Protein 5HT2 (pdb70)

Nearest PDB structures (foldseek):
  4gz1-assembly3_A  TM=1.004E+00  e=2.138E-58  Mus musculus
  5j3z-assembly2_B  TM=9.962E-01  e=6.701E-54  Mus musculus
  5inm-assembly1_A  TM=9.931E-01  e=9.677E-54  Mus musculus
  4gyz-assembly2_B  TM=9.951E-01  e=3.503E-53  Mus musculus
  5j42-assembly1_A  TM=9.909E-01  e=3.819E-52  Mus musculus

InterPro domains:
  IPR005135 Endonuclease/exonuclease/phosphatase [PF03372] (127-359)
  IPR036691 Endonuclease/exonuclease/phosphatase superfamily [G3DSA:3.60.10.10] (116-370)
  IPR036691 Endonuclease/exonuclease/phosphatase superfamily [SSF56219] (123-367)
  IPR051547 Tyrosyl-DNA phosphodiesterase 2-like [PTHR15822] (32-367)

Sequence (504 aa):
SKGLEDSSSTTISFITWNIDGLDGCCNLPERARRGVCSCCLALYSPDVVFLQEVIPPYCAYLKKRAASYTIITGNNEEEEGYFTAILLKKKGRVKFKSQQEEIIPFPNTKMMRNLLCVVNVSSLGGNEFCLMTSHLESTRREHSAERIRQLKTVLGKMQEAPDSTTVIFAGDTNLRDQEVIKCGGLPDNVFDAWEFLGKPKHCQYTWDTKANNNNLRIPAAYKHRFDRIFFRAEGHLIIPQSLDLVGLEKLDDCGRFPSDHWGLLCTLNNVVLSSTTIISSFITWNIDGLDGCCNLPERARGVCSCCLALYSSPDVVFLQEVIPPYCAYLKKRAASYTIITGNNEEEGYFTAILLKKGRVKFKSQEIIPFPNTKMMMRNLLCVNNVSLGGNEFCLMTSHLESTREHSAERIRQLKTVLGKMQEAPDSTTVIFAGDTNLRDQEVIKKCGGLPDNVFDAWEFLGKPKHCQYTWDTKANNNNLRIPAAYKHRFDRIFFRRAEEGHLIIPQSLDLVGLEKLDCGRFPSDHWGLLCTLNVVVL

Structure (mmCIF, N/CA/C/O backbone):
data_5HT2
#
_entry.id   5HT2
#
_cell.length_a   54.884
_cell.length_b   68.604
_cell.length_c   167.247
_cell.angle_alpha   90.00
_cell.angle_beta   90.00
_cell.angle_gamma   90.00
#
_symmetry.space_group_name_H-M   'P 21 21 21'
#
loop_
_entity.id
_entity.type
_entity.pdbx_description
1 polymer 'Tyrosyl-DNA phosphodiesterase 2'
2 polymer DNA
3 non-polymer 'MAGNESIUM ION'
4 non-polymer '4-(2-HYDROXYETHYL)-1-PIPERAZINE ETHANESULFONIC ACID'
5 non-polymer DI(HYDROXYETHYL)ETHER
6 water water
#
loop_
_atom_site.group_PDB
_atom_site.id
_atom_site.type_symbol
_atom_site.label_atom_id
_atom_site.label_alt_id
_atom_site.label_comp_id
_atom_site.label_asym_id
_atom_site.label_entity_id
_atom_site.label_seq_id
_atom_site.pdbx_PDB_ins_code
_atom_site.Cartn_x
_atom_site.Cartn_y
_atom_site.Cartn_z
_atom_site.occupancy
_atom_site.B_iso_or_equiv
_atom_site.auth_seq_id
_atom_site.auth_comp_id
_atom_site.auth_asym_id
_atom_site.auth_atom_id
_atom_site.pdbx_PDB_model_num
ATOM 1 N N . SER A 1 1 ? -27.067 -1.280 3.047 1.00 40.45 115 SER A N 1
ATOM 2 C CA . SER A 1 1 ? -26.579 -0.369 4.075 1.00 46.85 115 SER A CA 1
ATOM 3 C C . SER A 1 1 ? -27.146 -0.745 5.446 1.00 49.43 115 SER A C 1
ATOM 4 O O . SER A 1 1 ? -28.249 -1.288 5.547 1.00 48.77 115 SER A O 1
ATOM 11 N N . LYS A 1 2 ? -26.381 -0.454 6.496 1.00 51.08 116 LYS A N 1
ATOM 12 C CA . LYS A 1 2 ? -26.774 -0.788 7.864 1.00 52.41 116 LYS A CA 1
ATOM 13 C C . LYS A 1 2 ? -27.632 0.336 8.441 1.00 52.81 116 LYS A C 1
ATOM 14 O O . LYS A 1 2 ? -27.121 1.406 8.774 1.00 57.85 116 LYS A O 1
ATOM 33 N N . GLY A 1 3 ? -28.935 0.090 8.557 1.00 46.14 117 GLY A N 1
ATOM 34 C CA . GLY A 1 3 ? -29.868 1.107 9.011 1.00 43.74 117 GLY A CA 1
ATOM 35 C C . GLY A 1 3 ? -30.302 0.945 10.453 1.00 38.81 117 GLY A C 1
ATOM 36 O O . GLY A 1 3 ? -29.694 0.209 11.230 1.00 39.32 117 GLY A O 1
ATOM 40 N N . LEU A 1 4 ? -31.378 1.640 10.801 1.00 34.37 118 LEU A N 1
ATOM 41 C CA . LEU A 1 4 ? -31.860 1.679 12.172 1.00 30.08 118 LEU A CA 1
ATOM 42 C C . LEU A 1 4 ? -32.192 0.283 12.685 1.00 29.20 118 LEU A C 1
ATOM 43 O O . LEU A 1 4 ? -31.783 -0.093 13.784 1.00 29.98 118 LEU A O 1
ATOM 59 N N . GLU A 1 5 ? -32.918 -0.491 11.886 1.00 31.44 119 GLU A N 1
ATOM 60 C CA . GLU A 1 5 ? -33.386 -1.802 12.334 1.00 33.96 119 GLU A CA 1
ATOM 61 C C . GLU A 1 5 ? -32.242 -2.739 12.760 1.00 39.40 119 GLU A C 1
ATOM 62 O O . GLU A 1 5 ? -32.394 -3.510 13.712 1.00 41.55 119 GLU A O 1
ATOM 74 N N . ASP A 1 6 ? -31.108 -2.662 12.068 1.00 37.69 120 ASP A N 1
ATOM 75 C CA . ASP A 1 6 ? -29.956 -3.533 12.345 1.00 42.21 120 ASP A CA 1
ATOM 76 C C . ASP A 1 6 ? -28.981 -2.959 13.362 1.00 37.85 120 ASP A C 1
ATOM 77 O O . ASP A 1 6 ? -27.865 -3.463 13.513 1.00 37.44 120 ASP A O 1
ATOM 86 N N . SER A 1 7 ? -29.377 -1.898 14.046 1.00 36.64 121 SER A N 1
ATOM 87 C CA . SER A 1 7 ? -28.451 -1.218 14.938 1.00 36.91 121 SER A CA 1
ATOM 88 C C . SER A 1 7 ? -28.062 -2.015 16.185 1.00 36.25 121 SER A C 1
ATOM 89 O O . SER A 1 7 ? -27.111 -1.644 16.863 1.00 38.22 121 SER A O 1
ATOM 97 N N . SER A 1 8 ? -28.770 -3.103 16.489 1.00 35.49 122 SER A N 1
ATOM 98 C CA A SER A 1 8 ? -28.451 -3.898 17.677 0.53 34.86 122 SER A CA 1
ATOM 99 C CA B SER A 1 8 ? -28.460 -3.904 17.672 0.47 35.26 122 SER A CA 1
ATOM 100 C C . SER A 1 8 ? -27.567 -5.084 17.323 1.00 35.49 122 SER A C 1
ATOM 101 O O . SER A 1 8 ? -27.238 -5.898 18.184 1.00 35.38 122 SER A O 1
ATOM 116 N N . THR A 1 9 ? -27.168 -5.158 16.061 1.00 35.20 123 THR A N 1
ATOM 117 C CA A THR A 1 9 ? -26.507 -6.336 15.531 0.43 32.72 123 THR A CA 1
ATOM 118 C CA B THR A 1 9 ? -26.505 -6.341 15.543 0.57 32.53 123 THR A CA 1
ATOM 119 C C . THR A 1 9 ? -25.027 -6.059 15.282 1.00 32.52 123 THR A C 1
ATOM 120 O O . THR A 1 9 ? -24.680 -5.000 14.759 1.00 39.04 123 THR A O 1
ATOM 141 N N . ILE A 1 10 ? -24.163 -6.994 15.687 1.00 28.72 124 ILE A N 1
ATOM 142 C CA . ILE A 1 10 ? -22.758 -6.978 15.263 1.00 23.27 124 ILE A CA 1
ATOM 143 C C . ILE A 1 10 ? -22.626 -8.122 14.265 1.00 20.50 124 ILE A C 1
ATOM 144 O O . ILE A 1 10 ? -23.115 -9.227 14.495 1.00 24.37 124 ILE A O 1
ATOM 160 N N . SER A 1 11 ? -22.021 -7.839 13.123 1.00 16.81 125 SER A N 1
ATOM 161 C CA . SER A 1 11 ? -21.712 -8.886 12.163 1.00 16.30 125 SER A CA 1
ATOM 162 C C . SER A 1 11 ? -20.217 -8.946 11.958 1.00 14.62 125 SER A C 1
ATOM 163 O O . SER A 1 11 ? -19.531 -7.924 11.978 1.00 15.42 125 SER A O 1
ATOM 171 N N . PHE A 1 12 ? -19.713 -10.153 11.784 1.00 13.41 126 PHE A N 1
ATOM 172 C CA . PHE A 1 12 ? -18.293 -10.325 11.546 1.00 12.79 126 PHE A CA 1
ATOM 173 C C . PHE A 1 12 ? -17.987 -11.556 10.728 1.00 13.07 126 PHE A C 1
ATOM 174 O O . PHE A 1 12 ? -18.809 -12.464 10.615 1.00 13.66 126 PHE A O 1
ATOM 191 N N . ILE A 1 13 ? -16.788 -11.547 10.150 1.00 12.76 127 ILE A N 1
ATOM 192 C CA . ILE A 1 13 ? -16.220 -12.710 9.499 1.00 12.37 127 ILE A CA 1
ATOM 193 C C . ILE A 1 13 ? -14.932 -13.068 10.215 1.00 12.75 127 ILE A C 1
ATOM 194 O O . ILE A 1 13 ? -14.176 -12.173 10.580 1.00 13.93 127 ILE A O 1
ATOM 210 N N . THR A 1 14 ? -14.707 -14.360 10.453 1.00 12.49 128 THR A N 1
ATOM 211 C CA . THR A 1 14 ? -13.380 -14.849 10.850 1.00 12.64 128 THR A CA 1
ATOM 212 C C . THR A 1 14 ? -12.863 -15.801 9.777 1.00 12.19 128 THR A C 1
ATOM 213 O O . THR A 1 14 ? -13.610 -16.645 9.276 1.00 12.85 128 THR A O 1
ATOM 224 N N . TRP A 1 15 ? -11.590 -15.667 9.417 1.00 11.50 129 TRP A N 1
ATOM 225 C CA . TRP A 1 15 ? -11.066 -16.409 8.294 1.00 11.93 129 TRP A CA 1
ATOM 226 C C . TRP A 1 15 ? -9.547 -16.485 8.361 1.00 12.12 129 TRP A C 1
ATOM 227 O O . TRP A 1 15 ? -8.869 -15.467 8.436 1.00 10.97 129 TRP A O 1
ATOM 248 N N . ASN A 1 16 ? -9.033 -17.704 8.357 1.00 11.53 130 ASN A N 1
ATOM 249 C CA . ASN A 1 16 ? -7.617 -17.947 8.130 1.00 10.93 130 ASN A CA 1
ATOM 250 C C . ASN A 1 16 ? -7.442 -17.929 6.620 1.00 10.31 130 ASN A C 1
ATOM 251 O O . ASN A 1 16 ? -7.972 -18.807 5.918 1.00 12.41 130 ASN A O 1
ATOM 262 N N . ILE A 1 17 ? -6.737 -16.913 6.123 1.00 11.59 131 ILE A N 1
ATOM 263 C CA . ILE A 1 17 ? -6.700 -16.636 4.692 1.00 11.96 131 ILE A CA 1
ATOM 264 C C . ILE A 1 17 ? -5.427 -17.165 4.016 1.00 12.20 131 ILE A C 1
ATOM 265 O O . ILE A 1 17 ? -5.169 -16.906 2.837 1.00 12.85 131 ILE A O 1
ATOM 281 N N . ASP A 1 18 ? -4.648 -17.947 4.757 1.00 11.55 132 ASP A N 1
ATOM 282 C CA . ASP A 1 18 ? -3.550 -18.714 4.168 1.00 12.57 132 ASP A CA 1
ATOM 283 C C . ASP A 1 18 ? -2.555 -17.847 3.397 1.00 12.44 132 ASP A C 1
ATOM 284 O O . ASP A 1 18 ? -2.164 -18.167 2.268 1.00 13.41 132 ASP A O 1
ATOM 293 N N . GLY A 1 19 ? -2.073 -16.795 4.055 1.00 12.58 133 GLY A N 1
ATOM 294 C CA . GLY A 1 19 ? -1.051 -15.943 3.476 1.00 13.54 133 GLY A CA 1
ATOM 295 C C . GLY A 1 19 ? 0.288 -16.642 3.331 1.00 14.36 133 GLY A C 1
ATOM 296 O O . GLY A 1 19 ? 1.146 -16.162 2.601 1.00 15.98 133 GLY A O 1
ATOM 300 N N . LEU A 1 20 ? 0.452 -17.783 3.998 1.00 14.11 134 LEU A N 1
ATOM 301 C CA . LEU A 1 20 ? 1.671 -18.577 3.858 1.00 15.74 134 LEU A CA 1
ATOM 302 C C . LEU A 1 20 ? 1.749 -19.296 2.519 1.00 15.37 134 LEU A C 1
ATOM 303 O O . LEU A 1 20 ? 2.821 -19.744 2.129 1.00 18.94 134 LEU A O 1
ATOM 319 N N . ASP A 1 21 ? 0.626 -19.395 1.811 1.00 14.68 135 ASP A N 1
ATOM 320 C CA . ASP A 1 21 ? 0.648 -19.857 0.423 1.00 15.19 135 ASP A CA 1
ATOM 321 C C . ASP A 1 21 ? 0.810 -18.649 -0.489 1.00 13.79 135 ASP A C 1
ATOM 322 O O . ASP A 1 21 ? -0.120 -17.880 -0.678 1.00 14.41 135 ASP A O 1
ATOM 331 N N . GLY A 1 22 ? 1.997 -18.461 -1.054 1.00 14.62 136 GLY A N 1
ATOM 332 C CA . GLY A 1 22 ? 2.207 -17.323 -1.925 1.00 14.91 136 GLY A CA 1
ATOM 333 C C . GLY A 1 22 ? 1.596 -17.449 -3.305 1.00 14.43 136 GLY A C 1
ATOM 334 O O . GLY A 1 22 ? 1.472 -16.466 -4.035 1.00 16.77 136 GLY A O 1
ATOM 338 N N . CYS A 1 23 ? 1.217 -18.658 -3.683 1.00 14.18 137 CYS A N 1
ATOM 339 C CA A CYS A 1 23 ? 0.757 -18.867 -5.041 0.74 14.94 137 CYS A CA 1
ATOM 340 C CA B CYS A 1 23 ? 0.690 -18.926 -5.022 0.26 16.81 137 CYS A CA 1
ATOM 341 C C . CYS A 1 23 ? -0.649 -18.285 -5.234 1.00 14.70 137 CYS A C 1
ATOM 342 O O . CYS A 1 23 ? -1.572 -18.575 -4.481 1.00 15.23 137 CYS A O 1
ATOM 357 N N . ASN A 1 24 ? -0.780 -17.464 -6.276 1.00 14.82 138 ASN A N 1
ATOM 358 C CA . ASN A 1 24 ? -2.033 -16.764 -6.582 1.00 14.45 138 ASN A CA 1
ATOM 359 C C . ASN A 1 24 ? -2.488 -15.843 -5.452 1.00 13.15 138 ASN A C 1
ATOM 360 O O . ASN A 1 24 ? -3.680 -15.529 -5.349 1.00 14.62 138 ASN A O 1
ATOM 371 N N . LEU A 1 25 ? -1.578 -15.401 -4.592 1.00 14.46 139 LEU A N 1
ATOM 372 C CA . LEU A 1 25 ? -2.030 -14.687 -3.397 1.00 14.19 139 LEU A CA 1
ATOM 373 C C . LEU A 1 25 ? -2.797 -13.387 -3.692 1.00 14.18 139 LEU A C 1
ATOM 374 O O . LEU A 1 25 ? -3.831 -13.144 -3.046 1.00 14.28 139 LEU A O 1
ATOM 390 N N . PRO A 1 26 ? -2.333 -12.568 -4.663 1.00 13.36 140 PRO A N 1
ATOM 391 C CA . PRO A 1 26 ? -3.103 -11.339 -4.924 1.00 14.24 140 PRO A CA 1
ATOM 392 C C . PRO A 1 26 ? -4.548 -11.594 -5.390 1.00 14.28 140 PRO A C 1
ATOM 393 O O . PRO A 1 26 ? -5.480 -10.930 -4.921 1.00 15.55 140 PRO A O 1
ATOM 404 N N . GLU A 1 27 ? -4.735 -12.569 -6.269 1.00 14.59 141 GLU A N 1
ATOM 405 C CA . GLU A 1 27 ? -6.071 -12.940 -6.725 1.00 14.79 141 GLU A CA 1
ATOM 406 C C . GLU A 1 27 ? -6.910 -13.490 -5.587 1.00 13.78 141 GLU A C 1
ATOM 407 O O . GLU A 1 27 ? -8.091 -13.194 -5.476 1.00 14.31 141 GLU A O 1
ATOM 419 N N . ARG A 1 28 ? -6.286 -14.272 -4.719 1.00 13.41 142 ARG A N 1
ATOM 420 C CA . ARG A 1 28 ? -6.994 -14.835 -3.584 1.00 12.88 142 ARG A CA 1
ATOM 421 C C . ARG A 1 28 ? -7.391 -13.746 -2.581 1.00 12.14 142 ARG A C 1
ATOM 422 O O . ARG A 1 28 ? -8.495 -13.791 -2.020 1.00 13.00 142 ARG A O 1
ATOM 443 N N . ALA A 1 29 ? -6.515 -12.764 -2.363 1.00 13.38 143 ALA A N 1
ATOM 444 C CA . ALA A 1 29 ? -6.849 -11.603 -1.525 1.00 13.71 143 ALA A CA 1
ATOM 445 C C . ALA A 1 29 ? -8.028 -10.822 -2.113 1.00 13.35 143 ALA A C 1
ATOM 446 O O . ALA A 1 29 ? -8.920 -10.383 -1.388 1.00 14.16 143 ALA A O 1
ATOM 453 N N . ARG A 1 30 ? -8.052 -10.658 -3.428 1.00 14.65 144 ARG A N 1
ATOM 454 C CA A ARG A 1 30 ? -9.183 -10.000 -4.072 0.52 15.97 144 ARG A CA 1
ATOM 455 C CA B ARG A 1 30 ? -9.180 -10.006 -4.076 0.48 15.49 144 ARG A CA 1
ATOM 456 C C . ARG A 1 30 ? -10.461 -10.798 -3.826 1.00 17.10 144 ARG A C 1
ATOM 457 O O . ARG A 1 30 ? -11.529 -10.220 -3.622 1.00 16.25 144 ARG A O 1
ATOM 498 N N . GLY A 1 31 ? -10.353 -12.126 -3.827 1.00 15.41 145 GLY A N 1
ATOM 499 C CA . GLY A 1 31 ? -11.503 -12.967 -3.505 1.00 15.14 145 GLY A CA 1
ATOM 500 C C . GLY A 1 31 ? -12.022 -12.752 -2.084 1.00 14.38 145 GLY A C 1
ATOM 501 O O . GLY A 1 31 ? -13.228 -12.667 -1.835 1.00 15.55 145 GLY A O 1
ATOM 505 N N . VAL A 1 32 ? -11.108 -12.685 -1.130 1.00 13.80 146 VAL A N 1
ATOM 506 C CA . VAL A 1 32 ? -11.492 -12.388 0.243 1.00 13.21 146 VAL A CA 1
ATOM 507 C C . VAL A 1 32 ? -12.178 -11.023 0.307 1.00 12.73 146 VAL A C 1
ATOM 508 O O . VAL A 1 32 ? -13.240 -10.863 0.932 1.00 14.60 146 VAL A O 1
ATOM 521 N N . CYS A 1 33 ? -11.572 -10.032 -0.333 1.00 14.36 147 CYS A N 1
ATOM 522 C CA . CYS A 1 33 ? -12.117 -8.684 -0.294 1.00 15.25 147 CYS A CA 1
ATOM 523 C C . CYS A 1 33 ? -13.493 -8.579 -0.958 1.00 14.84 147 CYS A C 1
ATOM 524 O O . CYS A 1 33 ? -14.338 -7.799 -0.506 1.00 16.58 147 CYS A O 1
ATOM 532 N N . SER A 1 34 ? -13.730 -9.366 -2.009 1.00 14.96 148 SER A N 1
ATOM 533 C CA . SER A 1 34 ? -15.050 -9.410 -2.649 1.00 16.25 148 SER A CA 1
ATOM 534 C C . SER A 1 34 ? -16.106 -9.907 -1.667 1.00 15.82 148 SER A C 1
ATOM 535 O O . SER A 1 34 ? -17.233 -9.416 -1.633 1.00 16.79 148 SER A O 1
ATOM 543 N N . CYS A 1 35 ? -15.718 -10.866 -0.843 1.00 15.82 149 CYS A N 1
ATOM 544 C CA A CYS A 1 35 ? -16.614 -11.389 0.163 0.71 15.78 149 CYS A CA 1
ATOM 545 C CA B CYS A 1 35 ? -16.600 -11.398 0.190 0.29 17.35 149 CYS A CA 1
ATOM 546 C C . CYS A 1 35 ? -16.896 -10.323 1.222 1.00 16.65 149 CYS A C 1
ATOM 547 O O . CYS A 1 35 ? -18.047 -10.140 1.633 1.00 16.25 149 CYS A O 1
ATOM 562 N N . LEU A 1 36 ? -15.855 -9.605 1.646 1.00 15.22 150 LEU A N 1
ATOM 563 C CA . LEU A 1 36 ? -16.046 -8.538 2.629 1.00 15.47 150 LEU A CA 1
ATOM 564 C C . LEU A 1 36 ? -16.950 -7.444 2.072 1.00 17.20 150 LEU A C 1
ATOM 565 O O . LEU A 1 36 ? -17.774 -6.876 2.795 1.00 19.22 150 LEU A O 1
ATOM 581 N N . ALA A 1 37 ? -16.807 -7.148 0.785 1.00 16.92 151 ALA A N 1
ATOM 582 C CA . ALA A 1 37 ? -17.635 -6.115 0.163 1.00 18.62 151 ALA A CA 1
ATOM 583 C C . ALA A 1 37 ? -19.096 -6.545 0.094 1.00 18.87 151 ALA A C 1
ATOM 584 O O . ALA A 1 37 ? -20.010 -5.734 0.277 1.00 20.84 151 ALA A O 1
ATOM 591 N N . LEU A 1 38 ? -19.321 -7.824 -0.169 1.00 17.91 152 LEU A N 1
ATOM 592 C CA . LEU A 1 38 ? -20.678 -8.343 -0.275 1.00 18.04 152 LEU A CA 1
ATOM 593 C C . LEU A 1 38 ? -21.451 -8.255 1.039 1.00 16.17 152 LEU A C 1
ATOM 594 O O . LEU A 1 38 ? -22.602 -7.822 1.059 1.00 21.11 152 LEU A O 1
ATOM 610 N N . TYR A 1 39 ? -20.821 -8.670 2.132 1.00 15.82 153 TYR A N 1
ATOM 611 C CA . TYR A 1 39 ? -21.514 -8.745 3.421 1.00 15.61 153 TYR A CA 1
ATOM 612 C C . TYR A 1 39 ? -21.319 -7.520 4.314 1.00 16.09 153 TYR A C 1
ATOM 613 O O . TYR A 1 39 ? -22.084 -7.310 5.250 1.00 17.74 153 TYR A O 1
ATOM 631 N N . SER A 1 40 ? -20.294 -6.727 4.025 1.00 15.95 154 SER A N 1
ATOM 632 C CA . SER A 1 40 ? -20.000 -5.517 4.785 1.00 16.88 154 SER A CA 1
ATOM 633 C C . SER A 1 40 ? -20.030 -5.745 6.300 1.00 14.20 154 SER A C 1
ATOM 634 O O . SER A 1 40 ? -20.722 -5.034 7.033 1.00 17.33 154 SER A O 1
ATOM 642 N N . PRO A 1 41 ? -19.260 -6.731 6.781 1.00 14.21 155 PRO A N 1
ATOM 643 C CA . PRO A 1 41 ? -19.230 -6.973 8.226 1.00 14.85 155 PRO A CA 1
ATOM 644 C C . PRO A 1 41 ? -18.654 -5.790 8.998 1.00 15.14 155 PRO A C 1
ATOM 645 O O . PRO A 1 41 ? -17.821 -5.044 8.480 1.00 16.24 155 PRO A O 1
ATOM 656 N N . ASP A 1 42 ? -19.080 -5.640 10.249 1.00 14.27 156 ASP A N 1
ATOM 657 C CA . ASP A 1 42 ? -18.541 -4.602 11.106 1.00 14.95 156 ASP A CA 1
ATOM 658 C C . ASP A 1 42 ? -17.072 -4.858 11.446 1.00 14.98 156 ASP A C 1
ATOM 659 O O . ASP A 1 42 ? -16.280 -3.924 11.611 1.00 15.55 156 ASP A O 1
ATOM 668 N N . VAL A 1 43 ? -16.746 -6.132 11.622 1.00 14.44 157 VAL A N 1
ATOM 669 C CA . VAL A 1 43 ? -15.422 -6.558 12.058 1.00 14.65 157 VAL A CA 1
ATOM 670 C C . VAL A 1 43 ? -14.993 -7.770 11.239 1.00 14.08 157 VAL A C 1
ATOM 671 O O . VAL A 1 43 ? -15.826 -8.606 10.886 1.00 14.15 157 VAL A O 1
ATOM 684 N N . VAL A 1 44 ? -13.695 -7.869 10.953 1.00 13.18 158 VAL A N 1
ATOM 685 C CA . VAL A 1 44 ? -13.128 -9.058 10.329 1.00 12.70 158 VAL A CA 1
ATOM 686 C C . VAL A 1 44 ? -11.937 -9.517 11.151 1.00 13.06 158 VAL A C 1
ATOM 687 O O . VAL A 1 44 ? -11.047 -8.730 11.455 1.00 14.92 158 VAL A O 1
ATOM 700 N N . PHE A 1 45 ? -11.943 -10.788 11.519 1.00 12.90 159 PHE A N 1
ATOM 701 C CA . PHE A 1 45 ? -10.826 -11.410 12.223 1.00 12.84 159 PHE A CA 1
ATOM 702 C C . PHE A 1 45 ? -10.075 -12.284 11.220 1.00 12.13 159 PHE A C 1
ATOM 703 O O . PHE A 1 45 ? -10.663 -13.205 10.649 1.00 13.38 159 PHE A O 1
ATOM 720 N N . LEU A 1 46 ? -8.794 -12.003 10.986 1.00 11.86 160 LEU A N 1
ATOM 721 C CA . LEU A 1 46 ? -8.006 -12.744 10.006 1.00 11.46 160 LEU A CA 1
ATOM 722 C C . LEU A 1 46 ? -6.820 -13.429 10.659 1.00 12.63 160 LEU A C 1
ATOM 723 O O . LEU A 1 46 ? -6.236 -12.911 11.625 1.00 13.07 160 LEU A O 1
ATOM 739 N N . GLN A 1 47 ? -6.474 -14.597 10.123 1.00 11.04 161 GLN A N 1
ATOM 740 C CA . GLN A 1 47 ? -5.244 -15.282 10.504 1.00 11.30 161 GLN A CA 1
ATOM 741 C C . GLN A 1 47 ? -4.400 -15.589 9.270 1.00 11.36 161 GLN A C 1
ATOM 742 O O . GLN A 1 47 ? -4.909 -15.641 8.155 1.00 12.41 161 GLN A O 1
ATOM 756 N N . GLU A 1 48 ? -3.105 -15.772 9.505 1.00 11.70 162 GLU A N 1
ATOM 757 C CA . GLU A 1 48 ? -2.090 -15.976 8.464 1.00 12.67 162 GLU A CA 1
ATOM 758 C C . GLU A 1 48 ? -1.979 -14.821 7.480 1.00 12.63 162 GLU A C 1
ATOM 759 O O . GLU A 1 48 ? -1.723 -15.019 6.286 1.00 13.51 162 GLU A O 1
ATOM 771 N N . VAL A 1 49 ? -2.136 -13.609 8.010 1.00 12.97 163 VAL A N 1
ATOM 772 C CA . VAL A 1 49 ? -1.851 -12.391 7.272 1.00 13.76 163 VAL A CA 1
ATOM 773 C C . VAL A 1 49 ? -0.326 -12.235 7.195 1.00 13.82 163 VAL A C 1
ATOM 774 O O . VAL A 1 49 ? 0.395 -12.619 8.129 1.00 14.36 163 VAL A O 1
ATOM 787 N N . ILE A 1 50 ? 0.160 -11.739 6.058 1.00 13.54 164 ILE A N 1
ATOM 788 C CA . ILE A 1 50 ? 1.568 -11.389 5.890 1.00 14.44 164 ILE A CA 1
ATOM 789 C C . ILE A 1 50 ? 1.630 -9.942 5.395 1.00 15.16 164 ILE A C 1
ATOM 790 O O . ILE A 1 50 ? 0.621 -9.390 4.953 1.00 15.11 164 ILE A O 1
ATOM 806 N N . PRO A 1 51 ? 2.809 -9.308 5.482 1.00 16.55 165 PRO A N 1
ATOM 807 C CA . PRO A 1 51 ? 2.841 -7.878 5.151 1.00 17.89 165 PRO A CA 1
ATOM 808 C C . PRO A 1 51 ? 2.291 -7.506 3.752 1.00 16.97 165 PRO A C 1
ATOM 809 O O . PRO A 1 51 ? 1.530 -6.539 3.665 1.00 18.32 165 PRO A O 1
ATOM 820 N N . PRO A 1 52 ? 2.638 -8.256 2.690 1.00 18.17 166 PRO A N 1
ATOM 821 C CA . PRO A 1 52 ? 2.054 -7.921 1.384 1.00 18.86 166 PRO A CA 1
ATOM 822 C C . PRO A 1 52 ? 0.528 -7.980 1.386 1.00 17.07 166 PRO A C 1
ATOM 823 O O . PRO A 1 52 ? -0.128 -7.226 0.662 1.00 17.67 166 PRO A O 1
ATOM 834 N N . TYR A 1 53 ? -0.034 -8.871 2.200 1.00 16.38 167 TYR A N 1
ATOM 835 C CA . TYR A 1 53 ? -1.482 -9.039 2.259 1.00 15.26 167 TYR A CA 1
ATOM 836 C C . TYR A 1 53 ? -2.135 -7.798 2.874 1.00 15.09 167 TYR A C 1
ATOM 837 O O . TYR A 1 53 ? -3.246 -7.430 2.506 1.00 15.88 167 TYR A O 1
ATOM 855 N N . CYS A 1 54 ? -1.443 -7.145 3.803 1.00 16.09 168 CYS A N 1
ATOM 856 C CA . CYS A 1 54 ? -1.938 -5.886 4.342 1.00 16.98 168 CYS A CA 1
ATOM 857 C C . CYS A 1 54 ? -2.083 -4.822 3.259 1.00 18.50 168 CYS A C 1
ATOM 858 O O . CYS A 1 54 ? -3.048 -4.055 3.268 1.00 19.39 168 CYS A O 1
ATOM 866 N N . ALA A 1 55 ? -1.116 -4.745 2.348 1.00 19.36 169 ALA A N 1
ATOM 867 C CA . ALA A 1 55 ? -1.247 -3.837 1.215 1.00 22.06 169 ALA A CA 1
ATOM 868 C C . ALA A 1 55 ? -2.466 -4.186 0.344 1.00 20.29 169 ALA A C 1
ATOM 869 O O . ALA A 1 55 ? -3.159 -3.284 -0.135 1.00 20.32 169 ALA A O 1
ATOM 876 N N . TYR A 1 56 ? -2.741 -5.475 0.139 1.00 18.77 170 TYR A N 1
ATOM 877 C CA . TYR A 1 56 ? -3.903 -5.862 -0.669 1.00 17.91 170 TYR A CA 1
ATOM 878 C C . TYR A 1 56 ? -5.192 -5.430 0.020 1.00 17.92 170 TYR A C 1
ATOM 879 O O . TYR A 1 56 ? -6.120 -4.981 -0.640 1.00 18.53 170 TYR A O 1
ATOM 897 N N . LEU A 1 57 ? -5.243 -5.566 1.344 1.00 17.17 171 LEU A N 1
ATOM 898 C CA . LEU A 1 57 ? -6.403 -5.126 2.119 1.00 17.33 171 LEU A CA 1
ATOM 899 C C . LEU A 1 57 ? -6.573 -3.611 2.097 1.00 17.71 171 LEU A C 1
ATOM 900 O O . LEU A 1 57 ? -7.697 -3.110 2.071 1.00 20.55 171 LEU A O 1
ATOM 916 N N . LYS A 1 58 ? -5.469 -2.873 2.110 1.00 17.94 172 LYS A N 1
ATOM 917 C CA . LYS A 1 58 ? -5.559 -1.422 2.073 1.00 21.70 172 LYS A CA 1
ATOM 918 C C . LYS A 1 58 ? -6.116 -0.969 0.735 1.00 23.28 172 LYS A C 1
ATOM 919 O O . LYS A 1 58 ? -6.803 0.046 0.654 1.00 25.64 172 LYS A O 1
ATOM 938 N N . LYS A 1 59 ? -5.815 -1.729 -0.314 1.00 22.09 173 LYS A N 1
ATOM 939 C CA . LYS A 1 59 ? -6.301 -1.404 -1.650 1.00 23.17 173 LYS A CA 1
ATOM 940 C C . LYS A 1 59 ? -7.759 -1.800 -1.873 1.00 22.84 173 LYS A C 1
ATOM 941 O O . LYS A 1 59 ? -8.541 -1.025 -2.433 1.00 24.76 173 LYS A O 1
ATOM 960 N N . ARG A 1 60 ? -8.120 -3.006 -1.443 1.00 19.91 174 ARG A N 1
ATOM 961 C CA . ARG A 1 60 ? -9.405 -3.600 -1.816 1.00 20.55 174 ARG A CA 1
ATOM 962 C C . ARG A 1 60 ? -10.397 -3.701 -0.662 1.00 20.18 174 ARG A C 1
ATOM 963 O O . ARG A 1 60 ? -11.538 -4.132 -0.859 1.00 20.90 174 ARG A O 1
ATOM 984 N N . ALA A 1 61 ? -9.963 -3.312 0.533 1.00 18.66 175 ALA A N 1
ATOM 985 C CA . ALA A 1 61 ? -10.844 -3.250 1.699 1.00 18.62 175 ALA A CA 1
ATOM 986 C C . ALA A 1 61 ? -10.540 -1.969 2.470 1.00 19.48 175 ALA A C 1
ATOM 987 O O . ALA A 1 61 ? -10.357 -1.976 3.688 1.00 17.85 175 ALA A O 1
ATOM 994 N N . ALA A 1 62 ? -10.499 -0.861 1.738 1.00 19.86 176 ALA A N 1
ATOM 995 C CA . ALA A 1 62 ? -10.020 0.402 2.283 1.00 21.58 176 ALA A CA 1
ATOM 996 C C . ALA A 1 62 ? -10.905 0.979 3.380 1.00 22.64 176 ALA A C 1
ATOM 997 O O . ALA A 1 62 ? -10.464 1.859 4.113 1.00 23.84 176 ALA A O 1
ATOM 1004 N N . SER A 1 63 ? -12.145 0.509 3.487 1.00 20.15 177 SER A N 1
ATOM 1005 C CA . SER A 1 63 ? -13.034 1.029 4.517 1.00 21.03 177 SER A CA 1
ATOM 1006 C C . SER A 1 63 ? -12.789 0.409 5.896 1.00 20.16 177 SER A C 1
ATOM 1007 O O . SER A 1 63 ? -13.510 0.734 6.842 1.00 22.08 177 SER A O 1
ATOM 1015 N N . TYR A 1 64 ? -11.800 -0.481 6.002 1.00 17.85 178 TYR A N 1
ATOM 1016 C CA . TYR A 1 64 ? -11.422 -1.106 7.274 1.00 18.45 178 TYR A CA 1
ATOM 1017 C C . TYR A 1 64 ? -10.083 -0.612 7.821 1.00 18.50 178 TYR A C 1
ATOM 1018 O O . TYR A 1 64 ? -9.076 -0.591 7.115 1.00 21.39 178 TYR A O 1
ATOM 1036 N N . THR A 1 65 ? -10.084 -0.235 9.095 1.00 20.07 179 THR A N 1
ATOM 1037 C CA . THR A 1 65 ? -8.856 0.002 9.841 1.00 19.40 179 THR A CA 1
ATOM 1038 C C . THR A 1 65 ? -8.245 -1.349 10.203 1.00 18.22 179 THR A C 1
ATOM 1039 O O . THR A 1 65 ? -8.935 -2.226 10.701 1.00 18.48 179 THR A O 1
ATOM 1050 N N . ILE A 1 66 ? -6.949 -1.508 9.964 1.00 18.08 180 ILE A N 1
ATOM 1051 C CA . ILE A 1 66 ? -6.269 -2.778 10.183 1.00 16.94 180 ILE A CA 1
ATOM 1052 C C . ILE A 1 66 ? -5.421 -2.718 11.447 1.00 17.74 180 ILE A C 1
ATOM 1053 O O . ILE A 1 66 ? -4.549 -1.858 11.572 1.00 20.20 180 ILE A O 1
ATOM 1069 N N . ILE A 1 67 ? -5.680 -3.641 12.367 1.00 17.02 181 ILE A N 1
ATOM 1070 C CA . ILE A 1 67 ? -4.877 -3.792 13.572 1.00 16.88 181 ILE A CA 1
ATOM 1071 C C . ILE A 1 67 ? -4.191 -5.150 13.467 1.00 16.57 181 ILE A C 1
ATOM 1072 O O . ILE A 1 67 ? -4.873 -6.151 13.303 1.00 17.26 181 ILE A O 1
ATOM 1088 N N . THR A 1 68 ? -2.860 -5.200 13.578 1.00 17.98 182 THR A N 1
ATOM 1089 C CA . THR A 1 68 ? -2.134 -6.458 13.376 1.00 16.58 182 THR A CA 1
ATOM 1090 C C . THR A 1 68 ? -1.505 -7.031 14.647 1.00 16.54 182 THR A C 1
ATOM 1091 O O . THR A 1 68 ? -1.210 -6.300 15.601 1.00 19.06 182 THR A O 1
ATOM 1102 N N . GLY A 1 69 ? -1.291 -8.349 14.631 1.00 16.07 183 GLY A N 1
ATOM 1103 C CA . GLY A 1 69 ? -0.692 -9.065 15.750 1.00 16.59 183 GLY A CA 1
ATOM 1104 C C . GLY A 1 69 ? 0.830 -9.139 15.751 1.00 17.66 183 GLY A C 1
ATOM 1105 O O . GLY A 1 69 ? 1.421 -9.581 16.726 1.00 18.14 183 GLY A O 1
ATOM 1109 N N . ASN A 1 70 ? 1.448 -8.719 14.649 1.00 16.90 184 ASN A N 1
ATOM 1110 C CA A ASN A 1 70 ? 2.901 -8.618 14.539 0.72 18.66 184 ASN A CA 1
ATOM 1111 C CA B ASN A 1 70 ? 2.894 -8.673 14.512 0.28 19.13 184 ASN A CA 1
ATOM 1112 C C . ASN A 1 70 ? 3.239 -7.851 13.275 1.00 20.59 184 ASN A C 1
ATOM 1113 O O . ASN A 1 70 ? 2.344 -7.483 12.519 1.00 20.48 184 ASN A O 1
ATOM 1134 N N . GLU A 1 71 ? 4.529 -7.603 13.064 1.00 23.61 185 GLU A N 1
ATOM 1135 C CA A GLU A 1 71 ? 4.987 -6.749 11.977 0.57 26.99 185 GLU A CA 1
ATOM 1136 C CA B GLU A 1 71 ? 5.008 -6.748 11.972 0.43 27.88 185 GLU A CA 1
ATOM 1137 C C . GLU A 1 71 ? 5.615 -7.564 10.841 1.00 28.27 185 GLU A C 1
ATOM 1138 O O . GLU A 1 71 ? 5.626 -7.128 9.685 1.00 32.90 185 GLU A O 1
ATOM 1161 N N . GLU A 1 72 ? 6.126 -8.742 11.176 1.00 25.35 186 GLU A N 1
ATOM 1162 C CA A GLU A 1 72 ? 6.855 -9.585 10.237 0.41 26.40 186 GLU A CA 1
ATOM 1163 C CA B GLU A 1 72 ? 6.799 -9.579 10.194 0.59 26.11 186 GLU A CA 1
ATOM 1164 C C . GLU A 1 72 ? 6.386 -11.027 10.350 1.00 22.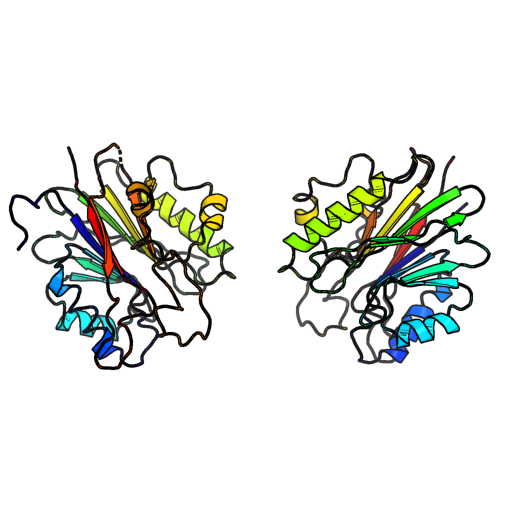83 186 GLU A C 1
ATOM 1165 O O . GLU A 1 72 ? 5.676 -11.384 11.294 1.00 22.51 186 GLU A O 1
ATOM 1188 N N . GLY A 1 73 ? 6.804 -11.848 9.394 1.00 22.97 187 GLY A N 1
ATOM 1189 C CA . GLY A 1 73 ? 6.402 -13.235 9.352 1.00 22.12 187 GLY A CA 1
ATOM 1190 C C . GLY A 1 73 ? 4.939 -13.311 8.965 1.00 17.48 187 GLY A C 1
ATOM 1191 O O . GLY A 1 73 ? 4.502 -12.669 8.003 1.00 20.29 187 GLY A O 1
ATOM 1195 N N . TYR A 1 74 ? 4.179 -14.096 9.715 1.00 15.87 188 TYR A N 1
ATOM 1196 C CA . TYR A 1 74 ? 2.742 -14.177 9.525 1.00 14.63 188 TYR A CA 1
ATOM 1197 C C . TYR A 1 74 ? 2.068 -13.951 10.862 1.00 14.68 188 TYR A C 1
ATOM 1198 O O . TYR A 1 74 ? 2.640 -14.236 11.919 1.00 17.54 188 TYR A O 1
ATOM 1216 N N . PHE A 1 75 ? 0.844 -13.438 10.814 1.00 13.61 189 PHE A N 1
ATOM 1217 C CA . PHE A 1 75 ? 0.216 -12.929 12.017 1.00 13.75 189 PHE A CA 1
ATOM 1218 C C . PHE A 1 75 ? -1.282 -12.747 11.819 1.00 13.08 189 PHE A C 1
ATOM 1219 O O . PHE A 1 75 ? -1.808 -12.871 10.712 1.00 13.54 189 PHE A O 1
ATOM 1236 N N . THR A 1 76 ? -1.973 -12.469 12.910 1.00 13.06 190 THR A N 1
ATOM 1237 C CA . THR A 1 76 ? -3.393 -12.204 12.845 1.00 12.52 190 THR A CA 1
ATOM 1238 C C . THR A 1 76 ? -3.655 -10.716 12.616 1.00 13.08 190 THR A C 1
ATOM 1239 O O . THR A 1 76 ? -2.750 -9.876 12.704 1.00 13.90 190 THR A O 1
ATOM 1250 N N . ALA A 1 77 ? -4.905 -10.401 12.302 1.00 12.85 191 ALA A N 1
ATOM 1251 C CA . ALA A 1 77 ? -5.340 -9.020 12.195 1.00 13.54 191 ALA A CA 1
ATOM 1252 C C . ALA A 1 77 ? -6.803 -8.928 12.582 1.00 13.74 191 ALA A C 1
ATOM 1253 O O . ALA A 1 77 ? -7.544 -9.893 12.424 1.00 14.34 191 ALA A O 1
ATOM 1260 N N . ILE A 1 78 ? -7.194 -7.765 13.096 1.00 14.37 192 ILE A N 1
ATOM 1261 C CA . ILE A 1 78 ? -8.595 -7.424 13.282 1.00 13.55 192 ILE A CA 1
ATOM 1262 C C . ILE A 1 78 ? -8.852 -6.163 12.472 1.00 14.46 192 ILE A C 1
ATOM 1263 O O . ILE A 1 78 ? -8.119 -5.174 12.601 1.00 16.48 192 ILE A O 1
ATOM 1279 N N . LEU A 1 79 ? -9.873 -6.224 11.620 1.00 13.79 193 LEU A N 1
ATOM 1280 C CA . LEU A 1 79 ? -10.261 -5.128 10.745 1.00 14.52 193 LEU A CA 1
ATOM 1281 C C . LEU A 1 79 ? -11.545 -4.531 11.276 1.00 13.78 193 LEU A C 1
ATOM 1282 O O . LEU A 1 79 ? -12.478 -5.272 11.599 1.00 14.52 193 LEU A O 1
ATOM 1298 N N . LEU A 1 80 ? -11.588 -3.202 11.355 1.00 14.80 194 LEU A N 1
ATOM 1299 C CA . LEU A 1 80 ? -12.720 -2.474 11.948 1.00 14.85 194 LEU A CA 1
ATOM 1300 C C . LEU A 1 80 ? -13.337 -1.542 10.915 1.00 16.09 194 LEU A C 1
ATOM 1301 O O . LEU A 1 80 ? -12.631 -0.710 10.329 1.00 18.92 194 LEU A O 1
ATOM 1317 N N . LYS A 1 81 ? -14.647 -1.657 10.700 1.00 16.50 195 LYS A N 1
ATOM 1318 C CA . LYS A 1 81 ? -15.317 -0.826 9.715 1.00 17.67 195 LYS A CA 1
ATOM 1319 C C . LYS A 1 81 ? -15.324 0.639 10.130 1.00 19.26 195 LYS A C 1
ATOM 1320 O O . LYS A 1 81 ? -15.914 1.004 11.144 1.00 19.84 195 LYS A O 1
ATOM 1339 N N . LYS A 1 82 ? -14.686 1.474 9.319 1.00 21.07 196 LYS A N 1
ATOM 1340 C CA A LYS A 1 82 ? -14.650 2.908 9.559 0.49 24.55 196 LYS A CA 1
ATOM 1341 C CA B LYS A 1 82 ? -14.652 2.906 9.570 0.51 24.02 196 LYS A CA 1
ATOM 1342 C C . LYS A 1 82 ? -16.065 3.480 9.574 1.00 25.91 196 LYS A C 1
ATOM 1343 O O . LYS A 1 82 ? -16.897 3.138 8.726 1.00 27.13 196 LYS A O 1
ATOM 1380 N N . GLY A 1 83 ? -16.339 4.342 10.543 1.00 28.54 197 GLY A N 1
ATOM 1381 C CA . GLY A 1 83 ? -17.637 4.978 10.634 1.00 30.88 197 GLY A CA 1
ATOM 1382 C C . GLY A 1 83 ? -18.632 4.200 11.471 1.00 31.36 197 GLY A C 1
ATOM 1383 O O . GLY A 1 83 ? -19.684 4.733 11.824 1.00 36.46 197 GLY A O 1
ATOM 1387 N N . ARG A 1 84 ? -18.315 2.945 11.781 1.00 27.09 198 ARG A N 1
ATOM 1388 C CA . ARG A 1 84 ? -19.176 2.129 12.635 1.00 27.93 198 ARG A CA 1
ATOM 1389 C C . ARG A 1 84 ? -18.508 1.792 13.950 1.00 27.55 198 ARG A C 1
ATOM 1390 O O . ARG A 1 84 ? -19.145 1.795 14.994 1.00 29.94 198 ARG A O 1
ATOM 1411 N N . VAL A 1 85 ? -17.223 1.477 13.880 1.00 25.28 199 VAL A N 1
ATOM 1412 C CA . VAL A 1 85 ? -16.496 0.980 15.025 1.00 26.50 199 VAL A CA 1
ATOM 1413 C C . VAL A 1 85 ? -15.540 2.064 15.490 1.00 28.51 199 VAL A C 1
ATOM 1414 O O . VAL A 1 85 ? -14.807 2.635 14.684 1.00 34.72 199 VAL A O 1
ATOM 1427 N N . LYS A 1 86 ? -15.573 2.358 16.786 1.00 28.41 200 LYS A N 1
ATOM 1428 C CA . LYS A 1 86 ? -14.612 3.275 17.390 1.00 31.73 200 LYS A CA 1
ATOM 1429 C C . LYS A 1 86 ? -13.520 2.473 18.082 1.00 29.71 200 LYS A C 1
ATOM 1430 O O . LYS A 1 86 ? -13.794 1.715 19.005 1.00 29.36 200 LYS A O 1
ATOM 1449 N N . PHE A 1 87 ? -12.289 2.644 17.615 1.00 32.34 201 PHE A N 1
ATOM 1450 C CA . PHE A 1 87 ? -11.129 1.948 18.157 1.00 29.83 201 PHE A CA 1
ATOM 1451 C C . PHE A 1 87 ? -10.652 2.612 19.447 1.00 27.55 201 PHE A C 1
ATOM 1452 O O . PHE A 1 87 ? -10.384 3.810 19.460 1.00 31.00 201 PHE A O 1
ATOM 1469 N N . LYS A 1 88 ? -10.536 1.831 20.521 1.00 26.09 202 LYS A N 1
ATOM 1470 C CA . LYS A 1 88 ? -10.167 2.377 21.828 1.00 26.52 202 LYS A CA 1
ATOM 1471 C C . LYS A 1 88 ? -8.771 1.953 22.275 1.00 26.07 202 LYS A C 1
ATOM 1472 O O . LYS A 1 88 ? -8.036 2.757 22.831 1.00 27.24 202 LYS A O 1
ATOM 1491 N N . SER A 1 89 ? -8.411 0.694 22.055 1.00 22.41 203 SER A N 1
ATOM 1492 C CA . SER A 1 89 ? -7.053 0.240 22.340 1.00 21.42 203 SER A CA 1
ATOM 1493 C C . SER A 1 89 ? -6.793 -1.131 21.734 1.00 21.72 203 SER A C 1
ATOM 1494 O O . SER A 1 89 ? -7.719 -1.861 21.381 1.00 20.77 203 SER A O 1
ATOM 1502 N N . GLN A 1 90 ? -5.516 -1.466 21.620 1.00 21.61 204 GLN A N 1
ATOM 1503 C CA A GLN A 1 90 ? -5.032 -2.760 21.135 0.46 21.56 204 GLN A CA 1
ATOM 1504 C CA B GLN A 1 90 ? -5.156 -2.811 21.230 0.54 20.74 204 GLN A CA 1
ATOM 1505 C C . GLN A 1 90 ? -4.204 -3.399 22.242 1.00 21.05 204 GLN A C 1
ATOM 1506 O O . GLN A 1 90 ? -3.314 -2.729 22.763 1.00 24.32 204 GLN A O 1
ATOM 1533 N N . GLU A 1 91 ? -4.452 -4.666 22.560 1.00 20.83 205 GLU A N 1
ATOM 1534 C CA A GLU A 1 91 ? -3.655 -5.433 23.519 0.77 19.58 205 GLU A CA 1
ATOM 1535 C CA B GLU A 1 91 ? -3.548 -5.373 23.445 0.23 22.07 205 GLU A CA 1
ATOM 1536 C C . GLU A 1 91 ? -3.112 -6.698 22.847 1.00 19.55 205 GLU A C 1
ATOM 1537 O O . GLU A 1 91 ? -3.853 -7.378 22.130 1.00 22.87 205 GLU A O 1
ATOM 1560 N N . ILE A 1 92 ? -1.850 -7.019 23.092 1.00 16.88 206 ILE A N 1
ATOM 1561 C CA . ILE A 1 92 ? -1.286 -8.264 22.615 1.00 16.58 206 ILE A CA 1
ATOM 1562 C C . ILE A 1 92 ? -0.734 -9.023 23.802 1.00 16.33 206 ILE A C 1
ATOM 1563 O O . ILE A 1 92 ? 0.061 -8.501 24.597 1.00 19.23 206 ILE A O 1
ATOM 1579 N N . ILE A 1 93 ? -1.200 -10.258 23.927 1.00 18.19 207 ILE A N 1
ATOM 1580 C CA . ILE A 1 93 ? -0.765 -11.147 24.986 1.00 17.99 207 ILE A CA 1
ATOM 1581 C C . ILE A 1 93 ? 0.092 -12.234 24.357 1.00 17.33 207 ILE A C 1
ATOM 1582 O O . ILE A 1 93 ? -0.337 -12.900 23.428 1.00 17.21 207 ILE A O 1
ATOM 1598 N N . PRO A 1 94 ? 1.313 -12.417 24.858 1.00 20.44 208 PRO A N 1
ATOM 1599 C CA . PRO A 1 94 ? 2.185 -13.432 24.273 1.00 19.59 208 PRO A CA 1
ATOM 1600 C C . PRO A 1 94 ? 1.798 -14.846 24.678 1.00 18.82 208 PRO A C 1
ATOM 1601 O O . PRO A 1 94 ? 1.163 -15.051 25.721 1.00 21.29 208 PRO A O 1
ATOM 1612 N N . PHE A 1 95 ? 2.210 -15.802 23.856 1.00 19.66 209 PHE A N 1
ATOM 1613 C CA . PHE A 1 95 ? 2.165 -17.213 24.200 1.00 19.81 209 PHE A CA 1
ATOM 1614 C C . PHE A 1 95 ? 3.627 -17.619 24.357 1.00 22.14 209 PHE A C 1
ATOM 1615 O O . PHE A 1 95 ? 4.279 -17.946 23.377 1.00 21.79 209 PHE A O 1
ATOM 1632 N N . PRO A 1 96 ? 4.158 -17.574 25.585 1.00 24.29 210 PRO A N 1
ATOM 1633 C CA . PRO A 1 96 ? 5.613 -17.695 25.744 1.00 26.66 210 PRO A CA 1
ATOM 1634 C C . PRO A 1 96 ? 6.252 -18.962 25.181 1.00 26.10 210 PRO A C 1
ATOM 1635 O O . PRO A 1 96 ? 7.450 -18.936 24.886 1.00 28.96 210 PRO A O 1
ATOM 1646 N N . ASN A 1 97 ? 5.490 -20.043 25.047 1.00 23.51 211 ASN A N 1
ATOM 1647 C CA . ASN A 1 97 ? 6.059 -21.299 24.574 1.00 23.45 211 ASN A CA 1
ATOM 1648 C C . ASN A 1 97 ? 5.698 -21.658 23.141 1.00 22.84 211 ASN A C 1
ATOM 1649 O O . ASN A 1 97 ? 5.960 -22.781 22.698 1.00 26.37 211 ASN A O 1
ATOM 1660 N N . THR A 1 98 ? 5.120 -20.714 22.406 1.00 21.54 212 THR A N 1
ATOM 1661 C CA . THR A 1 98 ? 4.804 -20.983 21.009 1.00 20.24 212 THR A CA 1
ATOM 1662 C C . THR A 1 98 ? 6.094 -21.225 20.228 1.00 20.78 212 THR A C 1
ATOM 1663 O O . THR A 1 98 ? 7.137 -20.620 20.510 1.00 22.54 212 THR A O 1
ATOM 1674 N N . LYS A 1 99 ? 6.010 -22.132 19.262 1.00 20.91 213 LYS A N 1
ATOM 1675 C CA . LYS A 1 99 ? 7.086 -22.363 18.313 1.00 20.60 213 LYS A CA 1
ATOM 1676 C C . LYS A 1 99 ? 6.718 -21.827 16.934 1.00 20.18 213 LYS A C 1
ATOM 1677 O O . LYS A 1 99 ? 7.445 -22.055 15.968 1.00 22.29 213 LYS A O 1
ATOM 1696 N N . MET A 1 100 ? 5.586 -21.124 16.851 1.00 18.54 214 MET A N 1
ATOM 1697 C CA . MET A 1 100 ? 5.027 -20.692 15.577 1.00 18.74 214 MET A CA 1
ATOM 1698 C C . MET A 1 100 ? 4.588 -19.222 15.615 1.00 18.21 214 MET A C 1
ATOM 1699 O O . MET A 1 100 ? 3.740 -18.797 14.824 1.00 17.12 214 MET A O 1
ATOM 1713 N N . MET A 1 101 ? 5.202 -18.455 16.517 1.00 16.93 215 MET A N 1
ATOM 1714 C CA . MET A 1 101 ? 4.970 -17.014 16.667 1.00 17.39 215 MET A CA 1
ATOM 1715 C C . MET A 1 101 ? 3.511 -16.637 16.942 1.00 16.07 215 MET A C 1
ATOM 1716 O O . MET A 1 101 ? 3.078 -15.526 16.656 1.00 17.83 215 MET A O 1
ATOM 1730 N N . ARG A 1 102 ? 2.779 -17.550 17.553 1.00 15.92 216 ARG A N 1
ATOM 1731 C CA . ARG A 1 102 ? 1.366 -17.316 17.837 1.00 15.40 216 ARG A CA 1
ATOM 1732 C C . ARG A 1 102 ? 1.195 -16.429 19.070 1.00 16.03 216 ARG A C 1
ATOM 1733 O O . ARG A 1 102 ? 2.074 -16.370 19.938 1.00 16.41 216 ARG A O 1
ATOM 1754 N N . ASN A 1 103 ? 0.068 -15.721 19.131 1.00 15.42 217 ASN A N 1
ATOM 1755 C CA . ASN A 1 103 ? -0.230 -14.841 20.255 1.00 15.84 217 ASN A CA 1
ATOM 1756 C C . ASN A 1 103 ? -1.724 -14.546 20.303 1.00 15.24 217 ASN A C 1
ATOM 1757 O O . ASN A 1 103 ? -2.497 -15.106 19.517 1.00 16.01 217 ASN A O 1
ATOM 1768 N N . LEU A 1 104 ? -2.124 -13.695 21.241 1.00 16.35 218 LEU A N 1
ATOM 1769 C CA . LEU A 1 104 ? -3.521 -13.324 21.404 1.00 15.63 218 LEU A CA 1
ATOM 1770 C C . LEU A 1 104 ? -3.653 -11.826 21.202 1.00 15.01 218 LEU A C 1
ATOM 1771 O O . LEU A 1 104 ? -3.071 -11.046 21.952 1.00 16.57 218 LEU A O 1
ATOM 1787 N N . LEU A 1 105 ? -4.435 -11.447 20.189 1.00 15.20 219 LEU A N 1
ATOM 1788 C CA . LEU A 1 105 ? -4.627 -10.052 19.816 1.00 16.30 219 LEU A CA 1
ATOM 1789 C C . LEU A 1 105 ? -6.016 -9.643 20.250 1.00 15.23 219 LEU A C 1
ATOM 1790 O O . LEU A 1 105 ? -6.988 -10.314 19.920 1.00 15.63 219 LEU A O 1
ATOM 1806 N N . CYS A 1 106 ? -6.105 -8.555 21.004 1.00 16.58 220 CYS A N 1
ATOM 1807 C CA . CYS A 1 106 ? -7.386 -8.063 21.507 1.00 18.78 220 CYS A CA 1
ATOM 1808 C C . CYS A 1 106 ? -7.519 -6.610 21.112 1.00 19.61 220 CYS A C 1
ATOM 1809 O O . CYS A 1 106 ? -6.561 -5.852 21.218 1.00 20.83 220 CYS A O 1
ATOM 1817 N N . VAL A 1 107 ? -8.702 -6.225 20.655 1.00 19.06 221 VAL A N 1
ATOM 1818 C CA A VAL A 1 107 ? -8.974 -4.844 20.316 0.54 20.64 221 VAL A CA 1
ATOM 1819 C CA B VAL A 1 107 ? -8.971 -4.824 20.351 0.46 21.10 221 VAL A CA 1
ATOM 1820 C C . VAL A 1 107 ? -10.229 -4.410 21.062 1.00 21.52 221 VAL A C 1
ATOM 1821 O O . VAL A 1 107 ? -11.264 -5.057 20.951 1.00 23.14 221 VAL A O 1
ATOM 1846 N N . ASN A 1 108 ? -10.103 -3.342 21.838 1.00 19.58 222 ASN A N 1
ATOM 1847 C CA . ASN A 1 108 ? -11.224 -2.777 22.561 1.00 21.11 222 ASN A CA 1
ATOM 1848 C C . ASN A 1 108 ? -11.851 -1.676 21.735 1.00 22.10 222 ASN A C 1
ATOM 1849 O O . ASN A 1 108 ? -11.156 -0.783 21.254 1.00 22.23 222 ASN A O 1
ATOM 1860 N N . VAL A 1 109 ? -13.165 -1.768 21.546 1.00 20.73 223 VAL A N 1
ATOM 1861 C CA . VAL A 1 109 ? -13.880 -0.863 20.678 1.00 22.30 223 VAL A CA 1
ATOM 1862 C C . VAL A 1 109 ? -15.249 -0.519 21.242 1.00 24.70 223 VAL A C 1
ATOM 1863 O O . VAL A 1 109 ? -15.722 -1.158 22.175 1.00 26.74 223 VAL A O 1
ATOM 1876 N N . SER A 1 110 ? -15.867 0.502 20.655 1.00 28.26 224 SER A N 1
ATOM 1877 C CA A SER A 1 110 ? -17.287 0.737 20.854 0.51 30.03 224 SER A CA 1
ATOM 1878 C CA B SER A 1 110 ? -17.284 0.793 20.846 0.49 28.32 224 SER A CA 1
ATOM 1879 C C . SER A 1 110 ? -17.984 0.577 19.509 1.00 28.12 224 SER A C 1
ATOM 1880 O O . SER A 1 110 ? -17.462 0.977 18.461 1.00 28.68 224 SER A O 1
ATOM 1895 N N . LEU A 1 111 ? -19.151 -0.046 19.537 1.00 29.41 225 LEU A N 1
ATOM 1896 C CA . LEU A 1 111 ? -19.913 -0.295 18.325 1.00 29.31 225 LEU A CA 1
ATOM 1897 C C . LEU A 1 111 ? -21.376 -0.372 18.692 1.00 32.15 225 LEU A C 1
ATOM 1898 O O . LEU A 1 111 ? -21.756 -1.117 19.595 1.00 31.65 225 LEU A O 1
ATOM 1914 N N . GLY A 1 112 ? -22.195 0.404 17.995 1.00 36.48 226 GLY A N 1
ATOM 1915 C CA . GLY A 1 112 ? -23.630 0.363 18.194 1.00 42.86 226 GLY A CA 1
ATOM 1916 C C . GLY A 1 112 ? -24.092 0.701 19.603 1.00 48.71 226 GLY A C 1
ATOM 1917 O O . GLY A 1 112 ? -25.153 0.243 20.044 1.00 48.95 226 GLY A O 1
ATOM 1921 N N . GLY A 1 113 ? -23.313 1.515 20.306 1.00 46.77 227 GLY A N 1
ATOM 1922 C CA . GLY A 1 113 ? -23.653 1.909 21.661 1.00 46.78 227 GLY A CA 1
ATOM 1923 C C . GLY A 1 113 ? -23.286 0.865 22.702 1.00 44.89 227 GLY A C 1
ATOM 1924 O O . GLY A 1 113 ? -23.852 0.849 23.804 1.00 47.44 227 GLY A O 1
ATOM 1928 N N . ASN A 1 114 ? -22.338 -0.006 22.363 1.00 41.33 228 ASN A N 1
ATOM 1929 C CA . ASN A 1 114 ? -21.848 -1.009 23.302 1.00 39.99 228 ASN A CA 1
ATOM 1930 C C . ASN A 1 114 ? -20.337 -1.140 23.233 1.00 36.80 228 ASN A C 1
ATOM 1931 O O . ASN A 1 114 ? -19.752 -0.970 22.169 1.00 34.71 228 ASN A O 1
ATOM 1942 N N . GLU A 1 115 ? -19.724 -1.441 24.376 1.00 36.82 229 GLU A N 1
ATOM 1943 C CA . GLU A 1 115 ? -18.288 -1.703 24.463 1.00 34.67 229 GLU A CA 1
ATOM 1944 C C . GLU A 1 115 ? -17.994 -3.175 24.252 1.00 30.34 229 GLU A C 1
ATOM 1945 O O . GLU A 1 115 ? -18.642 -4.030 24.855 1.00 31.98 229 GLU A O 1
ATOM 1957 N N . PHE A 1 116 ? -16.992 -3.459 23.420 1.00 26.39 230 PHE A N 1
ATOM 1958 C CA . PHE A 1 116 ? -16.606 -4.823 23.080 1.00 23.95 230 PHE A CA 1
ATOM 1959 C C . PHE A 1 116 ? -15.114 -5.013 23.265 1.00 23.43 230 PHE A C 1
ATOM 1960 O O . PHE A 1 116 ? -14.329 -4.092 23.027 1.00 25.36 230 PHE A O 1
ATOM 1977 N N . CYS A 1 117 ? -14.730 -6.219 23.669 1.00 21.44 231 CYS A N 1
ATOM 1978 C CA . CYS A 1 117 ? -13.351 -6.673 23.571 1.00 20.57 231 CYS A CA 1
ATOM 1979 C C . CYS A 1 117 ? -13.358 -7.783 22.530 1.00 18.48 231 CYS A C 1
ATOM 1980 O O . CYS A 1 117 ? -13.945 -8.845 22.757 1.00 20.64 231 CYS A O 1
ATOM 1988 N N . LEU A 1 118 ? -12.746 -7.509 21.381 1.00 17.82 232 LEU A N 1
ATOM 1989 C CA . LEU A 1 118 ? -12.733 -8.424 20.247 1.00 17.65 232 LEU A CA 1
ATOM 1990 C C . LEU A 1 118 ? -11.371 -9.088 20.209 1.00 15.41 232 LEU A C 1
ATOM 1991 O O . LEU A 1 118 ? -10.355 -8.395 20.237 1.00 17.40 232 LEU A O 1
ATOM 2007 N N . MET A 1 119 ? -11.350 -10.417 20.169 1.00 15.05 233 MET A N 1
ATOM 2008 C CA . MET A 1 119 ? -10.109 -11.175 20.316 1.00 14.99 233 MET A CA 1
ATOM 2009 C C . MET A 1 119 ? -9.933 -12.169 19.188 1.00 15.35 233 MET A C 1
ATOM 2010 O O . MET A 1 119 ? -10.899 -12.777 18.736 1.00 15.59 233 MET A O 1
ATOM 2024 N N . THR A 1 120 ? -8.693 -12.357 18.748 1.00 14.83 234 THR A N 1
ATOM 2025 C CA . THR A 1 120 ? -8.405 -13.424 17.808 1.00 14.07 234 THR A CA 1
ATOM 2026 C C . THR A 1 120 ? -7.033 -14.017 18.076 1.00 14.35 234 THR A C 1
ATOM 2027 O O . THR A 1 120 ? -6.153 -13.385 18.681 1.00 15.36 234 THR A O 1
ATOM 2038 N N . SER A 1 121 ? -6.878 -15.246 17.604 1.00 14.25 235 SER A N 1
ATOM 2039 C CA . SER A 1 121 ? -5.631 -15.969 17.671 1.00 14.90 235 SER A CA 1
ATOM 2040 C C . SER A 1 121 ? -5.660 -17.057 16.608 1.00 15.10 235 SER A C 1
ATOM 2041 O O . SER A 1 121 ? -6.717 -17.422 16.083 1.00 15.11 235 SER A O 1
ATOM 2049 N N . HIS A 1 122 ? -4.468 -17.557 16.321 1.00 14.94 236 HIS A N 1
ATOM 2050 C CA . HIS A 1 122 ? -4.243 -18.702 15.482 1.00 13.80 236 HIS A CA 1
ATOM 2051 C C . HIS A 1 122 ? -3.503 -19.688 16.380 1.00 13.89 236 HIS A C 1
ATOM 2052 O O . HIS A 1 122 ? -2.283 -19.612 16.531 1.00 14.84 236 HIS A O 1
ATOM 2066 N N . LEU A 1 123 ? -4.236 -20.562 17.063 1.00 13.96 237 LEU A N 1
ATOM 2067 C CA . LEU A 1 123 ? -3.586 -21.426 18.049 1.00 14.92 237 LEU A CA 1
ATOM 2068 C C . LEU A 1 123 ? -2.645 -22.418 17.366 1.00 15.13 237 LEU A C 1
ATOM 2069 O O . LEU A 1 123 ? -2.834 -22.783 16.200 1.00 15.25 237 LEU A O 1
ATOM 2085 N N . GLU A 1 124 ? -1.647 -22.852 18.127 1.00 16.08 238 GLU A N 1
ATOM 2086 C CA . GLU A 1 124 ? -0.614 -23.761 17.657 1.00 15.57 238 GLU A CA 1
ATOM 2087 C C . GLU A 1 124 ? -1.195 -24.874 16.779 1.00 17.02 238 GLU A C 1
ATOM 2088 O O . GLU A 1 124 ? -2.158 -25.539 17.157 1.00 18.37 238 GLU A O 1
ATOM 2100 N N . SER A 1 125 ? -0.588 -25.067 15.613 1.00 17.27 239 SER A N 1
ATOM 2101 C CA . SER A 1 125 ? -1.087 -26.006 14.609 1.00 17.66 239 SER A CA 1
ATOM 2102 C C . SER A 1 125 ? -0.581 -27.443 14.755 1.00 18.44 239 SER A C 1
ATOM 2103 O O . SER A 1 125 ? 0.504 -27.685 15.272 1.00 19.77 239 SER A O 1
ATOM 2111 N N . THR A 1 126 ? -1.393 -28.361 14.235 1.00 20.07 240 THR A N 1
ATOM 2112 C CA . THR A 1 126 ? -1.119 -29.799 14.072 1.00 21.44 240 THR A CA 1
ATOM 2113 C C . THR A 1 126 ? -1.397 -30.624 15.328 1.00 21.28 240 THR A C 1
ATOM 2114 O O . THR A 1 126 ? -1.326 -30.132 16.451 1.00 22.05 240 THR A O 1
ATOM 2125 N N . ARG A 1 127 ? -1.738 -31.888 15.110 1.00 23.60 241 ARG A N 1
ATOM 2126 C CA A ARG A 1 127 ? -2.080 -32.787 16.202 0.46 26.60 241 ARG A CA 1
ATOM 2127 C CA B ARG A 1 127 ? -2.070 -32.801 16.199 0.54 26.33 241 ARG A CA 1
ATOM 2128 C C . ARG A 1 127 ? -0.926 -32.896 17.192 1.00 26.12 241 ARG A C 1
ATOM 2129 O O . ARG A 1 127 ? -1.138 -32.984 18.400 1.00 30.52 241 ARG A O 1
ATOM 2170 N N . GLU A 1 128 ? 0.291 -32.870 16.667 1.00 26.17 242 GLU A N 1
ATOM 2171 C CA . GLU A 1 128 ? 1.495 -33.054 17.462 1.00 29.94 242 GLU A CA 1
ATOM 2172 C C . GLU A 1 128 ? 1.671 -31.979 18.547 1.00 27.56 242 GLU A C 1
ATOM 2173 O O . GLU A 1 128 ? 2.322 -32.228 19.571 1.00 32.95 242 GLU A O 1
ATOM 2185 N N . HIS A 1 129 ? 1.103 -30.793 18.322 1.00 27.09 243 HIS A N 1
ATOM 2186 C CA . HIS A 1 129 ? 1.267 -29.671 19.252 1.00 24.38 243 HIS A CA 1
ATOM 2187 C C . HIS A 1 129 ? 0.038 -29.444 20.124 1.00 22.89 243 HIS A C 1
ATOM 2188 O O . HIS A 1 129 ? -0.217 -28.334 20.591 1.00 22.66 243 HIS A O 1
ATOM 2202 N N . SER A 1 130 ? -0.693 -30.525 20.363 1.00 23.84 244 SER A N 1
ATOM 2203 C CA . SER A 1 130 ? -1.895 -30.498 21.183 1.00 24.50 244 SER A CA 1
ATOM 2204 C C . SER A 1 130 ? -1.675 -29.877 22.568 1.00 23.93 244 SER A C 1
ATOM 2205 O O . SER A 1 130 ? -2.457 -29.034 23.001 1.00 23.61 244 SER A O 1
ATOM 2213 N N . ALA A 1 131 ? -0.619 -30.282 23.266 1.00 24.36 245 ALA A N 1
ATOM 2214 C CA . ALA A 1 131 ? -0.391 -29.777 24.618 1.00 25.98 245 ALA A CA 1
ATOM 2215 C C . ALA A 1 131 ? -0.232 -28.255 24.630 1.00 24.38 245 ALA A C 1
ATOM 2216 O O . ALA A 1 131 ? -0.824 -27.571 25.465 1.00 24.47 245 ALA A O 1
ATOM 2223 N N . GLU A 1 132 ? 0.554 -27.720 23.705 1.00 23.26 246 GLU A N 1
ATOM 2224 C CA . GLU A 1 132 ? 0.746 -26.274 23.640 1.00 21.64 246 GLU A CA 1
ATOM 2225 C C . GLU A 1 132 ? -0.546 -25.563 23.215 1.00 21.54 246 GLU A C 1
ATOM 2226 O O . GLU A 1 132 ? -0.874 -24.495 23.734 1.00 21.78 246 GLU A O 1
ATOM 2238 N N . ARG A 1 133 ? -1.282 -26.157 22.279 1.00 20.01 247 ARG A N 1
ATOM 2239 C CA . ARG A 1 133 ? -2.564 -25.597 21.851 1.00 19.35 247 ARG A CA 1
ATOM 2240 C C . ARG A 1 133 ? -3.529 -25.488 23.033 1.00 19.83 247 ARG A C 1
ATOM 2241 O O . ARG A 1 133 ? -4.234 -24.490 23.184 1.00 20.39 247 ARG A O 1
ATOM 2262 N N . ILE A 1 134 ? -3.559 -26.516 23.873 1.00 21.28 248 ILE A N 1
ATOM 2263 C CA . ILE A 1 134 ? -4.433 -26.506 25.035 1.00 22.42 248 ILE A CA 1
ATOM 2264 C C . ILE A 1 134 ? -4.008 -25.414 26.026 1.00 22.68 248 ILE A C 1
ATOM 2265 O O . ILE A 1 134 ? -4.853 -24.716 26.590 1.00 24.06 248 ILE A O 1
ATOM 2281 N N . ARG A 1 135 ? -2.706 -25.255 26.230 1.00 23.00 249 ARG A N 1
ATOM 2282 C CA . ARG A 1 135 ? -2.217 -24.183 27.088 1.00 23.53 249 ARG A CA 1
ATOM 2283 C C . ARG A 1 135 ? -2.651 -22.823 26.552 1.00 21.16 249 ARG A C 1
ATOM 2284 O O . ARG A 1 135 ? -3.072 -21.952 27.315 1.00 22.29 249 ARG A O 1
ATOM 2305 N N . GLN A 1 136 ? -2.586 -22.652 25.236 1.00 19.12 250 GLN A N 1
ATOM 2306 C CA . GLN A 1 136 ? -2.967 -21.381 24.640 1.00 19.17 250 GLN A CA 1
ATOM 2307 C C . GLN A 1 136 ? -4.462 -21.140 24.773 1.00 18.58 250 GLN A C 1
ATOM 2308 O O . GLN A 1 136 ? -4.880 -20.017 25.037 1.00 19.19 250 GLN A O 1
ATOM 2322 N N . LEU A 1 137 ? -5.265 -22.183 24.580 1.00 18.83 251 LEU A N 1
ATOM 2323 C CA . LEU A 1 137 ? -6.709 -22.058 24.784 1.00 19.66 251 LEU A CA 1
ATOM 2324 C C . LEU A 1 137 ? -7.027 -21.570 26.198 1.00 19.65 251 LEU A C 1
ATOM 2325 O O . LEU A 1 137 ? -7.904 -20.722 26.394 1.00 19.93 251 LEU A O 1
ATOM 2341 N N . LYS A 1 138 ? -6.325 -22.119 27.183 1.00 22.91 252 LYS A N 1
ATOM 2342 C CA . LYS A 1 138 ? -6.513 -21.700 28.568 1.00 23.38 252 LYS A CA 1
ATOM 2343 C C . LYS A 1 138 ? -6.195 -20.213 28.749 1.00 23.92 252 LYS A C 1
ATOM 2344 O O . LYS A 1 138 ? -6.909 -19.498 29.458 1.00 25.10 252 LYS A O 1
ATOM 2363 N N . THR A 1 139 ? -5.138 -19.749 28.090 1.00 22.96 253 THR A N 1
ATOM 2364 C CA . THR A 1 139 ? -4.783 -18.334 28.107 1.00 22.35 253 THR A CA 1
ATOM 2365 C C . THR A 1 139 ? -5.901 -17.484 27.515 1.00 22.51 253 THR A C 1
ATOM 2366 O O . THR A 1 139 ? -6.280 -16.459 28.085 1.00 23.71 253 THR A O 1
ATOM 2377 N N . VAL A 1 140 ? -6.433 -17.913 26.376 1.00 19.73 254 VAL A N 1
ATOM 2378 C CA . VAL A 1 140 ? -7.551 -17.217 25.759 1.00 19.05 254 VAL A CA 1
ATOM 2379 C C . VAL A 1 140 ? -8.771 -17.152 26.679 1.00 20.09 254 VAL A C 1
ATOM 2380 O O . VAL A 1 140 ? -9.340 -16.083 26.894 1.00 20.70 254 VAL A O 1
ATOM 2393 N N . LEU A 1 141 ? -9.165 -18.296 27.226 1.00 20.37 255 LEU A N 1
ATOM 2394 C CA . LEU A 1 141 ? -10.364 -18.360 28.049 1.00 20.87 255 LEU A CA 1
ATOM 2395 C C . LEU A 1 141 ? -10.181 -17.523 29.312 1.00 21.74 255 LEU A C 1
ATOM 2396 O O . LEU A 1 141 ? -11.098 -16.822 29.739 1.00 24.16 255 LEU A O 1
ATOM 2412 N N . GLY A 1 142 ? -8.987 -17.584 29.894 1.00 24.49 256 GLY A N 1
ATOM 2413 C CA . GLY A 1 142 ? -8.666 -16.759 31.043 1.00 25.16 256 GLY A CA 1
ATOM 2414 C C . GLY A 1 142 ? -8.828 -15.283 30.734 1.00 25.72 256 GLY A C 1
ATOM 2415 O O . GLY A 1 142 ? -9.394 -14.535 31.526 1.00 26.93 256 GLY A O 1
ATOM 2419 N N . LYS A 1 143 ? -8.347 -14.860 29.570 1.00 23.48 257 LYS A N 1
ATOM 2420 C CA . LYS A 1 143 ? -8.440 -13.459 29.188 1.00 22.39 257 LYS A CA 1
ATOM 2421 C C . LYS A 1 143 ? -9.902 -13.046 28.979 1.00 21.28 257 LYS A C 1
ATOM 2422 O O . LYS A 1 143 ? -10.292 -11.936 29.335 1.00 23.94 257 LYS A O 1
ATOM 2441 N N . MET A 1 144 ? -10.711 -13.930 28.399 1.00 21.89 258 MET A N 1
ATOM 2442 C CA . MET A 1 144 ? -12.134 -13.639 28.219 1.00 22.95 258 MET A CA 1
ATOM 2443 C C . MET A 1 144 ? -12.816 -13.378 29.560 1.00 23.33 258 MET A C 1
ATOM 2444 O O . MET A 1 144 ? -13.663 -12.497 29.676 1.00 24.66 258 MET A O 1
ATOM 2458 N N . GLN A 1 145 ? -12.420 -14.132 30.576 1.00 24.75 259 GLN A N 1
ATOM 2459 C CA . GLN A 1 145 ? -13.029 -14.014 31.894 1.00 25.82 259 GLN A CA 1
ATOM 2460 C C . GLN A 1 145 ? -12.593 -12.742 32.626 1.00 27.07 259 GLN A C 1
ATOM 2461 O O . GLN A 1 145 ? -13.339 -12.212 33.462 1.00 32.22 259 GLN A O 1
ATOM 2475 N N . GLU A 1 146 ? -11.384 -12.270 32.322 1.00 28.07 260 GLU A N 1
ATOM 2476 C CA . GLU A 1 146 ? -10.793 -11.114 32.998 1.00 29.08 260 GLU A CA 1
ATOM 2477 C C . GLU A 1 146 ? -11.406 -9.780 32.590 1.00 31.97 260 GLU A C 1
ATOM 2478 O O . GLU A 1 146 ? -11.264 -8.794 33.310 1.00 33.15 260 GLU A O 1
ATOM 2490 N N . ALA A 1 147 ? -12.065 -9.738 31.436 1.00 32.83 261 ALA A N 1
ATOM 2491 C CA . ALA A 1 147 ? -12.572 -8.475 30.918 1.00 36.57 261 ALA A CA 1
ATOM 2492 C C . ALA A 1 147 ? -13.600 -7.897 31.887 1.00 39.21 261 ALA A C 1
ATOM 2493 O O . ALA A 1 147 ? -14.292 -8.652 32.572 1.00 38.40 261 ALA A O 1
ATOM 2500 N N . PRO A 1 148 ? -13.691 -6.557 31.964 1.00 42.61 262 PRO A N 1
ATOM 2501 C CA . PRO A 1 148 ? -14.705 -5.902 32.799 1.00 46.69 262 PRO A CA 1
ATOM 2502 C C . PRO A 1 148 ? -16.105 -6.439 32.517 1.00 47.43 262 PRO A C 1
ATOM 2503 O O . PRO A 1 148 ? -16.414 -6.756 31.368 1.00 44.22 262 PRO A O 1
ATOM 2514 N N . ASP A 1 149 ? -16.940 -6.529 33.547 1.00 50.40 263 ASP A N 1
ATOM 2515 C CA . ASP A 1 149 ? -18.223 -7.219 33.426 1.00 56.83 263 ASP A CA 1
ATOM 2516 C C . ASP A 1 149 ? -19.186 -6.512 32.471 1.00 55.53 263 ASP A C 1
ATOM 2517 O O . ASP A 1 149 ? -20.110 -7.128 31.942 1.00 55.69 263 ASP A O 1
ATOM 2526 N N . SER A 1 150 ? -18.943 -5.227 32.238 1.00 53.73 264 SER A N 1
ATOM 2527 C CA . SER A 1 150 ? -19.802 -4.405 31.393 1.00 55.83 264 SER A CA 1
ATOM 2528 C C . SER A 1 150 ? -19.500 -4.599 29.911 1.00 50.57 264 SER A C 1
ATOM 2529 O O . SER A 1 150 ? -20.316 -4.280 29.043 1.00 51.55 264 SER A O 1
ATOM 2537 N N . THR A 1 151 ? -18.315 -5.117 29.627 1.00 42.74 265 THR A N 1
ATOM 2538 C CA . THR A 1 151 ? -17.856 -5.267 28.257 1.00 38.47 265 THR A CA 1
ATOM 2539 C C . THR A 1 151 ? -18.323 -6.587 27.691 1.00 34.30 265 THR A C 1
ATOM 2540 O O . THR A 1 151 ? -18.405 -7.580 28.404 1.00 35.81 265 THR A O 1
ATOM 2551 N N . THR A 1 152 ? -18.631 -6.585 26.398 1.00 30.28 266 THR A N 1
ATOM 2552 C CA . THR A 1 152 ? -19.010 -7.797 25.698 1.00 26.95 266 THR A CA 1
ATOM 2553 C C . THR A 1 152 ? -17.778 -8.381 25.023 1.00 24.41 266 THR A C 1
ATOM 2554 O O . THR A 1 152 ? -17.118 -7.700 24.253 1.00 23.97 266 THR A O 1
ATOM 2565 N N . VAL A 1 153 ? -17.476 -9.639 25.318 1.00 22.62 267 VAL A N 1
ATOM 2566 C CA . VAL A 1 153 ? -16.258 -10.270 24.828 1.00 22.02 267 VAL A CA 1
ATOM 2567 C C . VAL A 1 153 ? -16.602 -11.286 23.744 1.00 20.04 267 VAL A C 1
ATOM 2568 O O . VAL A 1 153 ? -17.432 -12.165 23.953 1.00 21.16 267 VAL A O 1
ATOM 2581 N N . ILE A 1 154 ? -15.952 -11.152 22.590 1.00 17.09 268 ILE A N 1
ATOM 2582 C CA . ILE A 1 154 ? -16.090 -12.099 21.493 1.00 17.03 268 ILE A CA 1
ATOM 2583 C C . ILE A 1 154 ? -14.694 -12.489 21.028 1.00 17.64 268 ILE A C 1
ATOM 2584 O O . ILE A 1 154 ? -13.887 -11.624 20.686 1.00 17.74 268 ILE A O 1
ATOM 2600 N N . PHE A 1 155 ? -14.429 -13.791 21.026 1.00 16.50 269 PHE A N 1
ATOM 2601 C CA . PHE A 1 155 ? -13.247 -14.360 20.398 1.00 15.85 269 PHE A CA 1
ATOM 2602 C C . PHE A 1 155 ? -13.665 -15.050 19.109 1.00 14.42 269 PHE A C 1
ATOM 2603 O O . PHE A 1 155 ? -14.638 -15.794 19.092 1.00 15.81 269 PHE A O 1
ATOM 2620 N N . ALA A 1 156 ? -12.906 -14.851 18.040 1.00 13.79 270 ALA A N 1
ATOM 2621 C CA . ALA A 1 156 ? -13.153 -15.578 16.808 1.00 13.59 270 ALA A CA 1
ATOM 2622 C C . ALA A 1 156 ? -11.796 -15.810 16.187 1.00 14.18 270 ALA A C 1
ATOM 2623 O O . ALA A 1 156 ? -11.003 -14.883 16.037 1.00 15.10 270 ALA A O 1
ATOM 2630 N N . GLY A 1 157 ? -11.495 -17.059 15.887 1.00 13.25 271 GLY A N 1
ATOM 2631 C CA . GLY A 1 157 ? -10.202 -17.363 15.324 1.00 13.88 271 GLY A CA 1
ATOM 2632 C C . GLY A 1 157 ? -10.034 -18.799 14.897 1.00 13.36 271 GLY A C 1
ATOM 2633 O O . GLY A 1 157 ? -10.979 -19.603 14.920 1.00 14.68 271 GLY A O 1
ATOM 2637 N N . ASP A 1 158 ? -8.810 -19.113 14.482 1.00 14.26 272 ASP A N 1
ATOM 2638 C CA . ASP A 1 158 ? -8.463 -20.458 14.079 1.00 13.86 272 ASP A CA 1
ATOM 2639 C C . ASP A 1 158 ? -7.847 -21.159 15.268 1.00 13.50 272 ASP A C 1
ATOM 2640 O O . ASP A 1 158 ? -6.688 -20.924 15.615 1.00 15.39 272 ASP A O 1
ATOM 2649 N N . THR A 1 159 ? -8.643 -22.007 15.900 1.00 15.65 273 THR A N 1
ATOM 2650 C CA . THR A 1 159 ? -8.253 -22.647 17.140 1.00 15.03 273 THR A CA 1
ATOM 2651 C C . THR A 1 159 ? -7.479 -23.948 16.926 1.00 15.44 273 THR A C 1
ATOM 2652 O O . THR A 1 159 ? -6.843 -24.434 17.841 1.00 16.43 273 THR A O 1
ATOM 2663 N N . ASN A 1 160 ? -7.585 -24.540 15.740 1.00 16.10 274 ASN A N 1
ATOM 2664 C CA . ASN A 1 160 ? -6.969 -25.843 15.479 1.00 15.75 274 ASN A CA 1
ATOM 2665 C C . ASN A 1 160 ? -7.426 -26.937 16.443 1.00 15.06 274 ASN A C 1
ATOM 2666 O O . ASN A 1 160 ? -6.800 -27.981 16.547 1.00 17.82 274 ASN A O 1
ATOM 2677 N N . LEU A 1 161 ? -8.564 -26.730 17.090 1.00 16.66 275 LEU A N 1
ATOM 2678 C CA . LEU A 1 161 ? -9.014 -27.661 18.115 1.00 17.94 275 LEU A CA 1
ATOM 2679 C C . LEU A 1 161 ? -9.657 -28.919 17.557 1.00 18.94 275 LEU A C 1
ATOM 2680 O O . LEU A 1 161 ? -10.316 -28.896 16.515 1.00 20.17 275 LEU A O 1
ATOM 2696 N N . ARG A 1 162 ? -9.443 -30.004 18.287 1.00 22.86 276 ARG A N 1
ATOM 2697 C CA . ARG A 1 162 ? -10.189 -31.236 18.152 1.00 24.99 276 ARG A CA 1
ATOM 2698 C C . ARG A 1 162 ? -11.121 -31.256 19.345 1.00 31.42 276 ARG A C 1
ATOM 2699 O O . ARG A 1 162 ? -10.765 -30.739 20.400 1.00 30.35 276 ARG A O 1
ATOM 2720 N N . ASP A 1 163 ? -12.299 -31.850 19.201 1.00 32.63 277 ASP A N 1
ATOM 2721 C CA . ASP A 1 163 ? -13.277 -31.839 20.287 1.00 34.83 277 ASP A CA 1
ATOM 2722 C C . ASP A 1 163 ? -12.732 -32.438 21.586 1.00 37.66 277 ASP A C 1
ATOM 2723 O O . ASP A 1 163 ? -13.047 -31.955 22.679 1.00 37.98 277 ASP A O 1
ATOM 2732 N N . GLN A 1 164 ? -11.913 -33.477 21.481 1.00 35.11 278 GLN A N 1
ATOM 2733 C CA . GLN A 1 164 ? -11.372 -34.112 22.677 1.00 37.43 278 GLN A CA 1
ATOM 2734 C C . GLN A 1 164 ? -10.497 -33.150 23.492 1.00 35.78 278 GLN A C 1
ATOM 2735 O O . GLN A 1 164 ? -10.395 -33.275 24.710 1.00 38.79 278 GLN A O 1
ATOM 2749 N N . GLU A 1 165 ? -9.882 -32.185 22.818 1.00 32.73 279 GLU A N 1
ATOM 2750 C CA . GLU A 1 165 ? -8.973 -31.241 23.470 1.00 30.92 279 GLU A CA 1
ATOM 2751 C C . GLU A 1 165 ? -9.675 -30.211 24.351 1.00 31.40 279 GLU A C 1
ATOM 2752 O O . GLU A 1 165 ? -9.145 -29.803 25.385 1.00 35.03 279 GLU A O 1
ATOM 2764 N N . VAL A 1 166 ? -10.859 -29.778 23.942 1.00 31.06 280 VAL A N 1
ATOM 2765 C CA . VAL A 1 166 ? -11.637 -28.865 24.764 1.00 32.12 280 VAL A CA 1
ATOM 2766 C C . VAL A 1 166 ? -12.073 -29.562 26.060 1.00 35.97 280 VAL A C 1
ATOM 2767 O O . VAL A 1 166 ? -12.099 -28.941 27.116 1.00 36.72 280 VAL A O 1
ATOM 2780 N N . ILE A 1 167 ? -12.402 -30.849 25.967 1.00 40.23 281 ILE A N 1
ATOM 2781 C CA . ILE A 1 167 ? -12.756 -31.655 27.135 1.00 43.26 281 ILE A CA 1
ATOM 2782 C C . ILE A 1 167 ? -11.567 -31.769 28.082 1.00 45.92 281 ILE A C 1
ATOM 2783 O O . ILE A 1 167 ? -11.724 -31.680 29.301 1.00 48.33 281 ILE A O 1
ATOM 2799 N N . LYS A 1 168 ? -10.380 -31.986 27.523 1.00 45.18 282 LYS A N 1
ATOM 2800 C CA . LYS A 1 168 ? -9.168 -32.101 28.331 1.00 46.65 282 LYS A CA 1
ATOM 2801 C C . LYS A 1 168 ? -8.911 -30.799 29.061 1.00 44.32 282 LYS A C 1
ATOM 2802 O O . LYS A 1 168 ? -8.269 -30.765 30.105 1.00 48.92 282 LYS A O 1
ATOM 2821 N N . CYS A 1 169 ? -9.421 -29.726 28.481 1.00 46.73 283 CYS A N 1
ATOM 2822 C CA . CYS A 1 169 ? -9.339 -28.405 29.062 1.00 46.80 283 CYS A CA 1
ATOM 2823 C C . CYS A 1 169 ? -10.350 -28.274 30.195 1.00 49.65 283 CYS A C 1
ATOM 2824 O O . CYS A 1 169 ? -10.295 -27.327 30.976 1.00 51.15 283 CYS A O 1
ATOM 2832 N N . GLY A 1 170 ? -11.282 -29.222 30.269 1.00 46.91 284 GLY A N 1
ATOM 2833 C CA . GLY A 1 170 ? -12.390 -29.141 31.205 1.00 47.65 284 GLY A CA 1
ATOM 2834 C C . GLY A 1 170 ? -13.655 -28.542 30.617 1.00 46.63 284 GLY A C 1
ATOM 2835 O O . GLY A 1 170 ? -14.643 -28.362 31.328 1.00 49.58 284 GLY A O 1
ATOM 2839 N N . GLY A 1 171 ? -13.628 -28.221 29.329 1.00 43.25 285 GLY A N 1
ATOM 2840 C CA . GLY A 1 171 ? -14.774 -27.619 28.666 1.00 38.66 285 GLY A CA 1
ATOM 2841 C C . GLY A 1 171 ? -14.765 -26.105 28.771 1.00 34.57 285 GLY A C 1
ATOM 2842 O O . GLY A 1 171 ? -13.988 -25.538 29.526 1.00 38.47 285 GLY A O 1
ATOM 2846 N N . LEU A 1 172 ? -15.609 -25.436 27.995 1.00 32.36 286 LEU A N 1
ATOM 2847 C CA . LEU A 1 172 ? -15.718 -23.987 28.100 1.00 30.02 286 LEU A CA 1
ATOM 2848 C C . LEU A 1 172 ? -16.240 -23.593 29.485 1.00 31.31 286 LEU A C 1
ATOM 2849 O O . LEU A 1 172 ? -17.081 -24.297 30.046 1.00 31.79 286 LEU A O 1
ATOM 2865 N N . PRO A 1 173 ? -15.740 -22.471 30.043 1.00 30.10 287 PRO A N 1
ATOM 2866 C CA . PRO A 1 173 ? -16.236 -21.977 31.337 1.00 33.16 287 PRO A CA 1
ATOM 2867 C C . PRO A 1 173 ? -17.725 -21.685 31.296 1.00 33.34 287 PRO A C 1
ATOM 2868 O O . PRO A 1 173 ? -18.297 -21.540 30.221 1.00 33.48 287 PRO A O 1
ATOM 2879 N N . ASP A 1 174 ? -18.339 -21.561 32.466 1.00 35.86 288 ASP A N 1
ATOM 2880 C CA . ASP A 1 174 ? -19.795 -21.469 32.550 1.00 41.06 288 ASP A CA 1
ATOM 2881 C C . ASP A 1 174 ? -20.443 -20.311 31.801 1.00 43.88 288 ASP A C 1
ATOM 2882 O O . ASP A 1 174 ? -21.552 -20.460 31.291 1.00 50.11 288 ASP A O 1
ATOM 2891 N N . ASN A 1 175 ? -19.773 -19.167 31.739 1.00 38.21 289 ASN A N 1
ATOM 2892 C CA . ASN A 1 175 ? -20.334 -17.998 31.067 1.00 36.90 289 ASN A CA 1
ATOM 2893 C C . ASN A 1 175 ? -19.748 -17.782 29.670 1.00 29.37 289 ASN A C 1
ATOM 2894 O O . ASN A 1 175 ? -19.861 -16.687 29.124 1.00 31.66 289 ASN A O 1
ATOM 2905 N N . VAL A 1 176 ? -19.126 -18.814 29.100 1.00 25.04 290 VAL A N 1
ATOM 2906 C CA . VAL A 1 176 ? -18.520 -18.719 27.768 1.00 25.02 290 VAL A CA 1
ATOM 2907 C C . VAL A 1 176 ? -19.153 -19.779 26.879 1.00 21.89 290 VAL A C 1
ATOM 2908 O O . VAL A 1 176 ? -19.257 -20.949 27.267 1.00 26.42 290 VAL A O 1
ATOM 2921 N N . PHE A 1 177 ? -19.591 -19.353 25.696 1.00 19.92 291 PHE A N 1
ATOM 2922 C CA . PHE A 1 177 ? -20.337 -20.203 24.789 1.00 19.97 291 PHE A CA 1
ATOM 2923 C C . PHE A 1 177 ? -19.696 -20.203 23.420 1.00 19.96 291 PHE A C 1
ATOM 2924 O O . PHE A 1 177 ? -19.050 -19.233 23.029 1.00 19.08 291 PHE A O 1
ATOM 2941 N N . ASP A 1 178 ? -19.897 -21.300 22.697 1.00 18.87 292 ASP A N 1
ATOM 2942 C CA . ASP A 1 178 ? -19.437 -21.444 21.325 1.00 17.98 292 ASP A CA 1
ATOM 2943 C C . ASP A 1 178 ? -20.649 -21.140 20.436 1.00 16.34 292 ASP A C 1
ATOM 2944 O O . ASP A 1 178 ? -21.717 -21.713 20.645 1.00 17.70 292 ASP A O 1
ATOM 2953 N N . ALA A 1 179 ? -20.509 -20.223 19.477 1.00 15.15 293 ALA A N 1
ATOM 2954 C CA . ALA A 1 179 ? -21.668 -19.766 18.694 1.00 16.12 293 ALA A CA 1
ATOM 2955 C C . ALA A 1 179 ? -22.325 -20.890 17.896 1.00 14.90 293 ALA A C 1
ATOM 2956 O O . ALA A 1 179 ? -23.543 -20.933 17.758 1.00 16.66 293 ALA A O 1
ATOM 2963 N N . TRP A 1 180 ? -21.509 -21.772 17.333 1.00 14.48 294 TRP A N 1
ATOM 2964 C CA . TRP A 1 180 ? -2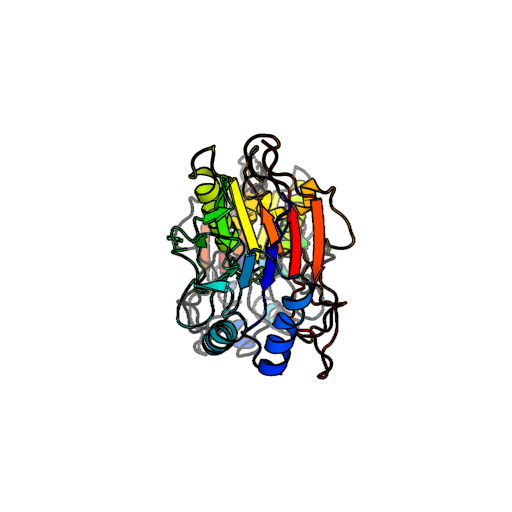2.007 -22.923 16.591 1.00 15.17 294 TRP A CA 1
ATOM 2965 C C . TRP A 1 180 ? -22.804 -23.866 17.485 1.00 16.81 294 TRP A C 1
ATOM 2966 O O . TRP A 1 180 ? -23.875 -24.342 17.101 1.00 17.36 294 TRP A O 1
ATOM 2987 N N . GLU A 1 181 ? -22.297 -24.117 18.687 1.00 16.18 295 GLU A N 1
ATOM 2988 C CA . GLU A 1 181 ? -23.026 -24.944 19.638 1.00 17.86 295 GLU A CA 1
ATOM 2989 C C . GLU A 1 181 ? -24.335 -24.270 20.033 1.00 18.87 295 GLU A C 1
ATOM 2990 O O . GLU A 1 181 ? -25.377 -24.925 20.138 1.00 19.48 295 GLU A O 1
ATOM 3002 N N . PHE A 1 182 ? -24.275 -22.958 20.245 1.00 17.52 296 PHE A N 1
ATOM 3003 C CA . PHE A 1 182 ? -25.441 -22.196 20.684 1.00 18.08 296 PHE A CA 1
ATOM 3004 C C . PHE A 1 182 ? -26.582 -22.318 19.681 1.00 17.55 296 PHE A C 1
ATOM 3005 O O . PHE A 1 182 ? -27.751 -22.414 20.059 1.00 20.01 296 PHE A O 1
ATOM 3022 N N . LEU A 1 183 ? -26.218 -22.290 18.402 1.00 17.41 297 LEU A N 1
ATOM 3023 C CA . LEU A 1 183 ? -27.176 -22.376 17.309 1.00 17.01 297 LEU A CA 1
ATOM 3024 C C . LEU A 1 183 ? -27.631 -23.813 17.009 1.00 18.65 297 LEU A C 1
ATOM 3025 O O . LEU A 1 183 ? -28.331 -24.050 16.026 1.00 21.47 297 LEU A O 1
ATOM 3041 N N . GLY A 1 184 ? -27.251 -24.767 17.860 1.00 19.42 298 GLY A N 1
ATOM 3042 C CA . GLY A 1 184 ? -27.734 -26.134 17.723 1.00 20.09 298 GLY A CA 1
ATOM 3043 C C . GLY A 1 184 ? -26.899 -27.021 16.814 1.00 19.03 298 GLY A C 1
ATOM 3044 O O . GLY A 1 184 ? -27.402 -27.992 16.253 1.00 21.66 298 GLY A O 1
ATOM 3048 N N . LYS A 1 185 ? -25.614 -26.699 16.693 1.00 18.34 299 LYS A N 1
ATOM 3049 C CA . LYS A 1 185 ? -24.678 -27.498 15.898 1.00 17.99 299 LYS A CA 1
ATOM 3050 C C . LYS A 1 185 ? -25.140 -27.743 14.457 1.00 18.35 299 LYS A C 1
ATOM 3051 O O . LYS A 1 185 ? -25.179 -28.892 13.998 1.00 19.68 299 LYS A O 1
ATOM 3070 N N . PRO A 1 186 ? -25.485 -26.669 13.734 1.00 17.40 300 PRO A N 1
ATOM 3071 C CA . PRO A 1 186 ? -25.952 -26.849 12.350 1.00 17.30 300 PRO A CA 1
ATOM 3072 C C . PRO A 1 186 ? -24.917 -27.495 11.427 1.00 17.20 300 PRO A C 1
ATOM 3073 O O . PRO A 1 186 ? -23.744 -27.120 11.422 1.00 18.05 300 PRO A O 1
ATOM 3084 N N . LYS A 1 187 ? -25.368 -28.446 10.622 1.00 18.92 301 LYS A N 1
ATOM 3085 C CA . LYS A 1 187 ? -24.465 -29.215 9.775 1.00 18.99 301 LYS A CA 1
ATOM 3086 C C . LYS A 1 187 ? -23.846 -28.385 8.653 1.00 17.09 301 LYS A C 1
ATOM 3087 O O . LYS A 1 187 ? -22.732 -28.672 8.229 1.00 18.65 301 LYS A O 1
ATOM 3106 N N . HIS A 1 188 ? -24.555 -27.367 8.166 1.00 16.46 302 HIS A N 1
ATOM 3107 C CA . HIS A 1 188 ? -24.094 -26.649 6.981 1.00 16.56 302 HIS A CA 1
ATOM 3108 C C . HIS A 1 188 ? -22.779 -25.901 7.192 1.00 16.56 302 HIS A C 1
ATOM 3109 O O . HIS A 1 188 ? -22.049 -25.653 6.228 1.00 20.70 302 HIS A O 1
ATOM 3123 N N . CYS A 1 189 ? -22.462 -25.554 8.435 1.00 15.92 303 CYS A N 1
ATOM 3124 C CA . CYS A 1 189 ? -21.251 -24.801 8.700 1.00 17.53 303 CYS A CA 1
ATOM 3125 C C . CYS A 1 189 ? -20.388 -25.481 9.741 1.00 18.25 303 CYS A C 1
ATOM 3126 O O . CYS A 1 189 ? -19.520 -24.859 10.350 1.00 21.50 303 CYS A O 1
ATOM 3134 N N . GLN A 1 190 ? -20.578 -26.778 9.905 1.00 17.77 304 GLN A N 1
ATOM 3135 C CA . GLN A 1 190 ? -19.814 -27.508 10.898 1.00 20.09 304 GLN A CA 1
ATOM 3136 C C . GLN A 1 190 ? -18.313 -27.551 10.617 1.00 21.66 304 GLN A C 1
ATOM 3137 O O . GLN A 1 190 ? -17.504 -27.268 11.497 1.00 27.80 304 GLN A O 1
ATOM 3151 N N . TYR A 1 191 ? -17.929 -27.907 9.401 1.00 16.01 305 TYR A N 1
ATOM 3152 C CA . TYR A 1 191 ? -16.517 -28.054 9.078 1.00 14.87 305 TYR A CA 1
ATOM 3153 C C . TYR A 1 191 ? -16.005 -26.818 8.349 1.00 14.92 305 TYR A C 1
ATOM 3154 O O . TYR A 1 191 ? -16.607 -26.377 7.374 1.00 17.50 305 TYR A O 1
ATOM 3172 N N . THR A 1 192 ? -14.899 -26.267 8.837 1.00 13.81 306 THR A N 1
ATOM 3173 C CA . THR A 1 192 ? -14.322 -25.045 8.290 1.00 13.28 306 THR A CA 1
ATOM 3174 C C . THR A 1 192 ? -13.012 -25.323 7.547 1.00 13.74 306 THR A C 1
ATOM 3175 O O . THR A 1 192 ? -12.402 -24.411 6.986 1.00 14.77 306 THR A O 1
ATOM 3186 N N . TRP A 1 193 ? -12.579 -26.580 7.563 1.00 13.54 307 TRP A N 1
ATOM 3187 C CA . TRP A 1 193 ? -11.358 -27.013 6.876 1.00 13.85 307 TRP A CA 1
ATOM 3188 C C . TRP A 1 193 ? -11.649 -28.433 6.391 1.00 15.25 307 TRP A C 1
ATOM 3189 O O . TRP A 1 193 ? -11.877 -29.322 7.197 1.00 15.98 307 TRP A O 1
ATOM 3210 N N . ASP A 1 194 ? -11.673 -28.633 5.072 1.00 14.80 308 ASP A N 1
ATOM 3211 C CA . ASP A 1 194 ? -12.213 -29.862 4.486 1.00 15.74 308 ASP A CA 1
ATOM 3212 C C . ASP A 1 194 ? -11.467 -30.183 3.199 1.00 16.12 308 ASP A C 1
ATOM 3213 O O . ASP A 1 194 ? -11.713 -29.561 2.174 1.00 17.46 308 ASP A O 1
ATOM 3222 N N . THR A 1 195 ? -10.572 -31.163 3.255 1.00 15.44 309 THR A N 1
ATOM 3223 C CA . THR A 1 195 ? -9.709 -31.478 2.118 1.00 17.32 309 THR A CA 1
ATOM 3224 C C . THR A 1 195 ? -10.417 -32.270 1.016 1.00 18.41 309 THR A C 1
ATOM 3225 O O . THR A 1 195 ? -9.851 -32.477 -0.049 1.00 22.10 309 THR A O 1
ATOM 3236 N N . LYS A 1 196 ? -11.643 -32.724 1.266 1.00 18.92 310 LYS A N 1
ATOM 3237 C CA . LYS A 1 196 ? -12.428 -33.316 0.185 1.00 20.39 310 LYS A CA 1
ATOM 3238 C C . LYS A 1 196 ? -12.993 -32.221 -0.720 1.00 20.25 310 LYS A C 1
ATOM 3239 O O . LYS A 1 196 ? -12.977 -32.334 -1.950 1.00 25.07 310 LYS A O 1
ATOM 3258 N N . ALA A 1 197 ? -13.483 -31.158 -0.093 1.00 17.27 311 ALA A N 1
ATOM 3259 C CA . ALA A 1 197 ? -14.142 -30.065 -0.786 1.00 18.58 311 ALA A CA 1
ATOM 3260 C C . ALA A 1 197 ? -13.193 -28.947 -1.213 1.00 18.24 311 ALA A C 1
ATOM 3261 O O . ALA A 1 197 ? -13.520 -28.168 -2.115 1.00 21.33 311 ALA A O 1
ATOM 3268 N N . ASN A 1 198 ? -12.033 -28.879 -0.564 1.00 17.85 312 ASN A N 1
ATOM 3269 C CA . ASN A 1 198 ? -11.054 -27.827 -0.797 1.00 15.32 312 ASN A CA 1
ATOM 3270 C C . ASN A 1 198 ? -9.722 -28.474 -1.153 1.00 17.63 312 ASN A C 1
ATOM 3271 O O . ASN A 1 198 ? -9.199 -29.277 -0.378 1.00 18.94 312 ASN A O 1
ATOM 3282 N N . ASN A 1 199 ? -9.176 -28.124 -2.313 1.00 19.01 313 ASN A N 1
ATOM 3283 C CA A ASN A 1 199 ? -7.931 -28.740 -2.772 0.46 21.22 313 ASN A CA 1
ATOM 3284 C CA B ASN A 1 199 ? -7.942 -28.730 -2.804 0.54 19.15 313 ASN A CA 1
ATOM 3285 C C . ASN A 1 199 ? -6.730 -27.791 -2.782 1.00 17.71 313 ASN A C 1
ATOM 3286 O O . ASN A 1 199 ? -5.712 -28.079 -3.407 1.00 19.32 313 ASN A O 1
ATOM 3307 N N . ASN A 1 200 ? -6.818 -26.669 -2.069 1.00 16.22 314 ASN A N 1
ATOM 3308 C CA . ASN A 1 200 ? -5.701 -25.715 -2.091 1.00 15.40 314 ASN A CA 1
ATOM 3309 C C . ASN A 1 200 ? -4.372 -26.307 -1.621 1.00 17.18 314 ASN A C 1
ATOM 3310 O O . ASN A 1 200 ? -3.319 -25.964 -2.164 1.00 19.80 314 ASN A O 1
ATOM 3321 N N . LEU A 1 201 ? -4.421 -27.174 -0.612 1.00 16.96 315 LEU A N 1
ATOM 3322 C CA . LEU A 1 201 ? -3.212 -27.805 -0.072 1.00 17.35 315 LEU A CA 1
ATOM 3323 C C . LEU A 1 201 ? -2.773 -29.044 -0.848 1.00 21.48 315 LEU A C 1
ATOM 3324 O O . LEU A 1 201 ? -1.703 -29.597 -0.581 1.00 22.16 315 LEU A O 1
ATOM 3340 N N . ARG A 1 202 ? -3.602 -29.483 -1.789 1.00 20.29 316 ARG A N 1
ATOM 3341 C CA . ARG A 1 202 ? -3.306 -30.653 -2.607 1.00 24.58 316 ARG A CA 1
ATOM 3342 C C . ARG A 1 202 ? -3.106 -31.925 -1.786 1.00 22.17 316 ARG A C 1
ATOM 3343 O O . ARG A 1 202 ? -2.321 -32.792 -2.153 1.00 25.01 316 ARG A O 1
ATOM 3364 N N . ILE A 1 203 ? -3.829 -32.030 -0.677 1.00 22.40 317 ILE A N 1
ATOM 3365 C CA . ILE A 1 203 ? -3.815 -33.241 0.134 1.00 21.96 317 ILE A CA 1
ATOM 3366 C C . ILE A 1 203 ? -4.714 -34.295 -0.526 1.00 21.75 317 ILE A C 1
ATOM 3367 O O . ILE A 1 203 ? -5.909 -34.055 -0.712 1.00 22.55 317 ILE A O 1
ATOM 3383 N N . PRO A 1 204 ? -4.146 -35.461 -0.889 1.00 24.08 318 PRO A N 1
ATOM 3384 C CA . PRO A 1 204 ? -4.902 -36.491 -1.612 1.00 26.71 318 PRO A CA 1
ATOM 3385 C C . PRO A 1 204 ? -5.636 -37.438 -0.670 1.00 27.24 318 PRO A C 1
ATOM 3386 O O . PRO A 1 204 ? -5.472 -38.657 -0.725 1.00 31.80 318 PRO A O 1
ATOM 3397 N N . ALA A 1 205 ? -6.452 -36.855 0.193 1.00 23.70 319 ALA A N 1
ATOM 3398 C CA . ALA A 1 205 ? -7.1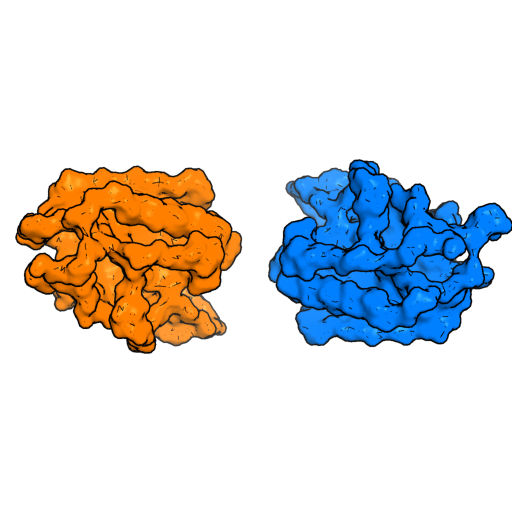85 -37.598 1.199 1.00 24.64 319 ALA A CA 1
ATOM 3399 C C . ALA A 1 205 ? -8.312 -36.700 1.665 1.00 24.65 319 ALA A C 1
ATOM 3400 O O . ALA A 1 205 ? -8.302 -35.500 1.395 1.00 27.27 319 ALA A O 1
ATOM 3407 N N . ALA A 1 206 ? -9.281 -37.285 2.357 1.00 23.73 320 ALA A N 1
ATOM 3408 C CA . ALA A 1 206 ? -10.469 -36.564 2.798 1.00 21.67 320 ALA A CA 1
ATOM 3409 C C . ALA A 1 206 ? -10.521 -36.475 4.319 1.00 22.06 320 ALA A C 1
ATOM 3410 O O . ALA A 1 206 ? -10.876 -37.443 5.002 1.00 26.35 320 ALA A O 1
ATOM 3417 N N . TYR A 1 207 ? -10.175 -35.302 4.836 1.00 20.25 321 TYR A N 1
ATOM 3418 C CA . TYR A 1 207 ? -10.251 -35.019 6.262 1.00 19.30 321 TYR A CA 1
ATOM 3419 C C . TYR A 1 207 ? -10.964 -33.704 6.458 1.00 18.44 321 TYR A C 1
ATOM 3420 O O . TYR A 1 207 ? -10.818 -32.789 5.650 1.00 20.06 321 TYR A O 1
ATOM 3438 N N . LYS A 1 208 ? -11.737 -33.604 7.533 1.00 18.83 322 LYS A N 1
ATOM 3439 C CA . LYS A 1 208 ? -12.456 -32.374 7.805 1.00 17.55 322 LYS A CA 1
ATOM 3440 C C . LYS A 1 208 ? -12.536 -32.095 9.294 1.00 16.21 322 LYS A C 1
ATOM 3441 O O . LYS A 1 208 ? -12.680 -33.012 10.106 1.00 20.13 322 LYS A O 1
ATOM 3460 N N . HIS A 1 209 ? -12.431 -30.812 9.623 1.00 16.25 323 HIS A N 1
ATOM 3461 C CA . HIS A 1 209 ? -12.345 -30.351 11.005 1.00 16.46 323 HIS A CA 1
ATOM 3462 C C . HIS A 1 209 ? -13.042 -29.019 11.202 1.00 14.68 323 HIS A C 1
ATOM 3463 O O . HIS A 1 209 ? -13.114 -28.200 10.290 1.00 16.03 323 HIS A O 1
ATOM 3477 N N . ARG A 1 210 ? -13.541 -28.817 12.413 1.00 15.89 324 ARG A N 1
ATOM 3478 C CA . ARG A 1 210 ? -14.060 -27.530 12.855 1.00 13.70 324 ARG A CA 1
ATOM 3479 C C . ARG A 1 210 ? -12.944 -26.783 13.589 1.00 13.30 324 ARG A C 1
ATOM 3480 O O . ARG A 1 210 ? -12.938 -26.658 14.814 1.00 17.24 324 ARG A O 1
ATOM 3501 N N . PHE A 1 211 ? -11.987 -26.286 12.827 1.00 14.02 325 PHE A N 1
ATOM 3502 C CA . PHE A 1 211 ? -10.847 -25.594 13.418 1.00 14.35 325 PHE A CA 1
ATOM 3503 C C . PHE A 1 211 ? -11.175 -24.155 13.787 1.00 14.49 325 PHE A C 1
ATOM 3504 O O . PHE A 1 211 ? -10.659 -23.621 14.756 1.00 16.04 325 PHE A O 1
ATOM 3521 N N . ASP A 1 212 ? -12.026 -23.520 12.998 1.00 13.66 326 ASP A N 1
ATOM 3522 C CA . ASP A 1 212 ? -12.329 -22.121 13.195 1.00 13.56 326 ASP A CA 1
ATOM 3523 C C . ASP A 1 212 ? -13.570 -22.002 14.068 1.00 14.14 326 ASP A C 1
ATOM 3524 O O . ASP A 1 212 ? -14.592 -22.607 13.759 1.00 14.80 326 ASP A O 1
ATOM 3533 N N . ARG A 1 213 ? -13.458 -21.259 15.169 1.00 14.25 327 ARG A N 1
ATOM 3534 C CA . ARG A 1 213 ? -14.511 -21.230 16.190 1.00 14.26 327 ARG A CA 1
ATOM 3535 C C . ARG A 1 213 ? -14.697 -19.828 16.751 1.00 14.03 327 ARG A C 1
ATOM 3536 O O . ARG A 1 213 ? -13.779 -18.989 16.691 1.00 14.69 327 ARG A O 1
ATOM 3557 N N . ILE A 1 214 ? -15.902 -19.598 17.276 1.00 14.38 328 ILE A N 1
ATOM 3558 C CA . ILE A 1 214 ? -16.314 -18.335 17.842 1.00 14.47 328 ILE A CA 1
ATOM 3559 C C . ILE A 1 214 ? -16.791 -18.599 19.269 1.00 14.89 328 ILE A C 1
ATOM 3560 O O . ILE A 1 214 ? -17.704 -19.402 19.476 1.00 15.46 328 ILE A O 1
ATOM 3576 N N . PHE A 1 215 ? -16.166 -17.923 20.234 1.00 15.41 329 PHE A N 1
ATOM 3577 C CA . PHE A 1 215 ? -16.556 -17.992 21.637 1.00 16.28 329 PHE A CA 1
ATOM 3578 C C . PHE A 1 215 ? -17.022 -16.613 22.076 1.00 16.69 329 PHE A C 1
ATOM 3579 O O . PHE A 1 215 ? -16.463 -15.593 21.662 1.00 18.31 329 PHE A O 1
ATOM 3596 N N . PHE A 1 216 ? -18.028 -16.565 22.934 1.00 18.01 330 PHE A N 1
ATOM 3597 C CA . PHE A 1 216 ? -18.451 -15.291 23.471 1.00 19.71 330 PHE A CA 1
ATOM 3598 C C . PHE A 1 216 ? -18.806 -15.423 24.937 1.00 18.94 330 PHE A C 1
ATOM 3599 O O . PHE A 1 216 ? -19.214 -16.491 25.413 1.00 20.71 330 PHE A O 1
ATOM 3616 N N . ARG A 1 217 ? -18.615 -14.328 25.659 1.00 21.95 331 ARG A N 1
ATOM 3617 C CA . ARG A 1 217 ? -18.959 -14.277 27.070 1.00 23.67 331 ARG A CA 1
ATOM 3618 C C . ARG A 1 217 ? -20.252 -13.515 27.256 1.00 33.58 331 ARG A C 1
ATOM 3619 O O . ARG A 1 217 ? -20.410 -12.410 26.744 1.00 40.42 331 ARG A O 1
ATOM 3640 N N . ALA A 1 218 ? -21.179 -14.130 27.977 1.00 35.30 332 ALA A N 1
ATOM 3641 C CA . ALA A 1 218 ? -22.505 -13.563 28.172 1.00 42.33 332 ALA A CA 1
ATOM 3642 C C . ALA A 1 218 ? -23.063 -13.996 29.517 1.00 47.06 332 ALA A C 1
ATOM 3643 O O . ALA A 1 218 ? -23.269 -15.188 29.747 1.00 48.85 332 ALA A O 1
ATOM 3650 N N . GLU A 1 220 ? -25.561 -12.373 31.040 1.00 64.90 334 GLU A N 1
ATOM 3651 C CA . GLU A 1 220 ? -26.513 -13.425 30.703 1.00 66.64 334 GLU A CA 1
ATOM 3652 C C . GLU A 1 220 ? -27.624 -12.919 29.784 1.00 63.67 334 GLU A C 1
ATOM 3653 O O . GLU A 1 220 ? -28.269 -11.902 30.057 1.00 61.84 334 GLU A O 1
ATOM 3664 N N . GLY A 1 221 ? -27.837 -13.643 28.692 1.00 58.72 335 GLY A N 1
ATOM 3665 C CA . GLY A 1 221 ? -28.871 -13.309 27.731 1.00 52.59 335 GLY A CA 1
ATOM 3666 C C . GLY A 1 221 ? -28.559 -12.068 26.918 1.00 46.98 335 GLY A C 1
ATOM 3667 O O . GLY A 1 221 ? -29.304 -11.722 26.003 1.00 45.53 335 GLY A O 1
ATOM 3671 N N . HIS A 1 222 ? -27.454 -11.400 27.235 1.00 39.96 336 HIS A N 1
ATOM 3672 C CA . HIS A 1 222 ? -27.169 -10.111 26.629 1.00 35.64 336 HIS A CA 1
ATOM 3673 C C . HIS A 1 222 ? -26.594 -10.218 25.220 1.00 32.47 336 HIS A C 1
ATOM 3674 O O . HIS A 1 222 ? -26.626 -9.238 24.485 1.00 35.22 336 HIS A O 1
ATOM 3688 N N . LEU A 1 223 ? -26.042 -11.379 24.859 1.00 30.26 337 LEU A N 1
ATOM 3689 C CA . LEU A 1 223 ? -25.496 -11.591 23.507 1.00 27.85 337 LEU A CA 1
ATOM 3690 C C . LEU A 1 223 ? -26.103 -12.860 22.910 1.00 27.00 337 LEU A C 1
ATOM 3691 O O . LEU A 1 223 ? -25.906 -13.951 23.443 1.00 28.30 337 LEU A O 1
ATOM 3707 N N . ILE A 1 224 ? -26.845 -12.710 21.810 1.00 21.70 338 ILE A N 1
ATOM 3708 C CA A ILE A 1 224 ? -27.573 -13.823 21.213 0.74 21.52 338 ILE A CA 1
ATOM 3709 C CA B ILE A 1 224 ? -27.557 -13.833 21.213 0.26 21.48 338 ILE A CA 1
ATOM 3710 C C . ILE A 1 224 ? -27.182 -14.028 19.744 1.00 19.82 338 ILE A C 1
ATOM 3711 O O . ILE A 1 224 ? -27.532 -13.217 18.881 1.00 19.18 338 ILE A O 1
ATOM 3742 N N . PRO A 1 225 ? -26.461 -15.118 19.451 1.00 19.47 339 PRO A N 1
ATOM 3743 C CA . PRO A 1 225 ? -26.173 -15.412 18.049 1.00 18.63 339 PRO A CA 1
ATOM 3744 C C . PRO A 1 225 ? -27.438 -15.541 17.224 1.00 17.34 339 PRO A C 1
ATOM 3745 O O . PRO A 1 225 ? -28.410 -16.146 17.681 1.00 19.81 339 PRO A O 1
ATOM 3756 N N . GLN A 1 226 ? -27.416 -14.935 16.037 1.00 17.08 340 GLN A N 1
ATOM 3757 C CA . GLN A 1 226 ? -28.552 -14.961 15.127 1.00 17.06 340 GLN A CA 1
ATOM 3758 C C . GLN A 1 226 ? -28.321 -15.905 13.955 1.00 17.35 340 GLN A C 1
ATOM 3759 O O . GLN A 1 226 ? -29.243 -16.567 13.513 1.00 19.88 340 GLN A O 1
ATOM 3773 N N . SER A 1 227 ? -27.091 -15.965 13.451 1.00 16.04 341 SER A N 1
ATOM 3774 C CA . SER A 1 227 ? -26.798 -16.780 12.283 1.00 15.88 341 SER A CA 1
ATOM 3775 C C . SER A 1 227 ? -25.323 -17.086 12.206 1.00 14.18 341 SER A C 1
ATOM 3776 O O . SER A 1 227 ? -24.493 -16.348 12.742 1.00 15.14 341 SER A O 1
ATOM 3784 N N . LEU A 1 228 ? -25.022 -18.197 11.552 1.00 14.26 342 LEU A N 1
ATOM 3785 C CA . LEU A 1 228 ? -23.659 -18.594 11.259 1.00 13.99 342 LEU A CA 1
ATOM 3786 C C . LEU A 1 228 ? -23.665 -19.294 9.904 1.00 12.97 342 LEU A C 1
ATOM 3787 O O . LEU A 1 228 ? -24.460 -20.206 9.679 1.00 15.25 342 LEU A O 1
ATOM 3803 N N . ASP A 1 229 ? -22.765 -18.874 9.014 1.00 12.63 343 ASP A N 1
ATOM 3804 C CA . ASP A 1 229 ? -22.706 -19.383 7.641 1.00 12.91 343 ASP A CA 1
ATOM 3805 C C . ASP A 1 229 ? -21.255 -19.423 7.182 1.00 12.73 343 ASP A C 1
ATOM 3806 O O . ASP A 1 229 ? -20.439 -18.642 7.651 1.00 14.72 343 ASP A O 1
ATOM 3815 N N . LEU A 1 230 ? -20.938 -20.346 6.283 1.00 13.48 344 LEU A N 1
ATOM 3816 C CA . LEU A 1 230 ? -19.616 -20.373 5.670 1.00 13.85 344 LEU A CA 1
ATOM 3817 C C . LEU A 1 230 ? -19.523 -19.382 4.520 1.00 13.88 344 LEU A C 1
ATOM 3818 O O . LEU A 1 230 ? -20.513 -19.124 3.838 1.00 15.70 344 LEU A O 1
ATOM 3834 N N . VAL A 1 231 ? -18.311 -18.863 4.315 1.00 13.10 345 VAL A N 1
ATOM 3835 C CA . VAL A 1 231 ? -17.972 -18.075 3.137 1.00 13.31 345 VAL A CA 1
ATOM 3836 C C . VAL A 1 231 ? -16.680 -18.594 2.508 1.00 13.44 345 VAL A C 1
ATOM 3837 O O . VAL A 1 231 ? -15.938 -19.352 3.133 1.00 13.18 345 VAL A O 1
ATOM 3850 N N . GLY A 1 232 ? -16.447 -18.201 1.259 1.00 15.08 346 GLY A N 1
ATOM 3851 C CA . GLY A 1 232 ? -15.231 -18.557 0.548 1.00 15.51 346 GLY A CA 1
ATOM 3852 C C . GLY A 1 232 ? -15.268 -19.899 -0.152 1.00 15.56 346 GLY A C 1
ATOM 3853 O O . GLY A 1 232 ? -14.217 -20.489 -0.417 1.00 16.80 346 GLY A O 1
ATOM 3857 N N . LEU A 1 233 ? -16.468 -20.366 -0.488 1.00 15.51 347 LEU A N 1
ATOM 3858 C CA . LEU A 1 233 ? -16.651 -21.692 -1.079 1.00 16.23 347 LEU A CA 1
ATOM 3859 C C . LEU A 1 233 ? -16.644 -21.699 -2.596 1.00 19.64 347 LEU A C 1
ATOM 3860 O O . LEU A 1 233 ? -16.865 -22.744 -3.188 1.00 24.35 347 LEU A O 1
ATOM 3876 N N . GLU A 1 234 ? -16.378 -20.549 -3.210 1.00 20.72 348 GLU A N 1
ATOM 3877 C CA . GLU A 1 234 ? -16.356 -20.438 -4.668 1.00 23.94 348 GLU A CA 1
ATOM 3878 C C . GLU A 1 234 ? -14.909 -20.453 -5.160 1.00 21.33 348 GLU A C 1
ATOM 3879 O O . GLU A 1 234 ? -14.061 -19.720 -4.633 1.00 18.94 348 GLU A O 1
ATOM 3891 N N . LYS A 1 235 ? -14.623 -21.276 -6.166 1.00 22.20 349 LYS A N 1
ATOM 3892 C CA . LYS A 1 235 ? -13.320 -21.226 -6.805 1.00 20.41 349 LYS A CA 1
ATOM 3893 C C . LYS A 1 235 ? -13.184 -19.914 -7.561 1.00 19.72 349 LYS A C 1
ATOM 3894 O O . LYS A 1 235 ? -14.140 -19.420 -8.147 1.00 22.58 349 LYS A O 1
ATOM 3913 N N . LEU A 1 236 ? -11.972 -19.375 -7.555 1.00 18.28 350 LEU A N 1
ATOM 3914 C CA . LEU A 1 236 ? -11.646 -18.142 -8.261 1.00 18.01 350 LEU A CA 1
ATOM 3915 C C . LEU A 1 236 ? -11.196 -18.442 -9.703 1.00 18.33 350 LEU A C 1
ATOM 3916 O O . LEU A 1 236 ? -11.166 -19.599 -10.135 1.00 19.76 350 LEU A O 1
ATOM 3932 N N . ASP A 1 237 ? -10.853 -17.398 -10.449 1.00 19.62 351 ASP A N 1
ATOM 3933 C CA A ASP A 1 237 ? -10.444 -17.554 -11.845 0.51 21.50 351 ASP A CA 1
ATOM 3934 C CA B ASP A 1 237 ? -10.446 -17.553 -11.845 0.49 21.04 351 ASP A CA 1
ATOM 3935 C C . ASP A 1 237 ? -9.292 -18.541 -12.008 1.00 20.82 351 ASP A C 1
ATOM 3936 O O . ASP A 1 237 ? -9.245 -19.297 -12.985 1.00 24.16 351 ASP A O 1
ATOM 3953 N N . CYS A 1 238 ? -8.369 -18.539 -11.051 1.00 19.66 352 CYS A N 1
ATOM 3954 C CA . CYS A 1 238 ? -7.222 -19.437 -11.099 1.00 20.78 352 CYS A CA 1
ATOM 3955 C C . CYS A 1 238 ? -7.561 -20.896 -10.799 1.00 20.76 352 CYS A C 1
ATOM 3956 O O . CYS A 1 238 ? -6.692 -21.763 -10.899 1.00 24.90 352 CYS A O 1
ATOM 3964 N N . GLY A 1 239 ? -8.805 -21.173 -10.416 1.00 19.60 353 GLY A N 1
ATOM 3965 C CA . GLY A 1 239 ? -9.222 -22.538 -10.151 1.00 20.56 353 GLY A CA 1
ATOM 3966 C C . GLY A 1 239 ? -8.965 -23.019 -8.737 1.00 21.32 353 GLY A C 1
ATOM 3967 O O . GLY A 1 239 ? -9.108 -24.211 -8.449 1.00 23.57 353 GLY A O 1
ATOM 3971 N N . ARG A 1 240 ? -8.588 -22.093 -7.862 1.00 17.17 354 ARG A N 1
ATOM 3972 C CA . ARG A 1 240 ? -8.341 -22.390 -6.463 1.00 16.90 354 ARG A CA 1
ATOM 3973 C C . ARG A 1 240 ? -9.261 -21.523 -5.613 1.00 15.29 354 ARG A C 1
ATOM 3974 O O . ARG A 1 240 ? -9.841 -20.551 -6.100 1.00 16.72 354 ARG A O 1
ATOM 3995 N N . PHE A 1 241 ? -9.374 -21.881 -4.343 1.00 15.32 355 PHE A N 1
ATOM 3996 C CA . PHE A 1 241 ? -10.174 -21.126 -3.393 1.00 13.56 355 PHE A CA 1
ATOM 3997 C C . PHE A 1 241 ? -9.369 -19.979 -2.786 1.00 13.27 355 PHE A C 1
ATOM 3998 O O . PHE A 1 241 ? -8.139 -19.972 -2.856 1.00 13.90 355 PHE A O 1
ATOM 4015 N N . PRO A 1 242 ? -10.054 -19.012 -2.156 1.00 12.96 356 PRO A N 1
ATOM 4016 C CA . PRO A 1 242 ? -9.307 -17.952 -1.465 1.00 12.23 356 PRO A CA 1
ATOM 4017 C C . PRO A 1 242 ? -8.317 -18.473 -0.427 1.00 12.41 356 PRO A C 1
ATOM 4018 O O . PRO A 1 242 ? -7.259 -17.864 -0.231 1.00 13.00 356 PRO A O 1
ATOM 4029 N N . SER A 1 243 ? -8.660 -19.592 0.208 1.00 12.37 357 SER A N 1
ATOM 4030 C CA . SER A 1 243 ? -7.854 -20.172 1.265 1.00 11.79 357 SER A CA 1
ATOM 4031 C C . SER A 1 243 ? -8.099 -21.673 1.352 1.00 12.35 357 SER A C 1
ATOM 4032 O O . SER A 1 243 ? -9.069 -22.159 0.777 1.00 13.20 357 SER A O 1
ATOM 4040 N N . ASP A 1 244 ? -7.248 -22.394 2.089 1.00 11.89 358 ASP A N 1
ATOM 4041 C CA . ASP A 1 244 ? -7.526 -23.784 2.454 1.00 12.39 358 ASP A CA 1
ATOM 4042 C C . ASP A 1 244 ? -8.640 -23.898 3.505 1.00 12.57 358 ASP A C 1
ATOM 4043 O O . ASP A 1 244 ? -9.219 -24.970 3.683 1.00 13.81 358 ASP A O 1
ATOM 4052 N N . HIS A 1 245 ? -8.932 -22.802 4.201 1.00 11.80 359 HIS A N 1
ATOM 4053 C CA . HIS A 1 245 ? -10.062 -22.756 5.131 1.00 12.04 359 HIS A CA 1
ATOM 4054 C C . HIS A 1 245 ? -11.249 -22.069 4.495 1.00 12.25 359 HIS A C 1
ATOM 4055 O O . HIS A 1 245 ? -11.092 -21.170 3.666 1.00 12.63 359 HIS A O 1
ATOM 4070 N N . TRP A 1 246 ? -12.436 -22.456 4.946 1.00 12.46 360 TRP A N 1
ATOM 4071 C CA . TRP A 1 246 ? -13.615 -21.639 4.760 1.00 12.27 360 TRP A CA 1
ATOM 4072 C C . TRP A 1 246 ? -13.650 -20.566 5.847 1.00 12.95 360 TRP A C 1
ATOM 4073 O O . TRP A 1 246 ? -13.144 -20.782 6.946 1.00 15.06 360 TRP A O 1
ATOM 4094 N N . GLY A 1 247 ? -14.233 -19.414 5.528 1.00 12.93 361 GLY A N 1
ATOM 4095 C CA . GLY A 1 247 ? -14.512 -18.387 6.511 1.00 12.32 361 GLY A CA 1
ATOM 4096 C C . GLY A 1 247 ? -15.855 -18.599 7.181 1.00 12.90 361 GLY A C 1
ATOM 4097 O O . GLY A 1 247 ? -16.714 -19.330 6.669 1.00 13.17 361 GLY A O 1
ATOM 4101 N N . LEU A 1 248 ? -16.031 -17.961 8.334 1.00 12.49 362 LEU A N 1
ATOM 4102 C CA . LEU A 1 248 ? -17.311 -17.954 9.034 1.00 12.65 362 LEU A CA 1
ATOM 4103 C C . LEU A 1 248 ? -17.867 -16.546 9.094 1.00 13.21 362 LEU A C 1
ATOM 4104 O O . LEU A 1 248 ? -17.180 -15.627 9.533 1.00 14.44 362 LEU A O 1
ATOM 4120 N N . LEU A 1 249 ? -19.125 -16.409 8.688 1.00 13.60 363 LEU A N 1
ATOM 4121 C CA . LEU A 1 249 ? -19.889 -15.175 8.791 1.00 12.96 363 LEU A CA 1
ATOM 4122 C C . LEU A 1 249 ? -20.898 -15.353 9.905 1.00 12.16 363 LEU A C 1
ATOM 4123 O O . LEU A 1 249 ? -21.709 -16.264 9.857 1.00 13.21 363 LEU A O 1
ATOM 4139 N N . CYS A 1 250 ? -20.847 -14.482 10.904 1.00 12.81 364 CYS A N 1
ATOM 4140 C CA . CYS A 1 250 ? -21.710 -14.588 12.072 1.00 13.86 364 CYS A CA 1
ATOM 4141 C C . CYS A 1 250 ? -22.387 -13.256 12.345 1.00 12.94 364 CYS A C 1
ATOM 4142 O O . CYS A 1 250 ? -21.752 -12.203 12.251 1.00 14.67 364 CYS A O 1
ATOM 4150 N N . THR A 1 251 ? -23.662 -13.297 12.717 1.00 14.42 365 THR A N 1
ATOM 4151 C CA . THR A 1 251 ? -24.333 -12.115 13.219 1.00 16.10 365 THR A CA 1
ATOM 4152 C C . THR A 1 251 ? -24.837 -12.410 14.621 1.00 16.42 365 THR A C 1
ATOM 4153 O O . THR A 1 251 ? -25.299 -13.520 14.892 1.00 16.45 365 THR A O 1
ATOM 4164 N N . LEU A 1 252 ? -24.719 -11.424 15.506 1.00 19.79 366 LEU A N 1
ATOM 4165 C CA . LEU A 1 252 ? -25.130 -11.558 16.908 1.00 20.69 366 LEU A CA 1
ATOM 4166 C C . LEU A 1 252 ? -25.933 -10.324 17.275 1.00 19.19 366 LEU A C 1
ATOM 4167 O O . LEU A 1 252 ? -25.618 -9.226 16.847 1.00 22.10 366 LEU A O 1
ATOM 4183 N N . ASN A 1 253 ? -26.928 -10.497 18.130 1.00 19.53 367 ASN A N 1
ATOM 4184 C CA A ASN A 1 253 ? -27.651 -9.345 18.675 0.73 20.54 367 ASN A CA 1
ATOM 4185 C CA B ASN A 1 253 ? -27.708 -9.405 18.659 0.27 20.93 367 ASN A CA 1
ATOM 4186 C C . ASN A 1 253 ? -27.277 -9.081 20.099 1.00 21.39 367 ASN A C 1
ATOM 4187 O O . ASN A 1 253 ? -27.111 -9.993 20.907 1.00 21.59 367 ASN A O 1
ATOM 4208 N N . VAL A 1 254 ? -27.119 -7.798 20.394 1.00 23.15 368 VAL A N 1
ATOM 4209 C CA . VAL A 1 254 ? -26.816 -7.340 21.736 1.00 24.18 368 VAL A CA 1
ATOM 4210 C C . VAL A 1 254 ? 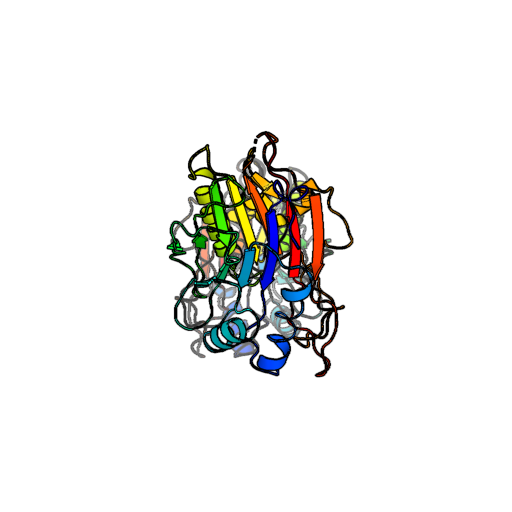-28.125 -6.896 22.364 1.00 20.76 368 VAL A C 1
ATOM 4211 O O . VAL A 1 254 ? -28.773 -5.973 21.881 1.00 26.03 368 VAL A O 1
ATOM 4224 N N . VAL A 1 255 ? -28.516 -7.562 23.436 1.00 20.77 369 VAL A N 1
ATOM 4225 C CA . VAL A 1 255 ? -29.867 -7.422 23.966 1.00 21.04 369 VAL A CA 1
ATOM 4226 C C . VAL A 1 255 ? -29.858 -6.828 25.373 1.00 22.73 369 VAL A C 1
ATOM 4227 O O . VAL A 1 255 ? -28.980 -7.132 26.187 1.00 25.02 369 VAL A O 1
ATOM 4240 N N . LEU A 1 256 ? -30.863 -6.004 25.662 1.00 23.20 370 LEU A N 1
ATOM 4241 C CA . LEU A 1 256 ? -31.010 -5.375 26.980 1.00 26.33 370 LEU A CA 1
ATOM 4242 C C . LEU A 1 256 ? -31.149 -6.378 28.105 1.00 32.53 370 LEU A C 1
ATOM 4243 O O . LEU A 1 256 ? -30.673 -6.126 29.212 1.00 39.57 370 LEU A O 1
ATOM 4260 N N A SER B 1 8 ? 13.481 -73.602 47.436 0.36 34.16 122 SER B N 1
ATOM 4261 N N B SER B 1 8 ? 12.586 -74.182 47.200 0.64 56.20 122 SER B N 1
ATOM 4262 C CA A SER B 1 8 ? 14.388 -73.704 46.303 0.36 32.68 122 SER B CA 1
ATOM 4263 C CA B SER B 1 8 ? 12.098 -74.140 45.828 0.64 53.78 122 SER B CA 1
ATOM 4264 C C A SER B 1 8 ? 14.413 -72.387 45.545 0.36 29.38 122 SER B C 1
ATOM 4265 C C B SER B 1 8 ? 12.201 -72.726 45.274 0.64 51.44 122 SER B C 1
ATOM 4266 O O A SER B 1 8 ? 13.393 -71.707 45.435 0.36 30.30 122 SER B O 1
ATOM 4267 O O B SER B 1 8 ? 11.474 -71.817 45.683 0.64 50.20 122 SER B O 1
ATOM 4280 N N A THR B 1 9 ? 15.584 -72.033 45.026 0.36 27.17 123 THR B N 1
ATOM 4281 N N B THR B 1 9 ? 13.123 -72.556 44.337 0.64 48.24 123 THR B N 1
ATOM 4282 C CA A THR B 1 9 ? 15.753 -70.791 44.289 0.36 27.46 123 THR B CA 1
ATOM 4283 C CA B THR B 1 9 ? 13.438 -71.252 43.790 0.64 45.07 123 THR B CA 1
ATOM 4284 C C A THR B 1 9 ? 15.572 -71.067 42.807 0.36 26.13 123 THR B C 1
ATOM 4285 C C B THR B 1 9 ? 13.244 -71.320 42.287 0.64 39.47 123 THR B C 1
ATOM 4286 O O A THR B 1 9 ? 16.013 -72.099 42.301 0.36 27.18 123 THR B O 1
ATOM 4287 O O B THR B 1 9 ? 13.235 -72.404 41.701 0.64 40.66 123 THR B O 1
ATOM 4308 N N A ILE B 1 10 ? 14.908 -70.143 42.123 0.36 21.65 124 ILE B N 1
ATOM 4309 N N B ILE B 1 10 ? 13.071 -70.161 41.668 0.64 31.36 124 ILE B N 1
ATOM 4310 C CA A ILE B 1 10 ? 14.733 -70.231 40.687 0.36 21.09 124 ILE B CA 1
ATOM 4311 C CA B ILE B 1 10 ? 13.011 -70.078 40.220 0.64 28.93 124 ILE B CA 1
ATOM 4312 C C A ILE B 1 10 ? 15.226 -68.933 40.084 0.36 20.39 124 ILE B C 1
ATOM 4313 C C B ILE B 1 10 ? 13.814 -68.862 39.799 0.64 26.92 124 ILE B C 1
ATOM 4314 O O A ILE B 1 10 ? 15.287 -67.911 40.768 0.36 22.96 124 ILE B O 1
ATOM 4315 O O B ILE B 1 10 ? 13.756 -67.818 40.447 0.64 27.91 124 ILE B O 1
ATOM 4346 N N A SER B 1 11 ? 15.591 -68.980 38.810 0.36 20.42 125 SER B N 1
ATOM 4347 N N B SER B 1 11 ? 14.586 -69.013 38.730 0.64 25.70 125 SER B N 1
ATOM 4348 C CA A SER B 1 11 ? 16.043 -67.795 38.105 0.36 19.41 125 SER B CA 1
ATOM 4349 C CA B SER B 1 11 ? 15.403 -67.925 38.218 0.64 24.65 125 SER B CA 1
ATOM 4350 C C A SER B 1 11 ? 15.404 -67.719 36.733 0.36 20.73 125 SER B C 1
ATOM 4351 C C B SER B 1 11 ? 15.113 -67.735 36.743 0.64 23.24 125 SER B C 1
ATOM 4352 O O A SER B 1 11 ? 15.112 -68.741 36.109 0.36 22.29 125 SER B O 1
ATOM 4353 O O B SER B 1 11 ? 14.840 -68.699 36.026 0.64 24.76 125 SER B O 1
ATOM 4368 N N . PHE B 1 12 ? 15.174 -66.495 36.278 1.00 21.30 126 PHE B N 1
ATOM 4369 C CA . PHE B 1 12 ? 14.869 -66.242 34.887 1.00 18.19 126 PHE B CA 1
ATOM 4370 C C . PHE B 1 12 ? 15.503 -64.966 34.373 1.00 17.31 126 PHE B C 1
ATOM 4371 O O . PHE B 1 12 ? 15.933 -64.108 35.142 1.00 18.89 126 PHE B O 1
ATOM 4389 N N . ILE B 1 13 ? 15.606 -64.898 33.052 1.00 18.50 127 ILE B N 1
ATOM 4390 C CA . ILE B 1 13 ? 15.985 -63.677 32.362 1.00 17.67 127 ILE B CA 1
ATOM 4391 C C . ILE B 1 13 ? 14.862 -63.290 31.418 1.00 16.42 127 ILE B C 1
ATOM 4392 O O . ILE B 1 13 ? 14.293 -64.163 30.776 1.00 17.45 127 ILE B O 1
ATOM 4408 N N . THR B 1 14 ? 14.519 -62.001 31.371 1.00 17.04 128 THR B N 1
ATOM 4409 C CA . THR B 1 14 ? 13.654 -61.483 30.305 1.00 16.25 128 THR B CA 1
ATOM 4410 C C . THR B 1 14 ? 14.454 -60.459 29.518 1.00 15.96 128 THR B C 1
ATOM 4411 O O . THR B 1 14 ? 15.167 -59.639 30.097 1.00 17.40 128 THR B O 1
ATOM 4422 N N . TRP B 1 15 ? 14.354 -60.519 28.193 1.00 15.80 129 TRP B N 1
ATOM 4423 C CA . TRP B 1 15 ? 15.226 -59.718 27.348 1.00 16.22 129 TRP B CA 1
ATOM 4424 C C . TRP B 1 15 ? 14.651 -59.549 25.954 1.00 16.73 129 TRP B C 1
ATOM 4425 O O . TRP B 1 15 ? 14.370 -60.533 25.269 1.00 15.80 129 TRP B O 1
ATOM 4446 N N . ASN B 1 16 ? 14.493 -58.295 25.543 1.00 15.62 130 ASN B N 1
ATOM 4447 C CA . ASN B 1 16 ? 14.175 -57.967 24.161 1.00 14.50 130 ASN B CA 1
ATOM 4448 C C . ASN B 1 16 ? 15.527 -57.918 23.469 1.00 16.70 130 ASN B C 1
ATOM 4449 O O . ASN B 1 16 ? 16.361 -57.059 23.784 1.00 16.42 130 ASN B O 1
ATOM 4460 N N . ILE B 1 17 ? 15.754 -58.849 22.549 1.00 16.14 131 ILE B N 1
ATOM 4461 C CA . ILE B 1 17 ? 17.091 -59.043 22.000 1.00 17.02 131 ILE B CA 1
ATOM 4462 C C . ILE B 1 17 ? 17.292 -58.395 20.622 1.00 18.33 131 ILE B C 1
ATOM 4463 O O . ILE B 1 17 ? 18.332 -58.562 19.986 1.00 18.80 131 ILE B O 1
ATOM 4479 N N . ASP B 1 18 ? 16.307 -57.606 20.197 1.00 17.88 132 ASP B N 1
ATOM 4480 C CA . ASP B 1 18 ? 16.443 -56.755 19.015 1.00 18.24 132 ASP B CA 1
ATOM 4481 C C . ASP B 1 18 ? 16.846 -57.541 17.756 1.00 18.21 132 ASP B C 1
ATOM 4482 O O . ASP B 1 18 ? 17.806 -57.194 17.041 1.00 19.46 132 ASP B O 1
ATOM 4491 N N . GLY B 1 19 ? 16.087 -58.595 17.471 1.00 19.31 133 GLY B N 1
ATOM 4492 C CA . GLY B 1 19 ? 16.299 -59.367 16.260 1.00 20.13 133 GLY B CA 1
ATOM 4493 C C . GLY B 1 19 ? 15.953 -58.587 15.006 1.00 22.01 133 GLY B C 1
ATOM 4494 O O . GLY B 1 19 ? 16.309 -58.998 13.905 1.00 24.31 133 GLY B O 1
ATOM 4498 N N . LEU B 1 20 ? 15.262 -57.462 15.171 1.00 21.59 134 LEU B N 1
ATOM 4499 C CA . LEU B 1 20 ? 14.930 -56.596 14.046 1.00 23.59 134 LEU B CA 1
ATOM 4500 C C . LEU B 1 20 ? 16.106 -55.751 13.572 1.00 24.26 134 LEU B C 1
ATOM 4501 O O . LEU B 1 20 ? 16.044 -55.155 12.500 1.00 28.15 134 LEU B O 1
ATOM 4517 N N . ASP B 1 21 ? 17.168 -55.695 14.372 1.00 22.94 135 ASP B N 1
ATOM 4518 C CA . ASP B 1 21 ? 18.404 -55.042 13.955 1.00 24.45 135 ASP B CA 1
ATOM 4519 C C . ASP B 1 21 ? 19.288 -56.080 13.281 1.00 25.68 135 ASP B C 1
ATOM 4520 O O . ASP B 1 21 ? 19.851 -56.946 13.943 1.00 25.74 135 ASP B O 1
ATOM 4529 N N . GLY B 1 22 ? 19.412 -55.997 11.962 1.00 27.44 136 GLY B N 1
ATOM 4530 C CA . GLY B 1 22 ? 20.215 -56.959 11.235 1.00 28.79 136 GLY B CA 1
ATOM 4531 C C . GLY B 1 22 ? 21.709 -56.743 11.399 1.00 31.48 136 GLY B C 1
ATOM 4532 O O . GLY B 1 22 ? 22.506 -57.648 11.127 1.00 31.91 136 GLY B O 1
ATOM 4536 N N . CYS B 1 23 ? 22.098 -55.555 11.851 1.00 29.67 137 CYS B N 1
ATOM 4537 C CA A CYS B 1 23 ? 23.515 -55.217 11.964 0.68 32.21 137 CYS B CA 1
ATOM 4538 C CA B CYS B 1 23 ? 23.504 -55.199 11.963 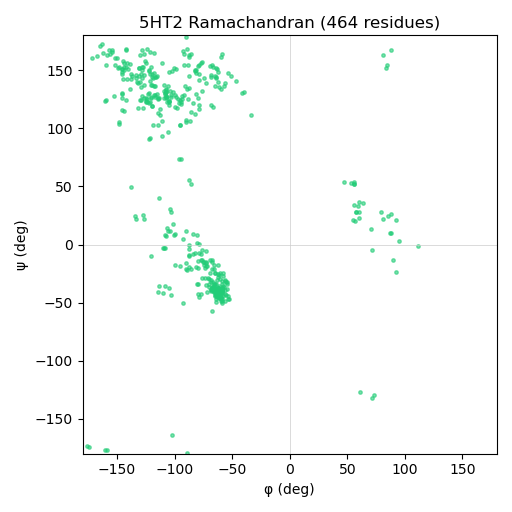0.32 32.13 137 CYS B CA 1
ATOM 4539 C C . CYS B 1 23 ? 24.170 -55.984 13.099 1.00 30.67 137 CYS B C 1
ATOM 4540 O O . CYS B 1 23 ? 23.716 -55.939 14.247 1.00 28.62 137 CYS B O 1
ATOM 4555 N N . ASN B 1 24 ? 25.241 -56.697 12.759 1.00 30.15 138 ASN B N 1
ATOM 4556 C CA . ASN B 1 24 ? 25.981 -57.538 13.696 1.00 28.72 138 ASN B CA 1
ATOM 4557 C C . ASN B 1 24 ? 25.106 -58.594 14.363 1.00 26.81 138 ASN B C 1
ATOM 4558 O O . ASN B 1 24 ? 25.392 -59.027 15.480 1.00 26.41 138 ASN B O 1
ATOM 4569 N N . LEU B 1 25 ? 24.049 -59.034 13.689 1.00 25.38 139 LEU B N 1
ATOM 4570 C CA . LEU B 1 25 ? 23.066 -59.873 14.374 1.00 25.59 139 LEU B CA 1
ATOM 4571 C C . LEU B 1 25 ? 23.637 -61.229 14.813 1.00 23.46 139 LEU B C 1
ATOM 4572 O O . LEU B 1 25 ? 23.394 -61.662 15.932 1.00 24.67 139 LEU B O 1
ATOM 4588 N N . PRO B 1 26 ? 24.413 -61.899 13.947 1.00 27.59 140 PRO B N 1
ATOM 4589 C CA . PRO B 1 26 ? 24.979 -63.173 14.407 1.00 27.20 140 PRO B CA 1
ATOM 4590 C C . PRO B 1 26 ? 25.884 -63.016 15.622 1.00 27.90 140 PRO B C 1
ATOM 4591 O O . PRO B 1 26 ? 25.761 -63.785 16.566 1.00 27.16 140 PRO B O 1
ATOM 4602 N N . GLU B 1 27 ? 26.778 -62.036 15.600 1.00 27.84 141 GLU B N 1
ATOM 4603 C CA . GLU B 1 27 ? 27.630 -61.781 16.751 1.00 27.92 141 GLU B CA 1
ATOM 4604 C C . GLU B 1 27 ? 26.802 -61.434 17.991 1.00 26.45 141 GLU B C 1
ATOM 4605 O O . GLU B 1 27 ? 27.104 -61.884 19.094 1.00 26.74 141 GLU B O 1
ATOM 4617 N N . ARG B 1 28 ? 25.744 -60.653 17.808 1.00 24.95 142 ARG B N 1
ATOM 4618 C CA . ARG B 1 28 ? 24.921 -60.225 18.933 1.00 24.61 142 ARG B CA 1
ATOM 4619 C C . ARG B 1 28 ? 24.113 -61.388 19.518 1.00 23.10 142 ARG B C 1
ATOM 4620 O O . ARG B 1 28 ? 23.927 -61.478 20.736 1.00 22.49 142 ARG B O 1
ATOM 4641 N N . ALA B 1 29 ? 23.646 -62.290 18.659 1.00 22.48 143 ALA B N 1
ATOM 4642 C CA . ALA B 1 29 ? 22.934 -63.478 19.118 1.00 21.82 143 ALA B CA 1
ATOM 4643 C C . ALA B 1 29 ? 23.862 -64.347 19.958 1.00 22.08 143 ALA B C 1
ATOM 4644 O O . ALA B 1 29 ? 23.479 -64.873 21.009 1.00 22.41 143 ALA B O 1
ATOM 4651 N N . ARG B 1 30 ? 25.096 -64.484 19.495 1.00 22.45 144 ARG B N 1
ATOM 4652 C CA . ARG B 1 30 ? 26.078 -65.265 20.222 1.00 23.49 144 ARG B CA 1
ATOM 4653 C C . ARG B 1 30 ? 26.385 -64.581 21.549 1.00 24.57 144 ARG B C 1
ATOM 4654 O O . ARG B 1 30 ? 26.616 -65.249 22.559 1.00 26.64 144 ARG B O 1
ATOM 4675 N N . GLY B 1 31 ? 26.359 -63.250 21.540 1.00 23.85 145 GLY B N 1
ATOM 4676 C CA . GLY B 1 31 ? 26.559 -62.458 22.744 1.00 23.36 145 GLY B CA 1
ATOM 4677 C C . GLY B 1 31 ? 25.459 -62.658 23.773 1.00 22.77 145 GLY B C 1
ATOM 4678 O O . GLY B 1 31 ? 25.733 -62.796 24.968 1.00 24.92 145 GLY B O 1
ATOM 4682 N N . VAL B 1 32 ? 24.212 -62.665 23.315 1.00 22.59 146 VAL B N 1
ATOM 4683 C CA . VAL B 1 32 ? 23.084 -62.976 24.184 1.00 21.31 146 VAL B CA 1
ATOM 4684 C C . VAL B 1 32 ? 23.294 -64.340 24.834 1.00 21.29 146 VAL B C 1
ATOM 4685 O O . VAL B 1 32 ? 23.151 -64.491 26.044 1.00 21.53 146 VAL B O 1
ATOM 4698 N N . CYS B 1 33 ? 23.647 -65.341 24.039 1.00 20.98 147 CYS B N 1
ATOM 4699 C CA . CYS B 1 33 ? 23.755 -66.685 24.587 1.00 23.00 147 CYS B CA 1
ATOM 4700 C C . CYS B 1 33 ? 24.955 -66.871 25.511 1.00 23.94 147 CYS B C 1
ATOM 4701 O O . CYS B 1 33 ? 24.897 -67.689 26.429 1.00 23.67 147 CYS B O 1
ATOM 4709 N N . SER B 1 34 ? 26.026 -66.107 25.290 1.00 24.51 148 SER B N 1
ATOM 4710 C CA . SER B 1 34 ? 27.160 -66.125 26.211 1.00 25.89 148 SER B CA 1
ATOM 4711 C C . SER B 1 34 ? 26.719 -65.623 27.576 1.00 25.41 148 SER B C 1
ATOM 4712 O O . SER B 1 34 ? 27.150 -66.130 28.609 1.00 29.01 148 SER B O 1
ATOM 4720 N N . CYS B 1 35 ? 25.850 -64.619 27.568 1.00 26.89 149 CYS B N 1
ATOM 4721 C CA A CYS B 1 35 ? 25.276 -64.087 28.785 0.41 28.08 149 CYS B CA 1
ATOM 4722 C CA B CYS B 1 35 ? 25.277 -64.095 28.810 0.59 25.42 149 CYS B CA 1
ATOM 4723 C C . CYS B 1 35 ? 24.355 -65.122 29.450 1.00 26.29 149 CYS B C 1
ATOM 4724 O O . CYS B 1 35 ? 24.421 -65.349 30.653 1.00 28.52 149 CYS B O 1
ATOM 4739 N N . LEU B 1 36 ? 23.488 -65.753 28.659 1.00 23.42 150 LEU B N 1
ATOM 4740 C CA . LEU B 1 36 ? 22.623 -66.803 29.206 1.00 23.43 150 LEU B CA 1
ATOM 4741 C C . LEU B 1 36 ? 23.433 -67.946 29.824 1.00 25.34 150 LEU B C 1
ATOM 4742 O O . LEU B 1 36 ? 23.049 -68.503 30.858 1.00 27.38 150 LEU B O 1
ATOM 4758 N N . ALA B 1 37 ? 24.553 -68.288 29.198 1.00 24.30 151 ALA B N 1
ATOM 4759 C CA . ALA B 1 37 ? 25.392 -69.375 29.691 1.00 26.28 151 ALA B CA 1
ATOM 4760 C C . ALA B 1 37 ? 25.984 -69.056 31.061 1.00 29.87 151 ALA B C 1
ATOM 4761 O O . ALA B 1 37 ? 26.178 -69.946 31.888 1.00 34.11 151 ALA B O 1
ATOM 4768 N N . LEU B 1 38 ? 26.276 -67.784 31.297 1.00 27.06 152 LEU B N 1
ATOM 4769 C CA . LEU B 1 38 ? 26.885 -67.378 32.550 1.00 28.92 152 LEU B CA 1
ATOM 4770 C C . LEU B 1 38 ? 25.928 -67.568 33.728 1.00 28.77 152 LEU B C 1
ATOM 4771 O O . LEU B 1 38 ? 26.349 -67.975 34.812 1.00 30.58 152 LEU B O 1
ATOM 4787 N N . TYR B 1 39 ? 24.646 -67.285 33.505 1.00 26.97 153 TYR B N 1
ATOM 4788 C CA . TYR B 1 39 ? 23.646 -67.312 34.577 1.00 26.20 153 TYR B CA 1
ATOM 4789 C C . TYR B 1 39 ? 22.811 -68.589 34.628 1.00 26.73 153 TYR B C 1
ATOM 4790 O O . TYR B 1 39 ? 22.184 -68.877 35.644 1.00 29.73 153 TYR B O 1
ATOM 4808 N N . SER B 1 40 ? 22.817 -69.333 33.526 1.00 26.43 154 SER B N 1
ATOM 4809 C CA A SER B 1 40 ? 22.095 -70.601 33.419 0.55 26.83 154 SER B CA 1
ATOM 4810 C CA B SER B 1 40 ? 22.094 -70.600 33.418 0.45 26.71 154 SER B CA 1
ATOM 4811 C C . SER B 1 40 ? 20.708 -70.561 34.057 1.00 25.13 154 SER B C 1
ATOM 4812 O O . SER B 1 40 ? 20.402 -71.353 34.955 1.00 26.84 154 SER B O 1
ATOM 4827 N N . PRO B 1 41 ? 19.858 -69.645 33.589 1.00 22.00 155 PRO B N 1
ATOM 4828 C CA . PRO B 1 41 ? 18.531 -69.497 34.185 1.00 21.93 155 PRO B CA 1
ATOM 4829 C C . PRO B 1 41 ? 17.591 -70.668 33.912 1.00 20.02 155 PRO B C 1
ATOM 4830 O O . PRO B 1 41 ? 17.723 -71.380 32.914 1.00 21.58 155 PRO B O 1
ATOM 4841 N N . ASP B 1 42 ? 16.636 -70.864 34.811 1.00 20.16 156 ASP B N 1
ATOM 4842 C CA . ASP B 1 42 ? 15.608 -71.881 34.621 1.00 20.69 156 ASP B CA 1
ATOM 4843 C C . ASP B 1 42 ? 14.713 -71.547 33.446 1.00 18.51 156 ASP B C 1
ATOM 4844 O O . ASP B 1 42 ? 14.252 -72.442 32.744 1.00 18.96 156 ASP B O 1
ATOM 4853 N N . VAL B 1 43 ? 14.439 -70.259 33.270 1.00 17.46 157 VAL B N 1
ATOM 4854 C CA . VAL B 1 43 ? 13.534 -69.793 32.227 1.00 17.56 157 VAL B CA 1
ATOM 4855 C C . VAL B 1 43 ? 14.113 -68.550 31.561 1.00 17.41 157 VAL B C 1
ATOM 4856 O O . VAL B 1 43 ? 14.725 -67.712 32.216 1.00 17.95 157 VAL B O 1
ATOM 4869 N N . VAL B 1 44 ? 13.927 -68.447 30.252 1.00 16.76 158 VAL B N 1
ATOM 4870 C CA . VAL B 1 44 ? 14.278 -67.239 29.518 1.00 16.32 158 VAL B CA 1
ATOM 4871 C C . VAL B 1 44 ? 13.066 -66.778 28.722 1.00 15.03 158 VAL B C 1
ATOM 4872 O O . VAL B 1 44 ? 12.464 -67.568 27.999 1.00 16.50 158 VAL B O 1
ATOM 4885 N N . PHE B 1 45 ? 12.689 -65.515 28.916 1.00 15.33 159 PHE B N 1
ATOM 4886 C CA . PHE B 1 45 ? 11.626 -64.878 28.144 1.00 16.29 159 PHE B CA 1
ATOM 4887 C C . PHE B 1 45 ? 12.302 -63.935 27.156 1.00 15.68 159 PHE B C 1
ATOM 4888 O O . PHE B 1 45 ? 13.047 -63.049 27.572 1.00 17.39 159 PHE B O 1
ATOM 4905 N N . LEU B 1 46 ? 12.045 -64.116 25.862 1.00 15.35 160 LEU B N 1
ATOM 4906 C CA . LEU B 1 46 ? 12.672 -63.289 24.835 1.00 14.89 160 LEU B CA 1
ATOM 4907 C C . LEU B 1 46 ? 11.630 -62.565 23.999 1.00 15.73 160 LEU B C 1
ATOM 4908 O O . LEU B 1 46 ? 10.537 -63.094 23.751 1.00 15.92 160 LEU B O 1
ATOM 4924 N N . GLN B 1 47 ? 11.979 -61.359 23.564 1.00 14.93 161 GLN B N 1
ATOM 4925 C CA . GLN B 1 47 ? 11.170 -60.628 22.597 1.00 14.64 161 GLN B CA 1
ATOM 4926 C C . GLN B 1 47 ? 12.021 -60.222 21.383 1.00 15.00 161 GLN B C 1
ATOM 4927 O O . GLN B 1 47 ? 13.245 -60.115 21.474 1.00 15.90 161 GLN B O 1
ATOM 4941 N N . GLU B 1 48 ? 11.342 -60.017 20.256 1.00 15.72 162 GLU B N 1
ATOM 4942 C CA . GLU B 1 48 ? 11.952 -59.680 18.961 1.00 17.68 162 GLU B CA 1
ATOM 4943 C C . GLU B 1 48 ? 12.859 -60.769 18.422 1.00 16.46 162 GLU B C 1
ATOM 4944 O O . GLU B 1 48 ? 13.873 -60.497 17.776 1.00 19.02 162 GLU B O 1
ATOM 4956 N N . VAL B 1 49 ? 12.471 -62.011 18.675 1.00 16.27 163 VAL B N 1
ATOM 4957 C CA . VAL B 1 49 ? 13.061 -63.146 17.991 1.00 16.16 163 VAL B CA 1
ATOM 4958 C C . VAL B 1 49 ? 12.558 -63.180 16.539 1.00 17.43 163 VAL B C 1
ATOM 4959 O O . VAL B 1 49 ? 11.394 -62.895 16.270 1.00 18.98 163 VAL B O 1
ATOM 4972 N N . ILE B 1 50 ? 13.450 -63.491 15.605 1.00 18.39 164 ILE B N 1
ATOM 4973 C CA . ILE B 1 50 ? 13.064 -63.700 14.207 1.00 19.89 164 ILE B CA 1
ATOM 4974 C C . ILE B 1 50 ? 13.397 -65.147 13.820 1.00 18.81 164 ILE B C 1
ATOM 4975 O O . ILE B 1 50 ? 14.156 -65.810 14.520 1.00 20.83 164 ILE B O 1
ATOM 4991 N N . PRO B 1 51 ? 12.851 -65.644 12.696 1.00 20.27 165 PRO B N 1
ATOM 4992 C CA . PRO B 1 51 ? 13.041 -67.074 12.404 1.00 20.60 165 PRO B CA 1
ATOM 4993 C C . PRO B 1 51 ? 14.493 -67.616 12.420 1.00 21.89 165 PRO B C 1
ATOM 4994 O O . PRO B 1 51 ? 14.721 -68.656 13.028 1.00 21.76 165 PRO B O 1
ATOM 5005 N N . PRO B 1 52 ? 15.456 -66.935 11.784 1.00 22.10 166 PRO B N 1
ATOM 5006 C CA . PRO B 1 52 ? 16.808 -67.507 11.848 1.00 23.65 166 PRO B CA 1
ATOM 5007 C C . PRO B 1 52 ? 17.429 -67.432 13.245 1.00 20.46 166 PRO B C 1
ATOM 5008 O O . PRO B 1 52 ? 18.299 -68.233 13.571 1.00 21.61 166 PRO B O 1
ATOM 5019 N N . TYR B 1 53 ? 16.972 -66.489 14.061 1.00 21.02 167 TYR B N 1
ATOM 5020 C CA . TYR B 1 53 ? 17.432 -66.381 15.445 1.00 19.66 167 TYR B CA 1
ATOM 5021 C C . TYR B 1 53 ? 16.846 -67.544 16.231 1.00 19.78 167 TYR B C 1
ATOM 5022 O O . TYR B 1 53 ? 17.518 -68.163 17.057 1.00 19.83 167 TYR B O 1
ATOM 5040 N N . CYS B 1 54 ? 15.580 -67.854 15.965 1.00 19.55 168 CYS B N 1
ATOM 5041 C CA . CYS B 1 54 ? 14.948 -68.998 16.600 1.00 21.62 168 CYS B CA 1
ATOM 5042 C C . CYS B 1 54 ? 15.677 -70.290 16.205 1.00 20.41 168 CYS B C 1
ATOM 5043 O O . CYS B 1 54 ? 15.907 -71.164 17.038 1.00 20.90 168 CYS B O 1
ATOM 5051 N N . ALA B 1 55 ? 16.074 -70.392 14.939 1.00 21.12 169 ALA B N 1
ATOM 5052 C CA . ALA B 1 55 ? 16.794 -71.570 14.462 1.00 21.30 169 ALA B CA 1
ATOM 5053 C C . ALA B 1 55 ? 18.130 -71.727 15.192 1.00 21.54 169 ALA B C 1
ATOM 5054 O O . ALA B 1 55 ? 18.508 -72.827 15.577 1.00 22.36 169 ALA B O 1
ATOM 5061 N N . TYR B 1 56 ? 18.829 -70.616 15.386 1.00 19.67 170 TYR B N 1
ATOM 5062 C CA . TYR B 1 56 ? 20.060 -70.608 16.171 1.00 20.27 170 TYR B CA 1
ATOM 5063 C C . TYR B 1 56 ? 19.798 -71.095 17.600 1.00 19.80 170 TYR B C 1
ATOM 5064 O O . TYR B 1 56 ? 20.517 -71.945 18.116 1.00 19.84 170 TYR B O 1
ATOM 5082 N N . LEU B 1 57 ? 18.766 -70.553 18.238 1.00 19.91 171 LEU B N 1
ATOM 5083 C CA . LEU B 1 57 ? 18.450 -70.922 19.615 1.00 20.07 171 LEU B CA 1
ATOM 5084 C C . LEU B 1 57 ? 18.114 -72.403 19.757 1.00 20.70 171 LEU B C 1
ATOM 5085 O O . LEU B 1 57 ? 18.441 -73.015 20.761 1.00 20.10 171 LEU B O 1
ATOM 5101 N N . LYS B 1 58 ? 17.458 -72.984 18.758 1.00 19.86 172 LYS B N 1
ATOM 5102 C CA . LYS B 1 58 ? 17.096 -74.390 18.837 1.00 22.78 172 LYS B CA 1
ATOM 5103 C C . LYS B 1 58 ? 18.323 -75.289 18.870 1.00 22.47 172 LYS B C 1
ATOM 5104 O O . LYS B 1 58 ? 18.262 -76.410 19.375 1.00 26.83 172 LYS B O 1
ATOM 5123 N N . LYS B 1 59 ? 19.439 -74.798 18.342 1.00 20.80 173 LYS B N 1
ATOM 5124 C CA . LYS B 1 59 ? 20.701 -75.535 18.425 1.00 20.11 173 LYS B CA 1
ATOM 5125 C C . LYS B 1 59 ? 21.515 -75.126 19.661 1.00 20.45 173 LYS B C 1
ATOM 5126 O O . LYS B 1 59 ? 21.944 -75.969 20.440 1.00 20.80 173 LYS B O 1
ATOM 5145 N N . ARG B 1 60 ? 21.695 -73.826 19.852 1.00 20.20 174 ARG B N 1
ATOM 5146 C CA . ARG B 1 60 ? 22.512 -73.310 20.954 1.00 19.31 174 ARG B CA 1
ATOM 5147 C C . ARG B 1 60 ? 21.904 -73.603 22.318 1.00 19.86 174 ARG B C 1
ATOM 5148 O O . ARG B 1 60 ? 22.626 -73.834 23.299 1.00 20.37 174 ARG B O 1
ATOM 5169 N N . ALA B 1 61 ? 20.581 -73.548 22.379 1.00 19.59 175 ALA B N 1
ATOM 5170 C CA . ALA B 1 61 ? 19.852 -73.760 23.622 1.00 20.43 175 ALA B CA 1
ATOM 5171 C C . ALA B 1 61 ? 19.043 -75.045 23.527 1.00 21.22 175 ALA B C 1
ATOM 5172 O O . ALA B 1 61 ? 17.913 -75.113 24.006 1.00 22.27 175 ALA B O 1
ATOM 5179 N N . ALA B 1 62 ? 19.638 -76.073 22.924 1.00 21.49 176 ALA B N 1
ATOM 5180 C CA . ALA B 1 62 ? 18.965 -77.363 22.775 1.00 23.58 176 ALA B CA 1
ATOM 5181 C C . ALA B 1 62 ? 18.653 -78.002 24.130 1.00 22.05 176 ALA B C 1
ATOM 5182 O O . ALA B 1 62 ? 17.841 -78.923 24.217 1.00 24.17 176 ALA B O 1
ATOM 5189 N N . SER B 1 63 ? 19.319 -77.517 25.172 1.00 22.50 177 SER B N 1
ATOM 5190 C CA . SER B 1 63 ? 19.071 -77.946 26.546 1.00 21.79 177 SER B CA 1
ATOM 5191 C C . SER B 1 63 ? 17.826 -77.292 27.168 1.00 20.49 177 SER B C 1
ATOM 5192 O O . SER B 1 63 ? 17.490 -77.558 28.330 1.00 21.95 177 SER B O 1
ATOM 5200 N N . TYR B 1 64 ? 17.152 -76.443 26.395 1.00 20.41 178 TYR B N 1
ATOM 5201 C CA . TYR B 1 64 ? 15.893 -75.817 26.808 1.00 19.74 178 TYR B CA 1
ATOM 5202 C C . TYR B 1 64 ? 14.779 -76.239 25.857 1.00 17.83 178 TYR B C 1
ATOM 5203 O O . TYR B 1 64 ? 15.015 -76.438 24.665 1.00 20.69 178 TYR B O 1
ATOM 5221 N N . THR B 1 65 ? 13.561 -76.343 26.380 1.00 17.50 179 THR B N 1
ATOM 5222 C CA . THR B 1 65 ? 12.380 -76.485 25.548 1.00 18.68 179 THR B CA 1
ATOM 5223 C C . THR B 1 65 ? 12.024 -75.086 25.084 1.00 16.37 179 THR B C 1
ATOM 5224 O O . THR B 1 65 ? 11.933 -74.166 25.904 1.00 19.52 179 THR B O 1
ATOM 5235 N N . ILE B 1 66 ? 11.822 -74.923 23.780 1.00 18.48 180 ILE B N 1
ATOM 5236 C CA . ILE B 1 66 ? 11.592 -73.603 23.204 1.00 18.43 180 ILE B CA 1
ATOM 5237 C C . ILE B 1 66 ? 10.168 -73.471 22.671 1.00 16.91 180 ILE B C 1
ATOM 5238 O O . ILE B 1 66 ? 9.755 -74.200 21.764 1.00 19.41 180 ILE B O 1
ATOM 5254 N N . ILE B 1 67 ? 9.429 -72.546 23.281 1.00 16.96 181 ILE B N 1
ATOM 5255 C CA . ILE B 1 67 ? 8.063 -72.229 22.903 1.00 16.39 181 ILE B CA 1
ATOM 5256 C C . ILE B 1 67 ? 8.053 -70.848 22.246 1.00 15.88 181 ILE B C 1
ATOM 5257 O O . ILE B 1 67 ? 8.641 -69.918 22.780 1.00 17.29 181 ILE B O 1
ATOM 5273 N N . THR B 1 68 ? 7.397 -70.712 21.094 1.00 17.58 182 THR B N 1
ATOM 5274 C CA . THR B 1 68 ? 7.419 -69.444 20.359 1.00 18.44 182 THR B CA 1
ATOM 5275 C C . THR B 1 68 ? 6.031 -68.841 20.160 1.00 18.23 182 THR B C 1
ATOM 5276 O O . THR B 1 68 ? 5.035 -69.565 20.088 1.00 19.54 182 THR B O 1
ATOM 5287 N N . GLY B 1 69 ? 5.983 -67.514 20.033 1.00 18.53 183 GLY B N 1
ATOM 5288 C CA . GLY B 1 69 ? 4.723 -66.797 19.897 1.00 19.50 183 GLY B CA 1
ATOM 5289 C C . GLY B 1 69 ? 4.219 -66.658 18.465 1.00 19.76 183 GLY B C 1
ATOM 5290 O O . GLY B 1 69 ? 3.105 -66.213 18.251 1.00 20.40 183 GLY B O 1
ATOM 5294 N N . ASN B 1 70 ? 5.061 -67.009 17.498 1.00 20.10 184 ASN B N 1
ATOM 5295 C CA A ASN B 1 70 ? 4.700 -66.995 16.091 0.65 20.82 184 ASN B CA 1
ATOM 5296 C CA B ASN B 1 70 ? 4.694 -67.000 16.083 0.35 22.04 184 ASN B CA 1
ATOM 5297 C C . ASN B 1 70 ? 5.791 -67.715 15.313 1.00 22.00 184 ASN B C 1
ATOM 5298 O O . ASN B 1 70 ? 6.780 -68.146 15.901 1.00 22.75 184 ASN B O 1
ATOM 5319 N N . GLU B 1 71 ? 5.615 -67.855 14.002 1.00 24.17 185 GLU B N 1
ATOM 5320 C CA . GLU B 1 71 ? 6.603 -68.551 13.182 1.00 28.92 185 GLU B CA 1
ATOM 5321 C C . GLU B 1 71 ? 7.177 -67.662 12.077 1.00 31.58 185 GLU B C 1
ATOM 5322 O O . GLU B 1 71 ? 8.145 -68.039 11.423 1.00 38.89 185 GLU B O 1
ATOM 5334 N N . GLU B 1 72 ? 6.585 -66.487 11.881 1.00 29.15 186 GLU B N 1
ATOM 5335 C CA A GLU B 1 72 ? 7.078 -65.533 10.892 0.53 31.08 186 GLU B CA 1
ATOM 5336 C CA B GLU B 1 72 ? 7.078 -65.530 10.895 0.47 31.55 186 GLU B CA 1
ATOM 5337 C C . GLU B 1 72 ? 7.142 -64.131 11.492 1.00 28.55 186 GLU B C 1
ATOM 5338 O O . GLU B 1 72 ? 6.569 -63.867 12.555 1.00 25.67 186 GLU B O 1
ATOM 5361 N N . GLY B 1 73 ? 7.855 -63.241 10.814 1.00 26.34 187 GLY B N 1
ATOM 5362 C CA . GLY B 1 73 ? 8.004 -61.877 11.280 1.00 24.58 187 GLY B CA 1
ATOM 5363 C C . GLY B 1 73 ? 8.932 -61.827 12.472 1.00 23.42 187 GLY B C 1
ATOM 5364 O O . GLY B 1 73 ? 10.034 -62.351 12.426 1.00 25.85 187 GLY B O 1
ATOM 5368 N N . TYR B 1 74 ? 8.487 -61.181 13.539 1.00 21.22 188 TYR B N 1
ATOM 5369 C CA . TYR B 1 74 ? 9.225 -61.207 14.788 1.00 19.70 188 TYR B CA 1
ATOM 5370 C C . TYR B 1 74 ? 8.248 -61.545 15.892 1.00 18.56 188 TYR B C 1
ATOM 5371 O O . TYR B 1 74 ? 7.052 -61.267 15.778 1.00 19.60 188 TYR B O 1
ATOM 5389 N N . PHE B 1 75 ? 8.753 -62.162 16.952 1.00 17.35 189 PHE B N 1
ATOM 5390 C CA . PHE B 1 75 ? 7.885 -62.767 17.947 1.00 16.67 189 PHE B CA 1
ATOM 5391 C C . PHE B 1 75 ? 8.618 -63.043 19.252 1.00 15.79 189 PHE B C 1
ATOM 5392 O O . PHE B 1 75 ? 9.830 -62.874 19.361 1.00 16.73 189 PHE B O 1
ATOM 5409 N N . THR B 1 76 ? 7.855 -63.454 20.247 1.00 15.68 190 THR B N 1
ATOM 5410 C CA . THR B 1 76 ? 8.405 -63.782 21.537 1.00 15.38 190 THR B CA 1
ATOM 5411 C C . THR B 1 76 ? 8.732 -65.268 21.636 1.00 15.09 190 THR B C 1
ATOM 5412 O O . THR B 1 76 ? 8.325 -66.077 20.791 1.00 15.78 190 THR B O 1
ATOM 5423 N N . ALA B 1 77 ? 9.488 -65.621 22.670 1.00 15.10 191 ALA B N 1
ATOM 5424 C CA . ALA B 1 77 ? 9.762 -67.013 22.963 1.00 15.55 191 ALA B CA 1
ATOM 5425 C C . ALA B 1 77 ? 9.924 -67.197 24.462 1.00 15.39 191 ALA B C 1
ATOM 5426 O O . ALA B 1 77 ? 10.301 -66.267 25.183 1.00 16.57 191 ALA B O 1
ATOM 5433 N N . ILE B 1 78 ? 9.625 -68.402 24.925 1.00 16.11 192 ILE B N 1
ATOM 5434 C CA . ILE B 1 78 ? 9.920 -68.798 26.296 1.00 14.73 192 ILE B CA 1
ATOM 5435 C C . ILE B 1 78 ? 10.759 -70.070 26.235 1.00 16.17 192 ILE B C 1
ATOM 5436 O O . ILE B 1 78 ? 10.370 -71.037 25.575 1.00 17.69 192 ILE B O 1
ATOM 5452 N N . LEU B 1 79 ? 11.921 -70.039 26.893 1.00 15.69 193 LEU B N 1
ATOM 5453 C CA . LEU B 1 79 ? 12.837 -71.175 26.966 1.00 17.09 193 LEU B CA 1
ATOM 5454 C C . LEU B 1 79 ? 12.774 -71.764 28.370 1.00 16.84 193 LEU B C 1
ATOM 5455 O O . LEU B 1 79 ? 12.874 -71.029 29.344 1.00 17.91 193 LEU B O 1
ATOM 5471 N N . LEU B 1 80 ? 12.619 -73.083 28.455 1.00 16.38 194 LEU B N 1
ATOM 5472 C CA . LEU B 1 80 ? 12.420 -73.784 29.723 1.00 16.27 194 LEU B CA 1
ATOM 5473 C C . LEU B 1 80 ? 13.514 -74.828 29.906 1.00 16.37 194 LEU B C 1
ATOM 5474 O O . LEU B 1 80 ? 13.654 -75.744 29.097 1.00 18.03 194 LEU B O 1
ATOM 5490 N N . LYS B 1 81 ? 14.273 -74.718 30.985 1.00 18.21 195 LYS B N 1
ATOM 5491 C CA . LYS B 1 81 ? 15.428 -75.583 31.156 1.00 19.44 195 LYS B CA 1
ATOM 5492 C C . LYS B 1 81 ? 14.994 -77.025 31.379 1.00 21.25 195 LYS B C 1
ATOM 5493 O O . LYS B 1 81 ? 14.296 -77.336 32.352 1.00 22.17 195 LYS B O 1
ATOM 5512 N N . LYS B 1 82 ? 15.426 -77.913 30.489 1.00 19.62 196 LYS B N 1
ATOM 5513 C CA . LYS B 1 82 ? 15.072 -79.321 30.600 1.00 22.11 196 LYS B CA 1
ATOM 5514 C C . LYS B 1 82 ? 15.681 -79.905 31.875 1.00 24.86 196 LYS B C 1
ATOM 5515 O O . LYS B 1 82 ? 16.832 -79.624 32.211 1.00 26.46 196 LYS B O 1
ATOM 5534 N N . GLY B 1 83 ? 14.895 -80.698 32.593 1.00 28.39 197 GLY B N 1
ATOM 5535 C CA . GLY B 1 83 ? 15.349 -81.293 33.838 1.00 34.40 197 GLY B CA 1
ATOM 5536 C C . GLY B 1 83 ? 15.009 -80.466 35.066 1.00 34.29 197 GLY B C 1
ATOM 5537 O O . GLY B 1 83 ? 14.949 -80.997 36.173 1.00 40.30 197 GLY B O 1
ATOM 5541 N N . ARG B 1 84 ? 14.814 -79.165 34.876 1.00 27.70 198 ARG B N 1
ATOM 5542 C CA . ARG B 1 84 ? 14.375 -78.276 35.950 1.00 25.56 198 ARG B CA 1
ATOM 5543 C C . ARG B 1 84 ? 12.898 -77.950 35.799 1.00 25.18 198 ARG B C 1
ATOM 5544 O O . ARG B 1 84 ? 12.149 -77.947 36.774 1.00 28.56 198 ARG B O 1
ATOM 5565 N N . VAL B 1 85 ? 12.490 -77.666 34.569 1.00 22.02 199 VAL B N 1
ATOM 5566 C CA . VAL B 1 85 ? 11.133 -77.226 34.288 1.00 21.95 199 VAL B CA 1
ATOM 5567 C C . VAL B 1 85 ? 10.391 -78.257 33.450 1.00 22.94 199 VAL B C 1
ATOM 5568 O O . VAL B 1 85 ? 10.854 -78.647 32.372 1.00 23.85 199 VAL B O 1
ATOM 5581 N N . LYS B 1 86 ? 9.227 -78.677 33.935 1.00 19.33 200 LYS B N 1
ATOM 5582 C CA . LYS B 1 86 ? 8.356 -79.577 33.182 1.00 21.39 200 LYS B CA 1
ATOM 5583 C C . LYS B 1 86 ? 7.335 -78.763 32.406 1.00 20.64 200 LYS B C 1
ATOM 5584 O O . LYS B 1 86 ? 6.564 -78.008 32.996 1.00 21.03 200 LYS B O 1
ATOM 5603 N N . PHE B 1 87 ? 7.345 -78.922 31.084 1.00 20.62 201 PHE B N 1
ATOM 5604 C CA . PHE B 1 87 ? 6.424 -78.215 30.197 1.00 17.69 201 PHE B CA 1
ATOM 5605 C C . PHE B 1 87 ? 5.083 -78.944 30.101 1.00 20.08 201 PHE B C 1
ATOM 5606 O O . PHE B 1 87 ? 5.042 -80.110 29.709 1.00 23.41 201 PHE B O 1
ATOM 5623 N N . LYS B 1 88 ? 3.992 -78.262 30.451 1.00 18.55 202 LYS B N 1
ATOM 5624 C CA . LYS B 1 88 ? 2.666 -78.892 30.458 1.00 18.98 202 LYS B CA 1
ATOM 5625 C C . LYS B 1 88 ? 1.737 -78.428 29.339 1.00 20.03 202 LYS B C 1
ATOM 5626 O O . LYS B 1 88 ? 0.947 -79.217 28.840 1.00 21.01 202 LYS B O 1
ATOM 5645 N N . SER B 1 89 ? 1.816 -77.154 28.966 1.00 18.83 203 SER B N 1
ATOM 5646 C CA . SER B 1 89 ? 1.042 -76.633 27.843 1.00 19.25 203 SER B CA 1
ATOM 5647 C C . SER B 1 89 ? 1.458 -75.209 27.487 1.00 17.30 203 SER B C 1
ATOM 5648 O O . SER B 1 89 ? 2.087 -74.510 28.288 1.00 17.26 203 SER B O 1
ATOM 5656 N N . GLN B 1 90 ? 1.122 -74.792 26.268 1.00 18.18 204 GLN B N 1
ATOM 5657 C CA . GLN B 1 90 ? 1.298 -73.409 25.855 1.00 18.90 204 GLN B CA 1
ATOM 5658 C C . GLN B 1 90 ? -0.033 -72.839 25.417 1.00 18.18 204 GLN B C 1
ATOM 5659 O O . GLN B 1 90 ? -0.884 -73.560 24.906 1.00 20.55 204 GLN B O 1
ATOM 5673 N N . GLU B 1 91 ? -0.196 -71.537 25.603 1.00 18.26 205 GLU B N 1
ATOM 5674 C CA . GLU B 1 91 ? -1.407 -70.846 25.196 1.00 18.74 205 GLU B CA 1
ATOM 5675 C C . GLU B 1 91 ? -1.010 -69.516 24.570 1.00 19.18 205 GLU B C 1
ATOM 5676 O O . GLU B 1 91 ? -0.165 -68.799 25.099 1.00 21.62 205 GLU B O 1
ATOM 5688 N N . ILE B 1 92 ? -1.603 -69.198 23.428 1.00 18.01 206 ILE B N 1
ATOM 5689 C CA . ILE B 1 92 ? -1.412 -67.893 22.817 1.00 17.88 206 ILE B CA 1
ATOM 5690 C C . ILE B 1 92 ? -2.745 -67.177 22.754 1.00 18.66 206 ILE B C 1
ATOM 5691 O O . ILE B 1 92 ? -3.737 -67.718 22.264 1.00 19.97 206 ILE B O 1
ATOM 5707 N N . ILE B 1 93 ? -2.738 -65.951 23.258 1.00 19.45 207 ILE B N 1
ATOM 5708 C CA . ILE B 1 93 ? -3.908 -65.100 23.280 1.00 20.52 207 ILE B CA 1
ATOM 5709 C C . ILE B 1 93 ? -3.636 -63.923 22.358 1.00 19.21 207 ILE B C 1
ATOM 5710 O O . ILE B 1 93 ? -2.625 -63.249 22.492 1.00 19.32 207 ILE B O 1
ATOM 5726 N N . PRO B 1 94 ? -4.528 -63.673 21.402 1.00 22.56 208 PRO B N 1
ATOM 5727 C CA . PRO B 1 94 ? -4.275 -62.587 20.459 1.00 24.29 208 PRO B CA 1
ATOM 5728 C C . PRO B 1 94 ? -4.551 -61.218 21.055 1.00 22.79 208 PRO B C 1
ATOM 5729 O O . PRO B 1 94 ? -5.331 -61.090 22.005 1.00 23.19 208 PRO B O 1
ATOM 5740 N N . PHE B 1 95 ? -3.903 -60.208 20.489 1.00 23.62 209 PHE B N 1
ATOM 5741 C CA . PHE B 1 95 ? -4.276 -58.819 20.707 1.00 21.94 209 PHE B CA 1
ATOM 5742 C C . PHE B 1 95 ? -4.964 -58.378 19.416 1.00 24.04 209 PHE B C 1
ATOM 5743 O O . PHE B 1 95 ? -4.287 -58.031 18.455 1.00 24.84 209 PHE B O 1
ATOM 5760 N N . PRO B 1 96 ? -6.308 -58.414 19.374 1.00 26.64 210 PRO B N 1
ATOM 5761 C CA . PRO B 1 96 ? -7.013 -58.250 18.095 1.00 27.78 210 PRO B CA 1
ATOM 5762 C C . PRO B 1 96 ? -6.725 -56.940 17.355 1.00 28.78 210 PRO B C 1
ATOM 5763 O O . PRO B 1 96 ? -6.826 -56.924 16.126 1.00 29.79 210 PRO B O 1
ATOM 5774 N N . ASN B 1 97 ? -6.360 -55.877 18.067 1.00 25.61 211 ASN B N 1
ATOM 5775 C CA . ASN B 1 97 ? -6.124 -54.580 17.429 1.00 26.83 211 ASN B CA 1
ATOM 5776 C C . ASN B 1 97 ? -4.656 -54.186 17.264 1.00 24.35 211 ASN B C 1
ATOM 5777 O O . ASN B 1 97 ? -4.362 -53.045 16.909 1.00 26.97 211 ASN B O 1
ATOM 5788 N N . THR B 1 98 ? -3.734 -55.119 17.485 1.00 22.36 212 THR B N 1
ATOM 5789 C CA . THR B 1 98 ? -2.320 -54.808 17.303 1.00 21.30 212 THR B CA 1
ATOM 5790 C C . THR B 1 98 ? -2.056 -54.504 15.833 1.00 22.09 212 THR B C 1
ATOM 5791 O O . THR B 1 98 ? -2.683 -55.076 14.926 1.00 25.58 212 THR B O 1
ATOM 5802 N N . LYS B 1 99 ? -1.139 -53.574 15.612 1.00 22.31 213 LYS B N 1
ATOM 5803 C CA . LYS B 1 99 ? -0.637 -53.272 14.278 1.00 23.87 213 LYS B CA 1
ATOM 5804 C C . LYS B 1 99 ? 0.797 -53.764 14.114 1.00 23.08 213 LYS B C 1
ATOM 5805 O O . LYS B 1 99 ? 1.447 -53.472 13.106 1.00 26.92 213 LYS B O 1
ATOM 5824 N N . MET B 1 100 ? 1.281 -54.513 15.106 1.00 22.06 214 MET B N 1
ATOM 5825 C CA . MET B 1 100 ? 2.674 -54.937 15.159 1.00 20.59 214 MET B CA 1
ATOM 5826 C C . MET B 1 100 ? 2.808 -56.436 15.496 1.00 20.37 214 MET B C 1
ATOM 5827 O O . MET B 1 100 ? 3.851 -56.882 15.981 1.00 21.39 214 MET B O 1
ATOM 5841 N N . MET B 1 101 ? 1.731 -57.179 15.240 1.00 22.57 215 MET B N 1
ATOM 5842 C CA A MET B 1 101 ? 1.704 -58.635 15.399 0.60 23.70 215 MET B CA 1
ATOM 5843 C CA B MET B 1 101 ? 1.681 -58.633 15.407 0.40 25.57 215 MET B CA 1
ATOM 5844 C C . MET B 1 101 ? 1.987 -59.092 16.822 1.00 20.58 215 MET B C 1
ATOM 5845 O O . MET B 1 101 ? 2.455 -60.206 17.032 1.00 21.67 215 MET B O 1
ATOM 5872 N N . ARG B 1 102 ? 1.684 -58.239 17.789 1.00 17.97 216 ARG B N 1
ATOM 5873 C CA . ARG B 1 102 ? 1.941 -58.564 19.183 1.00 18.55 216 ARG B CA 1
ATOM 5874 C C . ARG B 1 102 ? 0.850 -59.488 19.730 1.00 18.46 216 ARG B C 1
ATOM 5875 O O . ARG B 1 102 ? -0.290 -59.492 19.249 1.00 18.74 216 ARG B O 1
ATOM 5896 N N . ASN B 1 103 ? 1.210 -60.270 20.741 1.00 16.73 217 ASN B N 1
ATOM 5897 C CA . ASN B 1 103 ? 0.283 -61.197 21.370 1.00 16.79 217 ASN B CA 1
ATOM 5898 C C . ASN B 1 103 ? 0.767 -61.551 22.773 1.00 16.18 217 ASN B C 1
ATOM 5899 O O . ASN B 1 103 ? 1.786 -61.036 23.233 1.00 16.35 217 ASN B O 1
ATOM 5910 N N . LEU B 1 104 ? 0.042 -62.444 23.434 1.00 16.04 218 LEU B N 1
ATOM 5911 C CA . LEU B 1 104 ? 0.382 -62.864 24.786 1.00 15.82 218 LEU B CA 1
ATOM 5912 C C . LEU B 1 104 ? 0.652 -64.360 24.772 1.00 15.97 218 LEU B C 1
ATOM 5913 O O . LEU B 1 104 ? -0.216 -65.155 24.397 1.00 17.28 218 LEU B O 1
ATOM 5929 N N . LEU B 1 105 ? 1.877 -64.723 25.142 1.00 16.08 219 LEU B N 1
ATOM 5930 C CA . LEU B 1 105 ? 2.336 -66.107 25.132 1.00 16.02 219 LEU B CA 1
ATOM 5931 C C . LEU B 1 105 ? 2.453 -66.606 26.554 1.00 15.96 219 LEU B C 1
ATOM 5932 O O . LEU B 1 105 ? 3.142 -65.998 27.369 1.00 17.22 219 LEU B O 1
ATOM 5948 N N . CYS B 1 106 ? 1.792 -67.726 26.830 1.00 16.90 220 CYS B N 1
ATOM 5949 C CA . CYS B 1 106 ? 1.764 -68.306 28.158 1.00 17.45 220 CYS B CA 1
ATOM 5950 C C . CYS B 1 106 ? 2.190 -69.755 28.120 1.00 17.43 220 CYS B C 1
ATOM 5951 O O . CYS B 1 106 ? 1.877 -70.482 27.182 1.00 19.02 220 CYS B O 1
ATOM 5959 N N . VAL B 1 107 ? 2.869 -70.193 29.170 1.00 17.05 221 VAL B N 1
ATOM 5960 C CA . VAL B 1 107 ? 3.142 -71.607 29.332 1.00 17.81 221 VAL B CA 1
ATOM 5961 C C . VAL B 1 107 ? 2.811 -72.025 30.742 1.00 17.05 221 VAL B C 1
ATOM 5962 O O . VAL B 1 107 ? 3.056 -71.299 31.711 1.00 19.72 221 VAL B O 1
ATOM 5975 N N . ASN B 1 108 ? 2.214 -73.200 30.833 1.00 17.80 222 ASN B N 1
ATOM 5976 C CA A ASN B 1 108 ? 1.968 -73.827 32.110 0.47 17.87 222 ASN B CA 1
ATOM 5977 C CA B ASN B 1 108 ? 1.962 -73.847 32.112 0.53 18.62 222 ASN B CA 1
ATOM 5978 C C . ASN B 1 108 ? 3.057 -74.860 32.343 1.00 17.00 222 ASN B C 1
ATOM 5979 O O . ASN B 1 108 ? 3.323 -75.715 31.473 1.00 18.76 222 ASN B O 1
ATOM 6000 N N . VAL B 1 109 ? 3.709 -74.746 33.495 1.00 16.80 223 VAL B N 1
ATOM 6001 C CA . VAL B 1 109 ? 4.843 -75.587 33.815 1.00 16.53 223 VAL B CA 1
ATOM 6002 C C . VAL B 1 109 ? 4.819 -75.962 35.280 1.00 17.61 223 VAL B C 1
ATOM 6003 O O . VAL B 1 109 ? 4.074 -75.386 36.069 1.00 19.11 223 VAL B O 1
ATOM 6016 N N . SER B 1 110 ? 5.656 -76.917 35.645 1.00 19.09 224 SER B N 1
ATOM 6017 C CA . SER B 1 110 ? 5.961 -77.098 37.050 1.00 21.60 224 SER B CA 1
ATOM 6018 C C . SER B 1 110 ? 7.445 -77.199 37.316 1.00 23.47 224 SER B C 1
ATOM 6019 O O . SER B 1 110 ? 8.235 -77.553 36.441 1.00 23.94 224 SER B O 1
ATOM 6027 N N . LEU B 1 111 ? 7.796 -76.785 38.526 1.00 28.47 225 LEU B N 1
ATOM 6028 C CA . LEU B 1 111 ? 9.087 -77.055 39.122 1.00 33.53 225 LEU B CA 1
ATOM 6029 C C . LEU B 1 111 ? 8.811 -77.864 40.385 1.00 38.05 225 LEU B C 1
ATOM 6030 O O . LEU B 1 111 ? 8.358 -77.324 41.405 1.00 37.13 225 LEU B O 1
ATOM 6046 N N . GLY B 1 112 ? 9.039 -79.171 40.306 1.00 37.83 226 GLY B N 1
ATOM 6047 C CA . GLY B 1 112 ? 8.703 -80.050 41.409 1.00 42.99 226 GLY B CA 1
ATOM 6048 C C . GLY B 1 112 ? 7.211 -79.966 41.644 1.00 43.29 226 GLY B C 1
ATOM 6049 O O . GLY B 1 112 ? 6.414 -80.116 40.708 1.00 39.27 226 GLY B O 1
ATOM 6053 N N . GLY B 1 113 ? 6.836 -79.678 42.883 1.00 46.04 227 GLY B N 1
ATOM 6054 C CA . GLY B 1 113 ? 5.438 -79.609 43.255 1.00 47.65 227 GLY B CA 1
ATOM 6055 C C . GLY B 1 113 ? 4.758 -78.291 42.936 1.00 45.05 227 GLY B C 1
ATOM 6056 O O . GLY B 1 113 ? 3.535 -78.190 43.087 1.00 45.41 227 GLY B O 1
ATOM 6060 N N . ASN B 1 114 ? 5.521 -77.290 42.493 1.00 38.28 228 ASN B N 1
ATOM 6061 C CA . ASN B 1 114 ? 4.961 -75.957 42.275 1.00 29.21 228 ASN B CA 1
ATOM 6062 C C . ASN B 1 114 ? 4.552 -75.687 40.827 1.00 23.11 228 ASN B C 1
ATOM 6063 O O . ASN B 1 114 ? 5.372 -75.757 39.906 1.00 22.90 228 ASN B O 1
ATOM 6074 N N . GLU B 1 115 ? 3.278 -75.363 40.642 1.00 22.39 229 GLU B N 1
ATOM 6075 C CA . GLU B 1 115 ? 2.740 -75.052 39.320 1.00 20.80 229 GLU B CA 1
ATOM 6076 C C . GLU B 1 115 ? 2.851 -73.570 39.036 1.00 19.01 229 GLU B C 1
ATOM 6077 O O . GLU B 1 115 ? 2.560 -72.743 39.903 1.00 21.19 229 GLU B O 1
ATOM 6089 N N . PHE B 1 116 ? 3.278 -73.246 37.819 1.00 18.45 230 PHE B N 1
ATOM 6090 C CA . PHE B 1 116 ? 3.405 -71.868 37.378 1.00 18.33 230 PHE B CA 1
ATOM 6091 C C . PHE B 1 116 ? 2.681 -71.645 36.054 1.00 17.47 230 PHE B C 1
ATOM 6092 O O . PHE B 1 116 ? 2.603 -72.539 35.205 1.00 20.12 230 PHE B O 1
ATOM 6109 N N . CYS B 1 117 ? 2.197 -70.424 35.877 1.00 17.11 231 CYS B N 1
ATOM 6110 C CA . CYS B 1 117 ? 1.815 -69.918 34.563 1.00 17.92 231 CYS B CA 1
ATOM 6111 C C . CYS B 1 117 ? 2.772 -68.777 34.262 1.00 17.56 231 CYS B C 1
ATOM 6112 O O . CYS B 1 117 ? 2.768 -67.760 34.962 1.00 19.35 231 CYS B O 1
ATOM 6120 N N . LEU B 1 118 ? 3.616 -68.976 33.253 1.00 16.09 232 LEU B N 1
ATOM 6121 C CA . LEU B 1 118 ? 4.650 -68.015 32.890 1.00 15.97 232 LEU B CA 1
ATOM 6122 C C . LEU B 1 118 ? 4.215 -67.355 31.590 1.00 15.76 232 LEU B C 1
ATOM 6123 O O . LEU B 1 118 ? 3.826 -68.047 30.654 1.00 17.09 232 LEU B O 1
ATOM 6139 N N . MET B 1 119 ? 4.302 -66.031 31.538 1.00 16.08 233 MET B N 1
ATOM 6140 C CA . MET B 1 119 ? 3.720 -65.251 30.455 1.00 16.50 233 MET B CA 1
ATOM 6141 C C . MET B 1 119 ? 4.705 -64.223 29.954 1.00 16.21 233 MET B C 1
ATOM 6142 O O . MET B 1 119 ? 5.449 -63.639 30.746 1.00 16.75 233 MET B O 1
ATOM 6156 N N . THR B 1 120 ? 4.704 -63.988 28.643 1.00 14.61 234 THR B N 1
ATOM 6157 C CA . THR B 1 120 ? 5.474 -62.882 28.090 1.00 15.79 234 THR B CA 1
ATOM 6158 C C . THR B 1 120 ? 4.752 -62.232 26.920 1.00 15.81 234 THR B C 1
ATOM 6159 O O . THR B 1 120 ? 3.899 -62.834 26.256 1.00 16.06 234 THR B O 1
ATOM 6170 N N . SER B 1 121 ? 5.106 -60.980 26.693 1.00 15.55 235 SER B N 1
ATOM 6171 C CA . SER B 1 121 ? 4.583 -60.217 25.587 1.00 15.19 235 SER B CA 1
ATOM 6172 C C . SER B 1 121 ? 5.567 -59.115 25.270 1.00 15.13 235 SER B C 1
ATOM 6173 O O . SER B 1 121 ? 6.468 -58.804 26.057 1.00 17.45 235 SER B O 1
ATOM 6181 N N . HIS B 1 122 ? 5.388 -58.545 24.090 1.00 15.59 236 HIS B N 1
ATOM 6182 C CA . HIS B 1 122 ? 6.101 -57.373 23.647 1.00 14.93 236 HIS B CA 1
ATOM 6183 C C . HIS B 1 122 ? 4.988 -56.374 23.330 1.00 15.28 236 HIS B C 1
ATOM 6184 O O . HIS B 1 122 ? 4.419 -56.385 22.230 1.00 16.66 236 HIS B O 1
ATOM 6198 N N . LEU B 1 123 ? 4.597 -55.567 24.311 1.00 15.66 237 LEU B N 1
ATOM 6199 C CA . LEU B 1 123 ? 3.441 -54.705 24.098 1.00 16.57 237 LEU B CA 1
ATOM 6200 C C . LEU B 1 123 ? 3.725 -53.648 23.034 1.00 16.60 237 LEU B C 1
ATOM 6201 O O . LEU B 1 123 ? 4.873 -53.237 22.822 1.00 17.00 237 LEU B O 1
ATOM 6217 N N . GLU B 1 124 ? 2.650 -53.222 22.377 1.00 18.00 238 GLU B N 1
ATOM 6218 C CA . GLU B 1 124 ? 2.706 -52.235 21.306 1.00 17.06 238 GLU B CA 1
ATOM 6219 C C . GLU B 1 124 ? 3.709 -51.117 21.611 1.00 19.21 238 GLU B C 1
ATOM 6220 O O . GLU B 1 124 ? 3.714 -50.557 22.706 1.00 19.41 238 GLU B O 1
ATOM 6232 N N . SER B 1 125 ? 4.560 -50.821 20.632 1.00 18.98 239 SER B N 1
ATOM 6233 C CA . SER B 1 125 ? 5.680 -49.900 20.800 1.00 19.72 239 SER B CA 1
ATOM 6234 C C . SER B 1 125 ? 5.339 -48.459 20.435 1.00 19.43 239 SER B C 1
ATOM 6235 O O . SER B 1 125 ? 4.460 -48.208 19.609 1.00 22.07 239 SER B O 1
ATOM 6243 N N . THR B 1 126 ? 6.088 -47.543 21.054 1.00 19.90 240 THR B N 1
ATOM 6244 C CA . THR B 1 126 ? 6.120 -46.091 20.783 1.00 22.84 240 THR B CA 1
ATOM 6245 C C . THR B 1 126 ? 5.038 -45.284 21.496 1.00 21.96 240 THR B C 1
ATOM 6246 O O . THR B 1 126 ? 3.968 -45.795 21.832 1.00 22.63 240 THR B O 1
ATOM 6257 N N . ARG B 1 127 ? 5.336 -44.006 21.705 1.00 23.53 241 ARG B N 1
ATOM 6258 C CA . ARG B 1 127 ? 4.437 -43.107 22.415 1.00 25.35 241 ARG B CA 1
ATOM 6259 C C . ARG B 1 127 ? 3.092 -43.028 21.698 1.00 26.65 241 ARG B C 1
ATOM 6260 O O . ARG B 1 127 ? 2.037 -43.012 22.335 1.00 28.36 241 ARG B O 1
ATOM 6281 N N . GLU B 1 128 ? 3.150 -42.999 20.368 1.00 28.27 242 GLU B N 1
ATOM 6282 C CA . GLU B 1 128 ? 1.967 -42.857 19.520 1.00 31.54 242 GLU B CA 1
ATOM 6283 C C . GLU B 1 128 ? 0.903 -43.924 19.780 1.00 28.34 242 GLU B C 1
ATOM 6284 O O . GLU B 1 128 ? -0.290 -43.661 19.608 1.00 30.55 242 GLU B O 1
ATOM 6296 N N . HIS B 1 129 ? 1.327 -45.119 20.182 1.00 22.30 243 HIS B N 1
ATOM 6297 C CA . HIS B 1 129 ? 0.400 -46.241 20.330 1.00 22.18 243 HIS B CA 1
ATOM 6298 C C . HIS B 1 129 ? 0.049 -46.540 21.786 1.00 23.07 243 HIS B C 1
ATOM 6299 O O . HIS B 1 129 ? -0.267 -47.671 22.139 1.00 22.75 243 HIS B O 1
ATOM 6313 N N . SER B 1 130 ? 0.062 -45.499 22.606 1.00 24.10 244 SER B N 1
ATOM 6314 C CA . SER B 1 130 ? -0.242 -45.615 24.027 1.00 23.82 244 SER B CA 1
ATOM 6315 C C . SER B 1 130 ? -1.590 -46.289 24.300 1.00 22.77 244 SER B C 1
ATOM 6316 O O . SER B 1 130 ? -1.692 -47.157 25.175 1.00 23.24 244 SER B O 1
ATOM 6324 N N . ALA B 1 131 ? -2.619 -45.897 23.555 1.00 24.56 245 ALA B N 1
ATOM 6325 C CA . ALA B 1 131 ? -3.965 -46.407 23.800 1.00 24.77 245 ALA B CA 1
ATOM 6326 C C . ALA B 1 131 ? -4.035 -47.919 23.585 1.00 24.70 245 ALA B C 1
ATOM 6327 O O . ALA B 1 131 ? -4.620 -48.634 24.397 1.00 24.55 245 ALA B O 1
ATOM 6334 N N . GLU B 1 132 ? -3.436 -48.408 22.503 1.00 24.62 246 GLU B N 1
ATOM 6335 C CA . GLU B 1 132 ? -3.439 -49.844 22.230 1.00 23.38 246 GLU B CA 1
ATOM 6336 C C . GLU B 1 132 ? -2.589 -50.594 23.258 1.00 21.79 246 GLU B C 1
ATOM 6337 O O . GLU B 1 132 ? -2.953 -51.680 23.689 1.00 22.58 246 GLU B O 1
ATOM 6349 N N . ARG B 1 133 ? -1.470 -50.002 23.661 1.00 20.48 247 ARG B N 1
ATOM 6350 C CA . ARG B 1 133 ? -0.605 -50.608 24.679 1.00 20.07 247 ARG B CA 1
ATOM 6351 C C . ARG B 1 133 ? -1.350 -50.782 26.005 1.00 20.72 247 ARG B C 1
ATOM 6352 O O . ARG B 1 133 ? -1.224 -51.817 26.675 1.00 20.70 247 ARG B O 1
ATOM 6373 N N . ILE B 1 134 ? -2.120 -49.771 26.390 1.00 21.98 248 ILE B N 1
ATOM 6374 C CA . ILE B 1 134 ? -2.949 -49.855 27.594 1.00 22.57 248 ILE B CA 1
ATOM 6375 C C . ILE B 1 134 ? -3.993 -50.973 27.486 1.00 23.51 248 ILE B C 1
ATOM 6376 O O . ILE B 1 134 ? -4.186 -51.732 28.433 1.00 23.42 248 ILE B O 1
ATOM 6392 N N . ARG B 1 135 ? -4.661 -51.082 26.338 1.00 22.87 249 ARG B N 1
ATOM 6393 C CA . ARG B 1 135 ? -5.608 -52.178 26.124 1.00 24.33 249 ARG B CA 1
ATOM 6394 C C . ARG B 1 135 ? -4.921 -53.538 26.263 1.00 21.70 249 ARG B C 1
ATOM 6395 O O . ARG B 1 135 ? -5.473 -54.466 26.851 1.00 21.77 249 ARG B O 1
ATOM 6416 N N . GLN B 1 136 ? -3.708 -53.653 25.734 1.00 19.79 250 GLN B N 1
ATOM 6417 C CA . GLN B 1 136 ? -2.961 -54.895 25.835 1.00 18.58 250 GLN B CA 1
ATOM 6418 C C . GLN B 1 136 ? -2.587 -55.199 27.287 1.00 19.72 250 GLN B C 1
ATOM 6419 O O . GLN B 1 136 ? -2.664 -56.347 27.735 1.00 19.98 250 GLN B O 1
ATOM 6433 N N . LEU B 1 137 ? -2.181 -54.177 28.027 1.00 19.53 251 LEU B N 1
ATOM 6434 C CA . LEU B 1 137 ? -1.857 -54.377 29.431 1.00 20.79 251 LEU B CA 1
ATOM 6435 C C . LEU B 1 137 ? -3.078 -54.902 30.186 1.00 21.22 251 LEU B C 1
ATOM 6436 O O . LEU B 1 137 ? -2.960 -55.781 31.037 1.00 20.65 251 LEU B O 1
ATOM 6452 N N . LYS B 1 138 ? -4.252 -54.366 29.874 1.00 21.95 252 LYS B N 1
ATOM 6453 C CA . LYS B 1 138 ? -5.470 -54.844 30.519 1.00 23.18 252 LYS B CA 1
ATOM 6454 C C . LYS B 1 138 ? -5.722 -56.313 30.199 1.00 23.63 252 LYS B C 1
ATOM 6455 O O . LYS B 1 138 ? -6.180 -57.065 31.052 1.00 25.11 252 LYS B O 1
ATOM 6474 N N . THR B 1 139 ? -5.417 -56.719 28.970 1.00 22.48 253 THR B N 1
ATOM 6475 C CA . THR B 1 139 ? -5.547 -58.118 28.590 1.00 22.78 253 THR B CA 1
ATOM 6476 C C . THR B 1 139 ? -4.591 -58.979 29.407 1.00 23.43 253 THR B C 1
ATOM 6477 O O . THR B 1 139 ? -4.977 -60.029 29.923 1.00 23.81 253 THR B O 1
ATOM 6488 N N . VAL B 1 140 ? -3.347 -58.530 29.540 1.00 20.44 254 VAL B N 1
ATOM 6489 C CA . VAL B 1 140 ? -2.370 -59.268 30.333 1.00 19.25 254 VAL B CA 1
ATOM 6490 C C . VAL B 1 140 ? -2.832 -59.408 31.788 1.00 19.66 254 VAL B C 1
ATOM 6491 O O . VAL B 1 140 ? -2.798 -60.504 32.359 1.00 20.15 254 VAL B O 1
ATOM 6504 N N . LEU B 1 141 ? -3.249 -58.302 32.396 1.00 19.64 255 LEU B N 1
ATOM 6505 C CA . LEU B 1 141 ? -3.650 -58.337 33.802 1.00 21.87 255 LEU B CA 1
ATOM 6506 C C . LEU B 1 141 ? -4.877 -59.224 34.006 1.00 25.18 255 LEU B C 1
ATOM 6507 O O . LEU B 1 141 ? -4.974 -59.951 34.997 1.00 24.81 255 LEU B O 1
ATOM 6523 N N . GLY B 1 142 ? -5.807 -59.170 33.061 1.00 24.07 256 GLY B N 1
ATOM 6524 C CA . GLY B 1 142 ? -6.971 -60.035 33.102 1.00 25.85 256 GLY B CA 1
ATOM 6525 C C . GLY B 1 142 ? -6.584 -61.502 33.091 1.00 25.68 256 GLY B C 1
ATOM 6526 O O . GLY B 1 142 ? -7.118 -62.302 33.859 1.00 26.33 256 GLY B O 1
ATOM 6530 N N . LYS B 1 143 ? -5.652 -61.862 32.214 1.00 23.12 257 LYS B N 1
ATOM 6531 C CA . LYS B 1 143 ? -5.223 -63.245 32.098 1.00 22.81 257 LYS B CA 1
ATOM 6532 C C . LYS B 1 143 ? -4.514 -63.703 33.382 1.00 22.73 257 LYS B C 1
ATOM 6533 O O . LYS B 1 143 ? -4.637 -64.858 33.792 1.00 22.19 257 LYS B O 1
ATOM 6552 N N . MET B 1 144 ? -3.780 -62.798 34.019 1.00 20.09 258 MET B N 1
ATOM 6553 C CA . MET B 1 144 ? -3.076 -63.137 35.256 1.00 20.28 258 MET B CA 1
ATOM 6554 C C . MET B 1 144 ? -4.055 -63.567 36.341 1.00 21.78 258 MET B C 1
ATOM 6555 O O . MET B 1 144 ? -3.717 -64.371 37.192 1.00 24.20 258 MET B O 1
ATOM 6569 N N . GLN B 1 145 ? -5.273 -63.043 36.298 1.00 25.76 259 GLN B N 1
ATOM 6570 C CA . GLN B 1 145 ? -6.271 -63.380 37.317 1.00 26.75 259 GLN B CA 1
ATOM 6571 C C . GLN B 1 145 ? -6.939 -64.733 37.083 1.00 28.90 259 GLN B C 1
ATOM 6572 O O . GLN B 1 145 ? -7.596 -65.256 37.975 1.00 30.71 259 GLN B O 1
ATOM 6586 N N . GLU B 1 146 ? -6.783 -65.302 35.891 1.00 28.54 260 GLU B N 1
ATOM 6587 C CA . GLU B 1 146 ? -7.525 -66.514 35.548 1.00 29.37 260 GLU B CA 1
ATOM 6588 C C . GLU B 1 146 ? -6.993 -67.796 36.177 1.00 28.43 260 GLU B C 1
ATOM 6589 O O . GLU B 1 146 ? -7.761 -68.725 36.408 1.00 32.13 260 GLU B O 1
ATOM 6601 N N . ALA B 1 147 ? -5.694 -67.864 36.448 1.00 29.22 261 ALA B N 1
ATOM 6602 C CA . ALA B 1 147 ? -5.124 -69.097 36.972 1.00 32.99 261 ALA B CA 1
ATOM 6603 C C . ALA B 1 147 ? -5.723 -69.426 38.337 1.00 33.26 261 ALA B C 1
ATOM 6604 O O . ALA B 1 147 ? -6.121 -68.523 39.069 1.00 30.46 261 ALA B O 1
ATOM 6611 N N . PRO B 1 148 ? -5.791 -70.725 38.678 1.00 37.06 262 PRO B N 1
ATOM 6612 C CA . PRO B 1 148 ? -6.176 -71.154 40.024 1.00 38.93 262 PRO B CA 1
ATOM 6613 C C . PRO B 1 148 ? -5.292 -70.478 41.059 1.00 35.08 262 PRO B C 1
ATOM 6614 O O . PRO B 1 148 ? -4.120 -70.231 40.775 1.00 33.65 262 PRO B O 1
ATOM 6625 N N . ASP B 1 149 ? -5.836 -70.193 42.236 1.00 36.89 263 ASP B N 1
ATOM 6626 C CA . ASP B 1 149 ? -5.084 -69.500 43.273 1.00 39.76 263 ASP B CA 1
ATOM 6627 C C . ASP B 1 149 ? -3.782 -70.227 43.634 1.00 37.93 263 ASP B C 1
ATOM 6628 O O . ASP B 1 149 ? -2.788 -69.586 43.982 1.00 38.80 263 ASP B O 1
ATOM 6637 N N . SER B 1 150 ? -3.782 -71.555 43.535 1.00 33.20 264 SER B N 1
ATOM 6638 C CA . SER B 1 150 ? -2.600 -72.354 43.871 1.00 35.08 264 SER B CA 1
ATOM 6639 C C . SER B 1 150 ? -1.465 -72.258 42.837 1.00 30.71 264 SER B C 1
ATOM 6640 O O . SER B 1 150 ? -0.332 -72.649 43.119 1.00 30.57 264 SER B O 1
ATOM 6648 N N . THR B 1 151 ? -1.768 -71.747 41.646 1.00 26.43 265 THR B N 1
ATOM 6649 C CA . THR B 1 151 ? -0.759 -71.557 40.607 1.00 24.53 265 THR B CA 1
ATOM 6650 C C . THR B 1 151 ? -0.096 -70.199 40.764 1.00 24.53 265 THR B C 1
ATOM 6651 O O . THR B 1 151 ? -0.772 -69.191 40.984 1.00 27.00 265 THR B O 1
ATOM 6662 N N . THR B 1 152 ? 1.230 -70.180 40.659 1.00 21.32 266 THR B N 1
ATOM 6663 C CA . THR B 1 152 ? 1.988 -68.943 40.707 1.00 19.90 266 THR B CA 1
ATOM 6664 C C . THR B 1 152 ? 2.097 -68.363 39.298 1.00 19.12 266 THR B C 1
ATOM 6665 O O . THR B 1 152 ? 2.543 -69.040 38.381 1.00 18.01 266 THR B O 1
ATOM 6676 N N . VAL B 1 153 ? 1.689 -67.110 39.136 1.00 20.46 267 VAL B N 1
ATOM 6677 C CA . VAL B 1 153 ? 1.685 -66.468 37.828 1.00 20.43 267 VAL B CA 1
ATOM 6678 C C . VAL B 1 153 ? 2.795 -65.435 37.765 1.00 19.17 267 VAL B C 1
ATOM 6679 O O . VAL B 1 153 ? 2.897 -64.564 38.640 1.00 21.69 267 VAL B O 1
ATOM 6692 N N . ILE B 1 154 ? 3.627 -65.538 36.732 1.00 18.72 268 ILE B N 1
ATOM 6693 C CA . ILE B 1 154 ? 4.658 -64.552 36.477 1.00 18.67 268 ILE B CA 1
ATOM 6694 C C . ILE B 1 154 ? 4.575 -64.086 35.033 1.00 17.20 268 ILE B C 1
ATOM 6695 O O . ILE B 1 154 ? 4.616 -64.896 34.117 1.00 18.48 268 ILE B O 1
ATOM 6711 N N . PHE B 1 155 ? 4.445 -62.777 34.860 1.00 17.42 269 PHE B N 1
ATOM 6712 C CA . PHE B 1 155 ? 4.623 -62.136 33.573 1.00 17.00 269 PHE B CA 1
ATOM 6713 C C . PHE B 1 155 ? 5.975 -61.452 33.559 1.00 16.03 269 PHE B C 1
ATOM 6714 O O . PHE B 1 155 ? 6.326 -60.743 34.495 1.00 17.35 269 PHE B O 1
ATOM 6731 N N . ALA B 1 156 ? 6.740 -61.656 32.496 1.00 15.98 270 ALA B N 1
ATOM 6732 C CA . ALA B 1 156 ? 7.989 -60.929 32.330 1.00 16.22 270 ALA B CA 1
ATOM 6733 C C . ALA B 1 156 ? 8.115 -60.609 30.858 1.00 16.76 270 ALA B C 1
ATOM 6734 O O . ALA B 1 156 ? 8.038 -61.498 30.022 1.00 19.05 270 ALA B O 1
ATOM 6741 N N . GLY B 1 157 ? 8.278 -59.340 30.527 1.00 16.23 271 GLY B N 1
ATOM 6742 C CA . GLY B 1 157 ? 8.386 -58.982 29.126 1.00 16.67 271 GLY B CA 1
ATOM 6743 C C . GLY B 1 157 ? 8.669 -57.521 28.891 1.00 16.03 271 GLY B C 1
ATOM 6744 O O . GLY B 1 157 ? 8.925 -56.751 29.831 1.00 16.28 271 GLY B O 1
ATOM 6748 N N . ASP B 1 158 ? 8.627 -57.141 27.618 1.00 16.21 272 ASP B N 1
ATOM 6749 C CA . ASP B 1 158 ? 8.859 -55.771 27.219 1.00 15.89 272 ASP B CA 1
ATOM 6750 C C . ASP B 1 158 ? 7.513 -55.066 27.088 1.00 15.94 272 ASP B C 1
ATOM 6751 O O . ASP B 1 158 ? 6.771 -55.267 26.120 1.00 17.04 272 ASP B O 1
ATOM 6760 N N . THR B 1 159 ? 7.191 -54.253 28.085 1.00 16.48 273 THR B N 1
ATOM 6761 C CA . THR B 1 159 ? 5.863 -53.656 28.164 1.00 16.01 273 THR B CA 1
ATOM 6762 C C . THR B 1 159 ? 5.758 -52.318 27.453 1.00 18.10 273 THR B C 1
ATOM 6763 O O . THR B 1 159 ? 4.652 -51.847 27.212 1.00 18.28 273 THR B O 1
ATOM 6774 N N . ASN B 1 160 ? 6.901 -51.705 27.148 1.00 17.76 274 ASN B N 1
ATOM 6775 C CA . ASN B 1 160 ? 6.944 -50.358 26.577 1.00 16.20 274 ASN B CA 1
ATOM 6776 C C . ASN B 1 160 ? 6.194 -49.323 27.415 1.00 18.75 274 ASN B C 1
ATOM 6777 O O . ASN B 1 160 ? 5.824 -48.258 26.929 1.00 19.59 274 ASN B O 1
ATOM 6788 N N . LEU B 1 161 ? 5.996 -49.620 28.689 1.00 19.35 275 LEU B N 1
ATOM 6789 C CA . LEU B 1 161 ? 5.149 -48.770 29.501 1.00 19.08 275 LEU B CA 1
ATOM 6790 C C . LEU B 1 161 ? 5.859 -47.537 30.021 1.00 20.66 275 LEU B C 1
ATOM 6791 O O . LEU B 1 161 ? 7.063 -47.549 30.316 1.00 21.76 275 LEU B O 1
ATOM 6807 N N . ARG B 1 162 ? 5.065 -46.480 30.137 1.00 21.81 276 ARG B N 1
ATOM 6808 C CA . ARG B 1 162 ? 5.372 -45.320 30.954 1.00 24.20 276 ARG B CA 1
ATOM 6809 C C . ARG B 1 162 ? 4.547 -45.456 32.229 1.00 24.83 276 ARG B C 1
ATOM 6810 O O . ARG B 1 162 ? 3.456 -46.030 32.198 1.00 24.59 276 ARG B O 1
ATOM 6831 N N . ASP B 1 163 ? 5.054 -44.939 33.348 1.00 24.51 277 ASP B N 1
ATOM 6832 C CA . ASP B 1 163 ? 4.339 -45.053 34.623 1.00 24.61 277 ASP B CA 1
ATOM 6833 C C . ASP B 1 163 ? 2.914 -44.503 34.533 1.00 24.89 277 ASP B C 1
ATOM 6834 O O . ASP B 1 163 ? 1.988 -45.070 35.111 1.00 28.05 277 ASP B O 1
ATOM 6843 N N . GLN B 1 164 ? 2.738 -43.408 33.800 1.00 27.28 278 GLN B N 1
ATOM 6844 C CA . GLN B 1 164 ? 1.431 -42.771 33.701 1.00 30.77 278 GLN B CA 1
ATOM 6845 C C . GLN B 1 164 ? 0.407 -43.700 33.049 1.00 27.77 278 GLN B C 1
ATOM 6846 O O . GLN B 1 164 ? -0.781 -43.639 33.345 1.00 28.74 278 GLN B O 1
ATOM 6860 N N . GLU B 1 165 ? 0.875 -44.565 32.158 1.00 26.18 279 GLU B N 1
ATOM 6861 C CA . GLU B 1 165 ? -0.010 -45.489 31.464 1.00 25.70 279 GLU B CA 1
ATOM 6862 C C . GLU B 1 165 ? -0.546 -46.557 32.411 1.00 22.56 279 GLU B C 1
ATOM 6863 O O . GLU B 1 165 ? -1.689 -46.995 32.284 1.00 26.23 279 GLU B O 1
ATOM 6875 N N . VAL B 1 166 ? 0.262 -46.961 33.381 1.00 23.86 280 VAL B N 1
ATOM 6876 C CA . VAL B 1 166 ? -0.207 -47.914 34.374 1.00 23.58 280 VAL B CA 1
ATOM 6877 C C . VAL B 1 166 ? -1.282 -47.259 35.245 1.00 25.62 280 VAL B C 1
ATOM 6878 O O . VAL B 1 166 ? -2.271 -47.896 35.604 1.00 28.62 280 VAL B O 1
ATOM 6891 N N . ILE B 1 167 ? -1.096 -45.983 35.571 1.00 28.88 281 ILE B N 1
ATOM 6892 C CA . ILE B 1 167 ? -2.100 -45.233 36.326 1.00 32.92 281 ILE B CA 1
ATOM 6893 C C . ILE B 1 167 ? -3.408 -45.144 35.545 1.00 31.50 281 ILE B C 1
ATOM 6894 O O . ILE B 1 167 ? -4.487 -45.342 36.103 1.00 32.80 281 ILE B O 1
ATOM 6910 N N . LYS B 1 168 ? -3.310 -44.847 34.251 1.00 32.20 282 LYS B N 1
ATOM 6911 C CA A LYS B 1 168 ? -4.496 -44.744 33.411 0.61 37.21 282 LYS B CA 1
ATOM 6912 C CA B LYS B 1 168 ? -4.486 -44.758 33.391 0.39 36.99 282 LYS B CA 1
ATOM 6913 C C . LYS B 1 168 ? -5.216 -46.077 33.364 1.00 37.22 282 LYS B C 1
ATOM 6914 O O . LYS B 1 168 ? -6.430 -46.132 33.190 1.00 39.56 282 LYS B O 1
ATOM 6951 N N . CYS B 1 169 ? -4.446 -47.140 33.516 1.00 38.65 283 CYS B N 1
ATOM 6952 C CA . CYS B 1 169 ? -4.973 -48.475 33.449 1.00 44.33 283 CYS B CA 1
ATOM 6953 C C . CYS B 1 169 ? -5.753 -48.826 34.710 1.00 45.74 283 CYS B C 1
ATOM 6954 O O . CYS B 1 169 ? -6.499 -49.803 34.728 1.00 50.54 283 CYS B O 1
ATOM 6962 N N . GLY B 1 170 ? -5.574 -48.025 35.758 1.00 45.11 284 GLY B N 1
ATOM 6963 C CA . GLY B 1 170 ? -6.218 -48.263 37.039 1.00 44.13 284 GLY B CA 1
ATOM 6964 C C . GLY B 1 170 ? -5.212 -48.653 38.106 1.00 42.29 284 GLY B C 1
ATOM 6965 O O . GLY B 1 170 ? -5.574 -48.873 39.264 1.00 43.59 284 GLY B O 1
ATOM 6969 N N . GLY B 1 171 ? -3.946 -48.743 37.708 1.00 38.38 285 GLY B N 1
ATOM 6970 C CA . GLY B 1 171 ? -2.889 -49.209 38.588 1.00 35.87 285 GLY B CA 1
ATOM 6971 C C . GLY B 1 171 ? -2.898 -50.721 38.641 1.00 31.53 285 GLY B C 1
ATOM 6972 O O . GLY B 1 171 ? -3.884 -51.349 38.254 1.00 35.88 285 GLY B O 1
ATOM 6976 N N . LEU B 1 172 ? -1.806 -51.319 39.106 1.00 29.87 286 LEU B N 1
ATOM 6977 C CA . LEU B 1 172 ? -1.786 -52.761 39.284 1.00 28.62 286 LEU B CA 1
ATOM 6978 C C . LEU B 1 172 ? -2.840 -53.176 40.308 1.00 29.79 286 LEU B C 1
ATOM 6979 O O . LEU B 1 172 ? -3.038 -52.482 41.306 1.00 32.51 286 LEU B O 1
ATOM 6995 N N . PRO B 1 173 ? -3.534 -54.300 40.052 1.00 31.22 287 PRO B N 1
ATOM 6996 C CA . PRO B 1 173 ? -4.511 -54.835 41.008 1.00 32.53 287 PRO B CA 1
ATOM 6997 C C . PRO B 1 173 ? -3.842 -55.146 42.341 1.00 31.47 287 PRO B C 1
ATOM 6998 O O . PRO B 1 173 ? -2.617 -55.292 42.383 1.00 29.85 287 PRO B O 1
ATOM 7009 N N . ASP B 1 174 ? -4.638 -55.261 43.402 1.00 34.24 288 ASP B N 1
ATOM 7010 C CA . ASP B 1 174 ? -4.114 -55.480 44.747 1.00 37.05 288 ASP B CA 1
ATOM 7011 C C . ASP B 1 174 ? -3.303 -56.764 44.908 1.00 34.61 288 ASP B C 1
ATOM 7012 O O . ASP B 1 174 ? -2.477 -56.860 45.812 1.00 39.55 288 ASP B O 1
ATOM 7021 N N . ASN B 1 175 ? -3.547 -57.753 44.054 1.00 28.59 289 ASN B N 1
ATOM 7022 C CA . ASN B 1 175 ? -2.849 -59.036 44.157 1.00 28.65 289 ASN B CA 1
ATOM 7023 C C . ASN B 1 175 ? -1.791 -59.248 43.070 1.00 25.13 289 ASN B C 1
ATOM 7024 O O . ASN B 1 175 ? -1.324 -60.362 42.873 1.00 27.06 289 ASN B O 1
ATOM 7035 N N . VAL B 1 176 ? -1.419 -58.183 42.369 1.00 24.56 290 VAL B N 1
ATOM 7036 C CA . VAL B 1 176 ? -0.376 -58.267 41.346 1.00 22.64 290 VAL B CA 1
ATOM 7037 C C . VAL B 1 176 ? 0.706 -57.264 41.719 1.00 23.09 290 VAL B C 1
ATOM 7038 O O . VAL B 1 176 ? 0.418 -56.101 41.996 1.00 27.26 290 VAL B O 1
ATOM 7051 N N . PHE B 1 177 ? 1.945 -57.738 41.739 1.00 22.00 291 PHE B N 1
ATOM 7052 C CA . PHE B 1 177 ? 3.088 -56.944 42.162 1.00 21.86 291 PHE B CA 1
ATOM 7053 C C . PHE B 1 177 ? 4.145 -56.850 41.064 1.00 20.76 291 PHE B C 1
ATOM 7054 O O . PHE B 1 177 ? 4.303 -57.756 40.254 1.00 22.34 291 PHE B O 1
ATOM 7071 N N . ASP B 1 178 ? 4.852 -55.728 41.049 1.00 21.34 292 ASP B N 1
ATOM 7072 C CA . ASP B 1 178 ? 5.967 -55.500 40.142 1.00 20.35 292 ASP B CA 1
ATOM 7073 C C . ASP B 1 178 ? 7.234 -55.840 40.932 1.00 22.90 292 ASP B C 1
ATOM 7074 O O . ASP B 1 178 ? 7.427 -55.325 42.044 1.00 22.73 292 ASP B O 1
ATOM 7083 N N . ALA B 1 179 ? 8.069 -56.734 40.400 1.00 20.69 293 ALA B N 1
ATOM 7084 C CA . ALA B 1 179 ? 9.222 -57.240 41.159 1.00 20.18 293 ALA B CA 1
ATOM 7085 C C . ALA B 1 179 ? 10.208 -56.134 41.526 1.00 21.62 293 ALA B C 1
ATOM 7086 O O . ALA B 1 179 ? 10.794 -56.154 42.610 1.00 22.55 293 ALA B O 1
ATOM 7093 N N . TRP B 1 180 ? 10.410 -55.182 40.620 1.00 21.51 294 TRP B N 1
ATOM 7094 C CA . TRP B 1 180 ? 11.289 -54.051 40.894 1.00 20.92 294 TRP B CA 1
ATOM 7095 C C . TRP B 1 180 ? 10.749 -53.198 42.048 1.00 23.03 294 TRP B C 1
ATOM 7096 O O . TRP B 1 180 ? 11.506 -52.785 42.940 1.00 22.33 294 TRP B O 1
ATOM 7117 N N . GLU B 1 181 ? 9.445 -52.941 42.042 1.00 23.34 295 GLU B N 1
ATOM 7118 C CA . GLU B 1 181 ? 8.816 -52.208 43.141 1.00 24.61 295 GLU B CA 1
ATOM 7119 C C . GLU B 1 181 ? 8.927 -52.996 44.446 1.00 24.05 295 GLU B C 1
ATOM 7120 O O . GLU B 1 181 ? 9.246 -52.435 45.499 1.00 25.28 295 GLU B O 1
ATOM 7132 N N . PHE B 1 182 ? 8.676 -54.299 44.369 1.00 23.69 296 PHE B N 1
ATOM 7133 C CA . PHE B 1 182 ? 8.726 -55.177 45.545 1.00 24.25 296 PHE B CA 1
ATOM 7134 C C . PHE B 1 182 ? 10.084 -55.110 46.238 1.00 25.65 296 PHE B C 1
ATOM 7135 O O . PHE B 1 182 ? 10.176 -55.111 47.472 1.00 27.70 296 PHE B O 1
ATOM 7152 N N . LEU B 1 183 ? 11.136 -55.044 45.432 1.00 23.01 297 LEU B N 1
ATOM 7153 C CA . LEU B 1 183 ? 12.505 -55.044 45.933 1.00 23.74 297 LEU B CA 1
ATOM 7154 C C . LEU B 1 183 ? 12.977 -53.653 46.349 1.00 24.09 297 LEU B C 1
ATOM 7155 O O . LEU B 1 183 ? 14.158 -53.457 46.650 1.00 28.20 297 LEU B O 1
ATOM 7171 N N . GLY B 1 184 ? 12.057 -52.695 46.376 1.00 23.34 298 GLY B N 1
ATOM 7172 C CA . GLY B 1 184 ? 12.351 -51.369 46.899 1.00 25.28 298 GLY B CA 1
ATOM 7173 C C . GLY B 1 184 ? 12.813 -50.358 45.867 1.00 25.17 298 GLY B C 1
ATOM 7174 O O . GLY B 1 184 ? 13.443 -49.357 46.220 1.00 28.13 298 GLY B O 1
ATOM 7178 N N . LYS B 1 185 ? 12.501 -50.619 44.599 1.00 24.27 299 LYS B N 1
ATOM 7179 C CA . LYS B 1 185 ? 12.861 -49.716 43.500 1.00 25.78 299 LYS B CA 1
ATOM 7180 C C . LYS B 1 185 ? 14.355 -49.420 43.437 1.00 26.90 299 LYS B C 1
ATOM 7181 O O . LYS B 1 185 ? 14.757 -48.251 43.421 1.00 30.53 299 LYS B O 1
ATOM 7200 N N . PRO B 1 186 ? 15.187 -50.473 43.392 1.00 25.98 300 PRO B N 1
ATOM 7201 C CA . PRO B 1 186 ? 16.643 -50.271 43.350 1.00 27.10 300 PRO B CA 1
ATOM 7202 C C . PRO B 1 186 ? 17.076 -49.469 42.125 1.00 26.31 300 PRO B C 1
ATOM 7203 O O . PRO B 1 186 ? 16.626 -49.735 41.011 1.00 25.22 300 PRO B O 1
ATOM 7214 N N . LYS B 1 187 ? 17.940 -48.485 42.333 1.00 28.75 301 LYS B N 1
ATOM 7215 C CA . LYS B 1 187 ? 18.351 -47.606 41.245 1.00 28.57 301 LYS B CA 1
ATOM 7216 C C . LYS B 1 187 ? 19.227 -48.292 40.210 1.00 28.26 301 LYS B C 1
ATOM 7217 O O . LYS B 1 187 ? 19.192 -47.927 39.038 1.00 28.81 301 LYS B O 1
ATOM 7236 N N . HIS B 1 188 ? 20.001 -49.286 40.631 1.00 28.45 302 HIS B N 1
ATOM 7237 C CA . HIS B 1 188 ? 20.980 -49.900 39.737 1.00 27.53 302 HIS B CA 1
ATOM 7238 C C . HIS B 1 188 ? 20.362 -50.686 38.575 1.00 27.42 302 HIS B C 1
ATOM 7239 O O . HIS B 1 188 ? 21.026 -50.905 37.565 1.00 30.61 302 HIS B O 1
ATOM 7253 N N . CYS B 1 189 ? 19.105 -51.103 38.704 1.00 25.96 303 CYS B N 1
ATOM 7254 C CA . CYS B 1 189 ? 18.452 -51.858 37.630 1.00 25.78 303 CYS B CA 1
ATOM 7255 C C . CYS B 1 189 ? 17.117 -51.251 37.236 1.00 26.12 303 CYS B C 1
ATOM 7256 O O . CYS B 1 189 ? 16.247 -51.931 36.700 1.00 30.96 303 CYS B O 1
ATOM 7264 N N . GLN B 1 190 ? 16.970 -49.956 37.469 1.00 24.32 304 GLN B N 1
ATOM 7265 C CA . GLN B 1 190 ? 15.727 -49.278 37.149 1.00 25.18 304 GLN B CA 1
ATOM 7266 C C . GLN B 1 190 ? 15.480 -49.201 35.639 1.00 26.15 304 GLN B C 1
ATOM 7267 O O . GLN B 1 190 ? 14.458 -49.680 35.140 1.00 29.91 304 GLN B O 1
ATOM 7281 N N . TYR B 1 191 ? 16.417 -48.621 34.905 1.00 21.31 305 TYR B N 1
ATOM 7282 C CA . TYR B 1 191 ? 16.205 -48.387 33.481 1.00 21.17 305 TYR B CA 1
ATOM 7283 C C . TYR B 1 191 ? 16.726 -49.553 32.647 1.00 22.18 305 TYR B C 1
ATOM 7284 O O . TYR B 1 191 ? 17.862 -49.996 32.823 1.00 25.31 305 TYR B O 1
ATOM 7302 N N . THR B 1 192 ? 15.875 -50.065 31.762 1.00 19.92 306 THR B N 1
ATOM 7303 C CA . THR B 1 192 ? 16.218 -51.227 30.947 1.00 19.39 306 THR B CA 1
ATOM 7304 C C . THR B 1 192 ? 16.442 -50.849 29.473 1.00 20.62 306 THR B C 1
ATOM 7305 O O . THR B 1 192 ? 16.804 -51.691 28.650 1.00 19.87 306 THR B O 1
ATOM 7316 N N . TRP B 1 193 ? 16.233 -49.575 29.154 1.00 20.77 307 TRP B N 1
ATOM 7317 C CA . TRP B 1 193 ? 16.446 -49.052 27.809 1.00 20.53 307 TRP B CA 1
ATOM 7318 C C . TRP B 1 193 ? 16.984 -47.650 28.019 1.00 20.92 307 TRP B C 1
ATOM 7319 O O . TRP B 1 193 ? 16.287 -46.800 28.561 1.00 22.73 307 TRP B O 1
ATOM 7340 N N . ASP B 1 194 ? 18.228 -47.413 27.621 1.00 21.49 308 ASP B N 1
ATOM 7341 C CA . ASP B 1 194 ? 18.937 -46.208 28.032 1.00 23.11 308 ASP B CA 1
ATOM 7342 C C . ASP B 1 194 ? 19.896 -45.792 26.925 1.00 24.01 308 ASP B C 1
ATOM 7343 O O . ASP B 1 194 ? 20.946 -46.409 26.746 1.00 24.83 308 ASP B O 1
ATOM 7352 N N . THR B 1 195 ? 19.538 -44.739 26.192 1.00 24.43 309 THR B N 1
ATOM 7353 C CA . THR B 1 195 ? 20.315 -44.327 25.026 1.00 23.56 309 THR B CA 1
ATOM 7354 C C . THR B 1 195 ? 21.581 -43.552 25.382 1.00 28.39 309 THR B C 1
ATOM 7355 O O . THR B 1 195 ? 22.393 -43.267 24.511 1.00 29.89 309 THR B O 1
ATOM 7366 N N . LYS B 1 196 ? 21.765 -43.213 26.652 1.00 28.36 310 LYS B N 1
ATOM 7367 C CA . LYS B 1 196 ? 23.028 -42.610 27.060 1.00 31.12 310 LYS B CA 1
ATOM 7368 C C . LYS B 1 196 ? 24.077 -43.706 27.216 1.00 30.60 310 LYS B C 1
ATOM 7369 O O . LYS B 1 196 ? 25.222 -43.548 26.783 1.00 32.53 310 LYS B O 1
ATOM 7388 N N . ALA B 1 197 ? 23.670 -44.818 27.821 1.00 29.76 311 ALA B N 1
ATOM 7389 C CA . ALA B 1 197 ? 24.575 -45.926 28.114 1.00 29.25 311 ALA B CA 1
ATOM 7390 C C . ALA B 1 197 ? 24.665 -46.948 26.978 1.00 28.28 311 ALA B C 1
ATOM 7391 O O . ALA B 1 197 ? 25.630 -47.708 26.899 1.00 29.23 311 ALA B O 1
ATOM 7398 N N . ASN B 1 198 ? 23.651 -46.976 26.117 1.00 26.73 312 ASN B N 1
ATOM 7399 C CA . ASN B 1 198 ? 23.568 -47.954 25.034 1.00 24.99 312 ASN B CA 1
ATOM 7400 C C . ASN B 1 198 ? 23.495 -47.221 23.695 1.00 26.53 312 ASN B C 1
ATOM 7401 O O . ASN B 1 198 ? 22.597 -46.408 23.491 1.00 26.11 312 ASN B O 1
ATOM 7412 N N . ASN B 1 199 ? 24.446 -47.515 22.804 1.00 29.04 313 ASN B N 1
ATOM 7413 C CA A ASN B 1 199 ? 24.653 -46.871 21.515 0.66 30.61 313 ASN B CA 1
ATOM 7414 C CA B ASN B 1 199 ? 24.480 -46.779 21.528 0.34 28.92 313 ASN B CA 1
ATOM 7415 C C . ASN B 1 199 ? 24.034 -47.609 20.328 1.00 25.87 313 ASN B C 1
ATOM 7416 O O . ASN B 1 199 ? 24.216 -47.197 19.185 1.00 27.02 313 ASN B O 1
ATOM 7437 N N . ASN B 1 200 ? 23.361 -48.730 20.578 1.00 23.96 314 ASN B N 1
ATOM 7438 C CA . ASN B 1 200 ? 22.957 -49.590 19.463 1.00 23.17 314 ASN B CA 1
ATOM 7439 C C . ASN B 1 200 ? 22.061 -48.907 18.426 1.00 23.86 314 ASN B C 1
ATOM 7440 O O . ASN B 1 200 ? 22.209 -49.149 17.230 1.00 26.76 314 ASN B O 1
ATOM 7451 N N . LEU B 1 201 ? 21.152 -48.050 18.878 1.00 24.22 315 LEU B N 1
ATOM 7452 C CA . LEU B 1 201 ? 20.221 -47.379 17.975 1.00 24.55 315 LEU B CA 1
ATOM 7453 C C . LEU B 1 201 ? 20.785 -46.083 17.404 1.00 27.43 315 LEU B C 1
ATOM 7454 O O . LEU B 1 201 ? 20.140 -45.437 16.589 1.00 28.03 315 LEU B O 1
ATOM 7470 N N . ARG B 1 202 ? 21.981 -45.706 17.842 1.00 28.57 316 ARG B N 1
ATOM 7471 C CA . ARG B 1 202 ? 22.642 -44.487 17.375 1.00 29.84 316 ARG B CA 1
ATOM 7472 C C . ARG B 1 202 ? 21.769 -43.240 17.574 1.00 28.16 316 ARG B C 1
ATOM 7473 O O . ARG B 1 202 ? 21.808 -42.304 16.769 1.00 31.80 316 ARG B O 1
ATOM 7494 N N . ILE B 1 203 ? 20.984 -43.235 18.651 1.00 26.40 317 ILE B N 1
ATOM 7495 C CA . ILE B 1 203 ? 20.207 -42.060 19.023 1.00 27.43 317 ILE B CA 1
ATOM 7496 C C . ILE B 1 203 ? 21.122 -41.045 19.722 1.00 27.73 317 ILE B C 1
ATOM 7497 O O . ILE B 1 203 ? 21.665 -41.329 20.786 1.00 28.32 317 ILE B O 1
ATOM 7513 N N . PRO B 1 204 ? 21.306 -39.855 19.121 1.00 28.14 318 PRO B N 1
ATOM 7514 C CA . PRO B 1 204 ? 22.222 -38.855 19.683 1.00 31.87 318 PRO B CA 1
ATOM 7515 C C . PRO B 1 204 ? 21.545 -37.980 2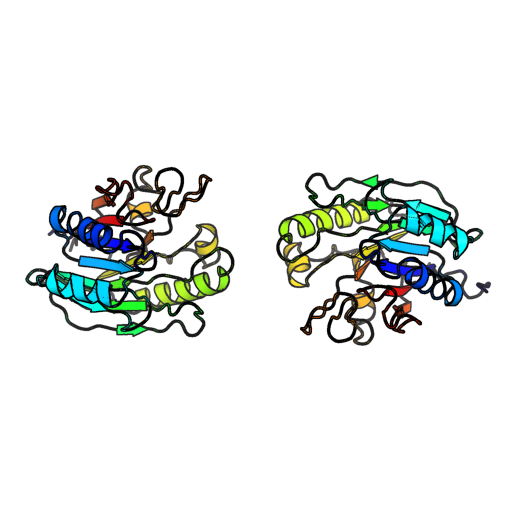0.734 1.00 33.21 318 PRO B C 1
ATOM 7516 O O . PRO B 1 204 ? 21.581 -36.752 20.651 1.00 35.76 318 PRO B O 1
ATOM 7527 N N . ALA B 1 205 ? 20.920 -38.626 21.707 1.00 33.99 319 ALA B N 1
ATOM 7528 C CA . ALA B 1 205 ? 20.241 -37.940 22.796 1.00 34.84 319 ALA B CA 1
ATOM 7529 C C . ALA B 1 205 ? 20.167 -38.921 23.955 1.00 36.41 319 ALA B C 1
ATOM 7530 O O . ALA B 1 205 ? 20.417 -40.112 23.765 1.00 38.56 319 ALA B O 1
ATOM 7537 N N . ALA B 1 206 ? 19.820 -38.429 25.142 1.00 33.51 320 ALA B N 1
ATOM 7538 C CA . ALA B 1 206 ? 19.766 -39.263 26.343 1.00 31.00 320 ALA B CA 1
ATOM 7539 C C . ALA B 1 206 ? 18.334 -39.454 26.812 1.00 31.48 320 ALA B C 1
ATOM 7540 O O . ALA B 1 206 ? 17.719 -38.536 27.362 1.00 35.34 320 ALA B O 1
ATOM 7547 N N . TYR B 1 207 ? 17.816 -40.656 26.593 1.00 27.46 321 TYR B N 1
ATOM 7548 C CA . TYR B 1 207 ? 16.487 -41.034 27.048 1.00 25.39 321 TYR B CA 1
ATOM 7549 C C . TYR B 1 207 ? 16.580 -42.375 27.743 1.00 25.18 321 TYR B C 1
ATOM 7550 O O . TYR B 1 207 ? 17.299 -43.262 27.281 1.00 27.05 321 TYR B O 1
ATOM 7568 N N . LYS B 1 208 ? 15.870 -42.524 28.858 1.00 25.40 322 LYS B N 1
ATOM 7569 C CA . LYS B 1 208 ? 15.846 -43.804 29.550 1.00 25.87 322 LYS B CA 1
ATOM 7570 C C . LYS B 1 208 ? 14.478 -44.151 30.115 1.00 24.23 322 LYS B C 1
ATOM 7571 O O . LYS B 1 208 ? 13.747 -43.291 30.609 1.00 26.20 322 LYS B O 1
ATOM 7590 N N . HIS B 1 209 ? 14.156 -45.436 30.024 1.00 22.10 323 HIS B N 1
ATOM 7591 C CA . HIS B 1 209 ? 12.841 -45.947 30.370 1.00 20.89 323 HIS B CA 1
ATOM 7592 C C . HIS B 1 209 ? 12.939 -47.308 31.017 1.00 18.97 323 HIS B C 1
ATOM 7593 O O . HIS B 1 209 ? 13.841 -48.091 30.704 1.00 20.59 323 HIS B O 1
ATOM 7607 N N . ARG B 1 210 ? 11.977 -47.599 31.886 1.00 20.01 324 ARG B N 1
ATOM 7608 C CA . ARG B 1 210 ? 11.820 -48.928 32.456 1.00 19.15 324 ARG B CA 1
ATOM 7609 C C . ARG B 1 210 ? 10.764 -49.661 31.635 1.00 18.81 324 ARG B C 1
ATOM 7610 O O . ARG B 1 210 ? 9.629 -49.835 32.065 1.00 21.14 324 ARG B O 1
ATOM 7631 N N . PHE B 1 211 ? 11.140 -50.066 30.431 1.00 17.90 325 PHE B N 1
ATOM 7632 C CA . PHE B 1 211 ? 10.195 -50.699 29.520 1.00 17.10 325 PHE B CA 1
ATOM 7633 C C . PHE B 1 211 ? 9.984 -52.164 29.877 1.00 17.60 325 PHE B C 1
ATOM 7634 O O . PHE B 1 211 ? 8.899 -52.713 29.683 1.00 19.03 325 PHE B O 1
ATOM 7651 N N . ASP B 1 212 ? 11.033 -52.810 30.373 1.00 16.95 326 ASP B N 1
ATOM 7652 C CA . ASP B 1 212 ? 10.993 -54.238 30.649 1.00 17.01 326 ASP B CA 1
ATOM 7653 C C . ASP B 1 212 ? 10.620 -54.438 32.115 1.00 15.77 326 ASP B C 1
ATOM 7654 O O . ASP B 1 212 ? 11.277 -53.887 32.995 1.00 18.22 326 ASP B O 1
ATOM 7663 N N . ARG B 1 213 ? 9.536 -55.179 32.352 1.00 16.48 327 ARG B N 1
ATOM 7664 C CA . ARG B 1 213 ? 8.939 -55.287 33.683 1.00 17.72 327 ARG B CA 1
ATOM 7665 C C . ARG B 1 213 ? 8.508 -56.706 33.980 1.00 17.32 327 ARG B C 1
ATOM 7666 O O . ARG B 1 213 ? 8.225 -57.494 33.062 1.00 17.33 327 ARG B O 1
ATOM 7687 N N . ILE B 1 214 ? 8.441 -56.992 35.281 1.00 16.53 328 ILE B N 1
ATOM 7688 C CA . ILE B 1 214 ? 8.060 -58.290 35.805 1.00 15.99 328 ILE B CA 1
ATOM 7689 C C . ILE B 1 214 ? 6.881 -58.095 36.745 1.00 17.69 328 ILE B C 1
ATOM 7690 O O . ILE B 1 214 ? 7.002 -57.347 37.709 1.00 18.36 328 ILE B O 1
ATOM 7706 N N . PHE B 1 215 ? 5.762 -58.766 36.464 1.00 16.96 329 PHE B N 1
ATOM 7707 C CA . PHE B 1 215 ? 4.598 -58.750 37.347 1.00 18.50 329 PHE B CA 1
ATOM 7708 C C . PHE B 1 215 ? 4.380 -60.154 37.889 1.00 18.67 329 PHE B C 1
ATOM 7709 O O . PHE B 1 215 ? 4.595 -61.130 37.175 1.00 20.08 329 PHE B O 1
ATOM 7726 N N . PHE B 1 216 ? 3.924 -60.278 39.130 1.00 19.60 330 PHE B N 1
ATOM 7727 C CA . PHE B 1 216 ? 3.589 -61.600 39.635 1.00 18.63 330 PHE B CA 1
ATOM 7728 C C . PHE B 1 216 ? 2.362 -61.599 40.525 1.00 20.19 330 PHE B C 1
ATOM 7729 O O . PHE B 1 216 ? 2.011 -60.578 41.120 1.00 21.31 330 PHE B O 1
ATOM 7746 N N . ARG B 1 217 ? 1.715 -62.762 40.535 1.00 22.88 331 ARG B N 1
ATOM 7747 C CA A ARG B 1 217 ? 0.584 -63.067 41.403 0.58 26.81 331 ARG B CA 1
ATOM 7748 C CA B ARG B 1 217 ? 0.598 -63.062 41.417 0.42 27.01 331 ARG B CA 1
ATOM 7749 C C . ARG B 1 217 ? 0.878 -64.401 42.088 1.00 26.75 331 ARG B C 1
ATOM 7750 O O . ARG B 1 217 ? 0.989 -65.438 41.418 1.00 33.45 331 ARG B O 1
ATOM 7791 N N . ALA B 1 218 ? 1.003 -64.387 43.404 1.00 31.00 332 ALA B N 1
ATOM 7792 C CA . ALA B 1 218 ? 1.190 -65.624 44.164 1.00 37.69 332 ALA B CA 1
ATOM 7793 C C . ALA B 1 218 ? 0.507 -65.526 45.508 1.00 44.40 332 ALA B C 1
ATOM 7794 O O . ALA B 1 218 ? 0.443 -64.446 46.099 1.00 45.38 332 ALA B O 1
ATOM 7801 N N . GLU B 1 219 ? -0.008 -66.657 45.981 1.00 49.40 333 GLU B N 1
ATOM 7802 C CA . GLU B 1 219 ? -0.505 -66.748 47.347 1.00 55.78 333 GLU B CA 1
ATOM 7803 C C . GLU B 1 219 ? 0.516 -66.137 48.305 1.00 56.82 333 GLU B C 1
ATOM 7804 O O . GLU B 1 219 ? 1.725 -66.275 48.114 1.00 55.46 333 GLU B O 1
ATOM 7816 N N . GLU B 1 220 ? 0.000 -65.419 49.298 1.00 60.09 334 GLU B N 1
ATOM 7817 C CA . GLU B 1 220 ? 0.796 -64.699 50.295 1.00 62.69 334 GLU B CA 1
ATOM 7818 C C . GLU B 1 220 ? 2.099 -65.363 50.678 1.00 59.03 334 GLU B C 1
ATOM 7819 O O . GLU B 1 220 ? 2.122 -66.413 51.322 1.00 57.02 334 GLU B O 1
ATOM 7831 N N . GLY B 1 221 ? 3.190 -64.731 50.280 1.00 55.27 335 GLY B N 1
ATOM 7832 C CA . GLY B 1 221 ? 4.491 -65.202 50.666 1.00 53.14 335 GLY B CA 1
ATOM 7833 C C . GLY B 1 221 ? 4.863 -66.488 49.993 1.00 55.28 335 GLY B C 1
ATOM 7834 O O . GLY B 1 221 ? 5.817 -67.130 50.413 1.00 56.71 335 GLY B O 1
ATOM 7838 N N . HIS B 1 222 ? 4.116 -66.881 48.968 1.00 51.23 336 HIS B N 1
ATOM 7839 C CA . HIS B 1 222 ? 4.493 -68.069 48.245 1.00 53.19 336 HIS B CA 1
ATOM 7840 C C . HIS B 1 222 ? 5.483 -67.707 47.182 1.00 49.34 336 HIS B C 1
ATOM 7841 O O . HIS B 1 222 ? 6.175 -68.576 46.745 1.00 50.04 336 HIS B O 1
ATOM 7855 N N . LEU B 1 223 ? 5.555 -66.449 46.756 1.00 41.87 337 LEU B N 1
ATOM 7856 C CA . LEU B 1 223 ? 6.593 -66.053 45.808 1.00 37.22 337 LEU B CA 1
ATOM 7857 C C . LEU B 1 223 ? 7.270 -64.786 46.281 1.00 33.95 337 LEU B C 1
ATOM 7858 O O . LEU B 1 223 ? 6.639 -63.737 46.389 1.00 36.40 337 LEU B O 1
ATOM 7874 N N . ILE B 1 224 ? 8.568 -64.903 46.541 1.00 30.06 338 ILE B N 1
ATOM 7875 C CA A ILE B 1 224 ? 9.345 -63.804 47.094 0.72 30.41 338 ILE B CA 1
ATOM 7876 C CA B ILE B 1 224 ? 9.348 -63.803 47.095 0.28 31.22 338 ILE B CA 1
ATOM 7877 C C . ILE B 1 224 ? 10.557 -63.471 46.231 1.00 30.15 338 ILE B C 1
ATOM 7878 O O . ILE B 1 224 ? 11.533 -64.224 46.210 1.00 32.21 338 ILE B O 1
ATOM 7909 N N . PRO B 1 225 ? 10.507 -62.335 45.522 1.00 27.48 339 PRO B N 1
ATOM 7910 C CA . PRO B 1 225 ? 11.694 -61.914 44.775 1.00 25.79 339 PRO B CA 1
ATOM 7911 C C . PRO B 1 225 ? 12.907 -61.785 45.687 1.00 24.78 339 PRO B C 1
ATOM 7912 O O . PRO B 1 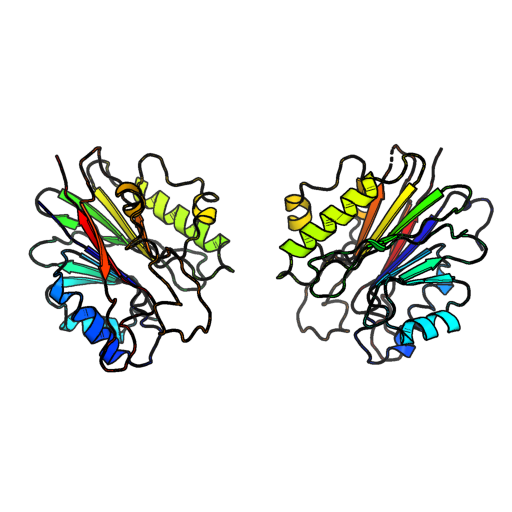225 ? 12.775 -61.298 46.810 1.00 26.63 339 PRO B O 1
ATOM 7923 N N . GLN B 1 226 ? 14.063 -62.239 45.219 1.00 26.42 340 GLN B N 1
ATOM 7924 C CA . GLN B 1 226 ? 15.295 -62.171 46.004 1.00 28.58 340 GLN B CA 1
ATOM 7925 C C . GLN B 1 226 ? 16.321 -61.232 45.397 1.00 29.50 340 GLN B C 1
ATOM 7926 O O . GLN B 1 226 ? 17.055 -60.552 46.119 1.00 31.84 340 GLN B O 1
ATOM 7940 N N . SER B 1 227 ? 16.381 -61.198 44.072 1.00 27.59 341 SER B N 1
ATOM 7941 C CA . SER B 1 227 ? 17.335 -60.335 43.400 1.00 29.19 341 SER B CA 1
ATOM 7942 C C . SER B 1 227 ? 16.830 -59.923 42.036 1.00 25.04 341 SER B C 1
ATOM 7943 O O . SER B 1 227 ? 16.020 -60.612 41.418 1.00 24.67 341 SER B O 1
ATOM 7951 N N . LEU B 1 228 ? 17.318 -58.776 41.591 1.00 24.22 342 LEU B N 1
ATOM 7952 C CA . LEU B 1 228 ? 17.038 -58.269 40.267 1.00 23.64 342 LEU B CA 1
ATOM 7953 C C . LEU B 1 228 ? 18.281 -57.537 39.794 1.00 24.58 342 LEU B C 1
ATOM 7954 O O . LEU B 1 228 ? 18.825 -56.690 40.510 1.00 24.74 342 LEU B O 1
ATOM 7970 N N . ASP B 1 229 ? 18.735 -57.873 38.587 1.00 23.09 343 ASP B N 1
ATOM 7971 C CA . ASP B 1 229 ? 19.960 -57.302 38.045 1.00 23.73 343 ASP B CA 1
ATOM 7972 C C . ASP B 1 229 ? 19.846 -57.124 36.550 1.00 21.94 343 ASP B C 1
ATOM 7973 O O . ASP B 1 229 ? 19.187 -57.914 35.885 1.00 22.68 343 ASP B O 1
ATOM 7982 N N . LEU B 1 230 ? 20.510 -56.100 36.029 1.00 22.29 344 LEU B N 1
ATOM 7983 C CA . LEU B 1 230 ? 20.622 -55.923 34.590 1.00 21.24 344 LEU B CA 1
ATOM 7984 C C . LEU B 1 230 ? 21.693 -56.851 34.024 1.00 23.29 344 LEU B C 1
ATOM 7985 O O . LEU B 1 230 ? 22.740 -57.077 34.652 1.00 26.46 344 LEU B O 1
ATOM 8001 N N . VAL B 1 231 ? 21.415 -57.398 32.845 1.00 22.49 345 VAL B N 1
ATOM 8002 C CA . VAL B 1 231 ? 22.414 -58.162 32.108 1.00 22.71 345 VAL B CA 1
ATOM 8003 C C . VAL B 1 231 ? 22.537 -57.649 30.672 1.00 22.14 345 VAL B C 1
ATOM 8004 O O . VAL B 1 231 ? 21.697 -56.874 30.194 1.00 22.20 345 VAL B O 1
ATOM 8017 N N . GLY B 1 232 ? 23.594 -58.089 30.001 1.00 22.85 346 GLY B N 1
ATOM 8018 C CA . GLY B 1 232 ? 23.900 -57.650 28.651 1.00 24.02 346 GLY B CA 1
ATOM 8019 C C . GLY B 1 232 ? 24.570 -56.286 28.599 1.00 25.03 346 GLY B C 1
ATOM 8020 O O . GLY B 1 232 ? 24.446 -55.567 27.608 1.00 24.72 346 GLY B O 1
ATOM 8024 N N . LEU B 1 233 ? 25.288 -55.939 29.665 1.00 24.21 347 LEU B N 1
ATOM 8025 C CA . LEU B 1 233 ? 25.873 -54.605 29.820 1.00 26.87 347 LEU B CA 1
ATOM 8026 C C . LEU B 1 233 ? 27.255 -54.420 29.198 1.00 30.24 347 LEU B C 1
ATOM 8027 O O . LEU B 1 233 ? 27.826 -53.333 29.301 1.00 32.65 347 LEU B O 1
ATOM 8043 N N . GLU B 1 234 ? 27.803 -55.462 28.580 1.00 30.69 348 GLU B N 1
ATOM 8044 C CA . GLU B 1 234 ? 29.161 -55.388 28.043 1.00 34.84 348 GLU B CA 1
ATOM 8045 C C . GLU B 1 234 ? 29.183 -55.363 26.521 1.00 31.53 348 GLU B C 1
ATOM 8046 O O . GLU B 1 234 ? 28.444 -56.091 25.858 1.00 30.29 348 GLU B O 1
ATOM 8058 N N . LYS B 1 235 ? 30.029 -54.498 25.974 1.00 32.68 349 LYS B N 1
ATOM 8059 C CA . LYS B 1 235 ? 30.177 -54.403 24.532 1.00 33.08 349 LYS B CA 1
ATOM 8060 C C . LYS B 1 235 ? 30.825 -55.655 23.975 1.00 30.89 349 LYS B C 1
ATOM 8061 O O . LYS B 1 235 ? 31.683 -56.281 24.613 1.00 33.08 349 LYS B O 1
ATOM 8080 N N . LEU B 1 236 ? 30.396 -56.010 22.775 1.00 30.34 350 LEU B N 1
ATOM 8081 C CA . LEU B 1 236 ? 30.936 -57.147 22.058 1.00 28.77 350 LEU B CA 1
ATOM 8082 C C . LEU B 1 236 ? 32.117 -56.688 21.208 1.00 32.43 350 LEU B C 1
ATOM 8083 O O . LEU B 1 236 ? 32.469 -55.501 21.216 1.00 33.43 350 LEU B O 1
ATOM 8099 N N . ASP B 1 237 ? 32.750 -57.623 20.505 1.00 35.99 351 ASP B N 1
ATOM 8100 C CA . ASP B 1 237 ? 33.917 -57.311 19.677 1.00 40.39 351 ASP B CA 1
ATOM 8101 C C . ASP B 1 237 ? 33.639 -56.200 18.669 1.00 38.93 351 ASP B C 1
ATOM 8102 O O . ASP B 1 237 ? 34.528 -55.410 18.351 1.00 41.25 351 ASP B O 1
ATOM 8111 N N . CYS B 1 238 ? 32.407 -56.145 18.169 1.00 36.85 352 CYS B N 1
ATOM 8112 C CA . CYS B 1 238 ? 32.030 -55.148 17.169 1.00 37.04 352 CYS B CA 1
ATOM 8113 C C . CYS B 1 238 ? 31.821 -53.754 17.765 1.00 37.38 352 CYS B C 1
ATOM 8114 O O . CYS B 1 238 ? 31.570 -52.800 17.031 1.00 40.39 352 CYS B O 1
ATOM 8122 N N . GLY B 1 239 ? 31.910 -53.636 19.087 1.00 34.75 353 GLY B N 1
ATOM 8123 C CA . GLY B 1 239 ? 31.782 -52.345 19.740 1.00 32.88 353 GLY B CA 1
ATOM 8124 C C . GLY B 1 239 ? 30.351 -51.962 20.073 1.00 32.11 353 GLY B C 1
ATOM 8125 O O . GLY B 1 239 ? 30.090 -50.821 20.468 1.00 33.14 353 GLY B O 1
ATOM 8129 N N . ARG B 1 240 ? 29.430 -52.912 19.919 1.00 28.65 354 ARG B N 1
ATOM 8130 C CA . ARG B 1 240 ? 28.020 -52.692 20.215 1.00 28.28 354 ARG B CA 1
ATOM 8131 C C . ARG B 1 240 ? 27.562 -53.735 21.220 1.00 25.81 354 ARG B C 1
ATOM 8132 O O . ARG B 1 240 ? 28.273 -54.702 21.482 1.00 26.02 354 ARG B O 1
ATOM 8153 N N . PHE B 1 241 ? 26.374 -53.532 21.777 1.00 24.30 355 PHE B N 1
ATOM 8154 C CA . PHE B 1 241 ? 25.826 -54.422 22.793 1.00 23.50 355 PHE B CA 1
ATOM 8155 C C . PHE B 1 241 ? 24.969 -55.513 22.154 1.00 21.05 355 PHE B C 1
ATOM 8156 O O . PHE B 1 241 ? 24.592 -55.405 20.988 1.00 22.98 355 PHE B O 1
ATOM 8173 N N . PRO B 1 242 ? 24.669 -56.586 22.907 1.00 21.16 356 PRO B N 1
ATOM 8174 C CA . PRO B 1 242 ? 23.793 -57.632 22.363 1.00 20.92 356 PRO B CA 1
ATOM 8175 C C . PRO B 1 242 ? 22.460 -57.095 21.856 1.00 19.91 356 PRO B C 1
ATOM 8176 O O . PRO B 1 242 ? 21.905 -57.633 20.896 1.00 20.53 356 PRO B O 1
ATOM 8187 N N . SER B 1 243 ? 21.971 -56.037 22.493 1.00 20.20 357 SER B N 1
ATOM 8188 C CA . SER B 1 243 ? 20.669 -55.472 22.173 1.00 19.54 357 SER B CA 1
ATOM 8189 C C . SER B 1 243 ? 20.617 -53.997 22.555 1.00 19.59 357 SER B C 1
ATOM 8190 O O . SER B 1 243 ? 21.481 -53.524 23.285 1.00 19.67 357 SER B O 1
ATOM 8198 N N . ASP B 1 244 ? 19.612 -53.274 22.056 1.00 20.35 358 ASP B N 1
ATOM 8199 C CA . ASP B 1 244 ? 19.356 -51.916 22.532 1.00 19.33 358 ASP B CA 1
ATOM 8200 C C . ASP B 1 244 ? 18.750 -51.917 23.938 1.00 18.34 358 ASP B C 1
ATOM 8201 O O . ASP B 1 244 ? 18.806 -50.899 24.633 1.00 20.14 358 ASP B O 1
ATOM 8210 N N . HIS B 1 245 ? 18.202 -53.055 24.361 1.00 18.18 359 HIS B N 1
ATOM 8211 C CA . HIS B 1 245 ? 17.718 -53.206 25.735 1.00 18.33 359 HIS B CA 1
ATOM 8212 C C . HIS B 1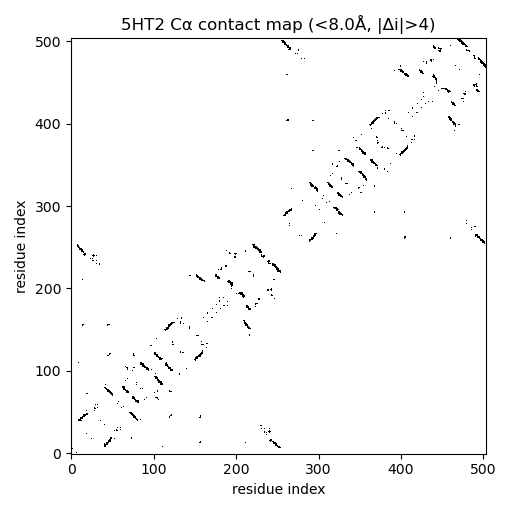 245 ? 18.747 -53.926 26.580 1.00 18.73 359 HIS B C 1
ATOM 8213 O O . HIS B 1 245 ? 19.477 -54.779 26.083 1.00 18.99 359 HIS B O 1
ATOM 8228 N N . TRP B 1 246 ? 18.748 -53.625 27.872 1.00 18.79 360 TRP B N 1
ATOM 8229 C CA . TRP B 1 246 ? 19.355 -54.507 28.846 1.00 18.31 360 TRP B CA 1
ATOM 8230 C C . TRP B 1 246 ? 18.360 -55.615 29.170 1.00 19.01 360 TRP B C 1
ATOM 8231 O O . TRP B 1 246 ? 17.152 -55.402 29.120 1.00 20.00 360 TRP B O 1
ATOM 8252 N N . GLY B 1 247 ? 18.866 -56.788 29.522 1.00 18.84 361 GLY B N 1
ATOM 8253 C CA . GLY B 1 247 ? 18.024 -57.844 30.052 1.00 19.18 361 GLY B CA 1
ATOM 8254 C C . GLY B 1 247 ? 17.874 -57.719 31.562 1.00 18.29 361 GLY B C 1
ATOM 8255 O O . GLY B 1 247 ? 18.637 -57.000 32.222 1.00 19.92 361 GLY B O 1
ATOM 8259 N N . LEU B 1 248 ? 16.866 -58.400 32.103 1.00 18.41 362 LEU B N 1
ATOM 8260 C CA . LEU B 1 248 ? 16.666 -58.471 33.548 1.00 19.11 362 LEU B CA 1
ATOM 8261 C C . LEU B 1 248 ? 16.810 -59.901 34.006 1.00 19.09 362 LEU B C 1
ATOM 8262 O O . LEU B 1 248 ? 16.132 -60.789 33.487 1.00 20.08 362 LEU B O 1
ATOM 8278 N N . LEU B 1 249 ? 17.680 -60.102 34.991 1.00 20.25 363 LEU B N 1
ATOM 8279 C CA . LEU B 1 249 ? 17.867 -61.379 35.660 1.00 18.62 363 LEU B CA 1
ATOM 8280 C C . LEU B 1 249 ? 17.209 -61.306 37.030 1.00 19.44 363 LEU B C 1
ATOM 8281 O O . LEU B 1 249 ? 17.556 -60.448 37.840 1.00 21.63 363 LEU B O 1
ATOM 8297 N N . CYS B 1 250 ? 16.290 -62.225 37.300 1.00 20.31 364 CYS B N 1
ATOM 8298 C CA . CYS B 1 250 ? 15.529 -62.209 38.540 1.00 21.39 364 CYS B CA 1
ATOM 8299 C C . CYS B 1 250 ? 15.597 -63.577 39.192 1.00 22.53 364 CYS B C 1
ATOM 8300 O O . CYS B 1 250 ? 15.480 -64.592 38.521 1.00 23.17 364 CYS B O 1
ATOM 8308 N N . THR B 1 251 ? 15.828 -63.603 40.501 1.00 26.20 365 THR B N 1
ATOM 8309 C CA . THR B 1 251 ? 15.736 -64.846 41.249 1.00 28.97 365 THR B CA 1
ATOM 8310 C C . THR B 1 251 ? 14.660 -64.687 42.301 1.00 30.09 365 THR B C 1
ATOM 8311 O O . THR B 1 251 ? 14.476 -63.605 42.861 1.00 28.93 365 THR B O 1
ATOM 8322 N N . LEU B 1 252 ? 13.942 -65.773 42.547 1.00 32.66 366 LEU B N 1
ATOM 8323 C CA . LEU B 1 252 ? 12.812 -65.755 43.456 1.00 33.48 366 LEU B CA 1
ATOM 8324 C C . LEU B 1 252 ? 12.761 -67.060 44.214 1.00 36.47 366 LEU B C 1
ATOM 8325 O O . LEU B 1 252 ? 13.224 -68.092 43.732 1.00 38.88 366 LEU B O 1
ATOM 8341 N N . ASN B 1 253 ? 12.196 -67.006 45.412 1.00 37.61 367 ASN B N 1
ATOM 8342 C CA . ASN B 1 253 ? 11.920 -68.211 46.170 1.00 39.42 367 ASN B CA 1
ATOM 8343 C C . ASN B 1 253 ? 10.431 -68.464 46.249 1.00 39.32 367 ASN B C 1
ATOM 8344 O O . ASN B 1 253 ? 9.643 -67.521 46.326 1.00 37.43 367 ASN B O 1
ATOM 8355 N N A VAL B 1 254 ? 10.039 -69.737 46.228 0.33 44.05 368 VAL B N 1
ATOM 8356 N N B VAL B 1 254 ? 10.049 -69.739 46.236 0.67 44.88 368 VAL B N 1
ATOM 8357 C CA A VAL B 1 254 ? 8.643 -70.096 46.457 0.33 47.31 368 VAL B CA 1
ATOM 8358 C CA B VAL B 1 254 ? 8.664 -70.120 46.481 0.67 49.04 368 VAL B CA 1
ATOM 8359 C C A VAL B 1 254 ? 8.445 -70.669 47.875 0.33 49.28 368 VAL B C 1
ATOM 8360 C C B VAL B 1 254 ? 8.477 -70.662 47.902 0.67 48.55 368 VAL B C 1
ATOM 8361 O O A VAL B 1 254 ? 8.856 -71.791 48.165 0.33 51.36 368 VAL B O 1
ATOM 8362 O O B VAL B 1 254 ? 8.904 -71.770 48.214 0.67 49.15 368 VAL B O 1
ATOM 8387 N N . VAL B 1 255 ? 7.814 -69.876 48.747 1.00 50.44 369 VAL B N 1
ATOM 8388 C CA . VAL B 1 255 ? 7.735 -70.165 50.192 1.00 52.32 369 VAL B CA 1
ATOM 8389 C C . VAL B 1 255 ? 6.354 -70.651 50.668 1.00 56.41 369 VAL B C 1
ATOM 8390 O O . VAL B 1 255 ? 5.396 -69.881 50.746 1.00 55.81 369 VAL B O 1
ATOM 8404 N N . LEU B 1 256 ? 6.280 -71.930 51.029 1.00 55.20 370 LEU B N 1
ATOM 8405 C CA . LEU B 1 256 ? 5.014 -72.595 51.324 1.00 58.35 370 LEU B CA 1
ATOM 8406 C C . LEU B 1 256 ? 4.657 -72.530 52.805 1.00 62.16 370 LEU B C 1
ATOM 8407 O O . LEU B 1 256 ? 5.525 -72.593 53.675 1.00 64.94 370 LEU B O 1
#

Foldseek 3Di:
DQDDVCLQKAKEKEEAQPLVPVPCQLLLLLVVLVVCVVVVGQKYKYWFDAVVSVVSCCVRVVQWDWDWQDHHDTTMIMTGGPPFKAWDDKDWAQLVPAPRRKTKIWTWIDGSNAIEIEIEIAAHADPVCLVSLLVVVVVVLVVQVPDPPRYKYKYWYQSNDDPVSCVVNVHRDPQKDWQCVLVPNDPQLQWFAWCVQACPVVDPDTDTHNRITMMIGDPVQKAKDDKHWAFSDQTPVRHTSHSTIMIMTMIGGHD/DKFKEKEEAQPLVDPPCQVLLLVLVLVQCVVVVGQKYKYWFAAQVSVVVCCVSVVQWDKDWQDRHDTTMIMTGGPPQKAWDDKDWAQLVPAPRRKTKIWTWIDGVPAIEIEIEIAAHADPVCLVSLLVVVLVVLVVQVPDDQRYKYKYWYQSNDDPVSCVVSVHRDPQKDWQCVLVPVDPQAQWFAWCVQFCPVVPPDTDTDNRIIMMIGHDVQQKAKDDKHWAQNDATPVRHTSHSTTMIMTMIHGDD

Secondary structure (DSSP, 8-state):
---STTTTEEEEEEEE--TT--TTHHHHHHHHHHHHHHH--SEEEEEEE-HHHHHHHHHH-TTEEEEES-SSSSEEEEEEETTTEEEEEEEEEE-TT-SS--EEEEEEEEETTEEEEEEEEB---SGGGHHHHHHHHHHHHHHHHHS-TTSEEEEEEE----HHHHHHTTSS-TTEEEHHHHTT--GGGS-SEETTT--TT--SS--EE--EEEEEE---SEEEEEEEEE--S--TTSS-S-SBPEEEEEEEE--/-EEEEEEEE--TT--TTHHHHHHHHHHHHHHH--SEEEEEEE-HHHHHHHHHHTTTEEEEES-SSSSEEEEEEETTT-EEEEEEEEE-TT-SS--EEEEEEEEETTEEEEEEEEB---SGGGHHHHHHHHHHHHHHHTTS-TTSEEEEEEE----HHHHHHTT-S-TT-EEHHHHTT--GGGS-SEETTT--TT--SS--EE--EEEEEE-STTT-EEEEEEEE--S--TTSS-S-SBPEEEEEEE---

Radius of gyration: 31.45 Å; Cα contacts (8 Å, |Δi|>4): 1151; chains: 2; bounding box: 67×86×63 Å

Solvent-accessible surface area: 22896 Å² total; per-residue (Å²): 162,72,36,164,165,64,56,54,32,2,20,0,0,0,0,0,0,10,2,104,33,56,76,49,8,59,39,0,0,100,13,0,5,75,16,3,79,128,99,38,0,0,0,0,0,0,0,20,0,30,62,64,1,17,57,62,0,138,147,119,9,66,48,12,46,34,19,38,1,48,154,144,54,42,15,5,0,0,0,3,28,111,90,66,18,132,92,108,49,80,72,74,35,90,8,120,91,35,165,37,132,17,18,0,0,0,0,40,0,20,11,51,79,50,66,2,8,0,0,0,0,8,0,0,23,66,159,124,55,30,62,14,0,17,119,3,0,106,53,0,12,24,36,0,92,129,13,91,147,102,22,19,0,0,1,0,0,1,0,10,2,59,96,104,11,21,109,140,26,69,28,41,29,146,61,5,79,3,0,20,80,90,55,59,109,28,170,111,2,40,74,0,33,22,9,164,53,6,84,6,82,170,65,137,46,67,137,112,50,20,14,1,10,3,2,2,22,28,166,45,93,4,52,5,87,39,8,57,35,10,5,82,123,123,41,151,45,39,25,14,5,1,14,10,10,0,5,20,0,37,0,34,28,68,210,104,81,14,20,5,0,0,0,0,0,10,3,99,26,59,66,57,24,87,45,1,6,130,10,0,5,67,18,16,61,132,86,56,0,6,9,1,1,0,0,20,0,31,47,89,7,9,53,59,0,122,176,119,8,56,71,29,40,33,11,37,3,50,143,123,51,41,15,6,0,0,0,0,48,118,89,94,11,134,74,104,47,85,73,74,34,90,8,119,94,31,167,37,130,18,19,0,0,0,0,50,0,7,19,76,79,33,59,3,7,6,0,0,0,8,0,0,22,71,200,134,37,29,64,14,0,12,121,2,1,110,53,0,16,37,31,0,73,120,18,89,109,88,17,10,1,0,1,0,0,1,0,10,1,59,96,109,11,21,112,142,20,68,28,43,45,147,65,5,93,3,0,22,81,98,53,58,116,28,180,120,1,43,72,0,35,22,14,172,56,8,64,2,75,158,67,136,46,70,131,102,49,22,14,1,10,3,1,7,15,23,68,144,41,42,7,48,4,95,37,8,57,30,4,10,87,141,123,40,150,46,31,21,12,4,0,15,10,14,0,5,20,0,28,0,36,16,73,172

CATH classification: 3.60.10.10

Organism: Mus musculus (NCBI:txid10090)

B-factor: mean 30.57, std 13.43, range [10.31, 90.75]